Protein AF-T1GPV0-F1 (afdb_monomer_lite)

Foldseek 3Di:
DDPPDDDPVVVVVVVVVVVVVVVVVVVVVVVVVVVVPDDPVVVVVCVVPVVVVVVVVVVVVVVVVVVVVVVVVVVVVVVVLLVQLVCCCVVVVHLVSSVCSCPVPVCVPVVPDLVSLVSNVVSLVVVLVVLVVVCVVVVPDPVVNCVVLVVSLVVNLVCLVVRPPLDPVSLLVLLVVLVVVLDLSSLQVNLSSLVSCCVVPVLDLVNLLSQLVCLQVQVHNVCSVPDDSVCCVVPNDPRDDNVRSLVRSVVSLVVSCVRPVDLVSLVSVLVCVVSNPPDPPPPDDDVCCVVVCVPSVVVSLVSLVVCVVVVSDDLVSLLVNLVSVCVVPLPDPVSVVSLVVSCVVCLVDPSSLVVQLVSCVVVVNPVSNVVSVVSSLVSVLVVLVVLLQDADPVSVVSLQVNLVSCCVPPNLVSSLVSLVVSCPHPPHDLVNLVSNLVSLVPDPPRDPVVNVVSLVSCCVNPLQPDLVSLLVVLLVLLVDDDPVSVVVNVVSLVVSCVRYDDVSNVVNVVRVVVSVVVNVVVVD

Radius of gyration: 35.79 Å; chains: 1; bounding box: 85×57×92 Å

Organism: Megaselia scalaris (NCBI:txid36166)

InterPro domains:
  IPR003107 HAT (Half-A-TPR) repeat [SM00386] (330-362)
  IPR003107 HAT (Half-A-TPR) repeat [SM00386] (410-442)
  IPR003107 HAT (Half-A-TPR) repeat [SM00386] (446-479)
  IPR011990 Tetratricopeptide-like helical domain superfamily [G3DSA:1.25.40.10] (305-400)
  IPR011990 Tetratricopeptide-like helical domain superfamily [G3DSA:1.25.40.10] (401-521)
  IPR011990 Tetratricopeptide-like helical domain superfamily [SSF48452] (110-502)
  IPR013949 U3 small nucleolar RNA-associated protein 6 [PTHR23271] (411-501)
  IPR056907 U3 small nucleolar RNA-associated protein 6 homolog, C-terminal [PF24892] (253-499)

Structure (mmCIF, N/CA/C/O backbone):
data_AF-T1GPV0-F1
#
_entry.id   AF-T1GPV0-F1
#
loop_
_atom_site.group_PDB
_atom_site.id
_atom_site.type_symbol
_atom_site.label_atom_id
_atom_site.label_alt_id
_atom_site.label_comp_id
_atom_site.label_asym_id
_atom_site.label_entity_id
_atom_site.label_seq_id
_atom_site.pdbx_PDB_ins_code
_atom_site.Cartn_x
_atom_site.Cartn_y
_atom_site.Cartn_z
_atom_site.occupancy
_atom_site.B_iso_or_equiv
_atom_site.auth_seq_id
_atom_site.auth_comp_id
_atom_site.auth_asym_id
_atom_site.auth_atom_id
_atom_site.pdbx_PDB_model_num
ATOM 1 N N . MET A 1 1 ? -19.827 -13.813 -30.521 1.00 34.31 1 MET A N 1
ATOM 2 C CA . MET A 1 1 ? -20.279 -13.585 -31.909 1.00 34.31 1 MET A CA 1
ATOM 3 C C . MET A 1 1 ? -19.101 -13.866 -32.812 1.00 34.31 1 MET A C 1
ATOM 5 O O . MET A 1 1 ? -18.065 -13.238 -32.633 1.00 34.31 1 MET A O 1
ATOM 9 N N . ASP A 1 2 ? -19.232 -14.857 -33.685 1.00 28.44 2 ASP A N 1
ATOM 10 C CA . ASP A 1 2 ? -18.162 -15.286 -34.578 1.00 28.44 2 ASP A CA 1
ATOM 11 C C . ASP A 1 2 ? -18.068 -14.322 -35.773 1.00 28.44 2 ASP A C 1
ATOM 13 O O . ASP A 1 2 ? -18.949 -14.281 -36.631 1.00 28.44 2 ASP A O 1
ATOM 17 N N . LEU A 1 3 ? -17.029 -13.482 -35.787 1.00 34.88 3 LEU A N 1
ATOM 18 C CA . LEU A 1 3 ? -16.762 -12.510 -36.858 1.00 34.88 3 LEU A CA 1
ATOM 19 C C . LEU A 1 3 ? -16.180 -13.175 -38.123 1.00 34.88 3 LEU A C 1
ATOM 21 O O . LEU A 1 3 ? -15.906 -12.485 -39.104 1.00 34.88 3 LEU A O 1
ATOM 25 N N . SER A 1 4 ? -16.008 -14.502 -38.120 1.00 35.66 4 SER A N 1
ATOM 26 C CA . SER A 1 4 ? -15.388 -15.301 -39.186 1.00 35.66 4 SER A CA 1
ATOM 27 C C . SER A 1 4 ? -16.135 -15.314 -40.529 1.00 35.66 4 SER A C 1
ATOM 29 O O . SER A 1 4 ? -15.562 -15.746 -41.528 1.00 35.66 4 SER A O 1
ATOM 31 N N . SER A 1 5 ? -17.384 -14.835 -40.591 1.00 37.47 5 SER A N 1
ATOM 32 C CA . SER A 1 5 ? -18.249 -14.960 -41.778 1.00 37.47 5 SER A CA 1
ATOM 33 C C . SER A 1 5 ? -18.658 -13.640 -42.444 1.00 37.47 5 SER A C 1
ATOM 35 O O . SER A 1 5 ? -19.352 -13.671 -43.459 1.00 37.47 5 SER A O 1
ATOM 37 N N . ALA A 1 6 ? -18.230 -12.478 -41.937 1.00 36.50 6 ALA A N 1
ATOM 38 C CA . ALA A 1 6 ? -18.676 -11.196 -42.485 1.00 36.50 6 ALA A CA 1
ATOM 39 C C . ALA A 1 6 ? -17.997 -10.882 -43.843 1.00 36.50 6 ALA A C 1
ATOM 41 O O . ALA A 1 6 ? -16.772 -10.730 -43.901 1.00 36.50 6 ALA A O 1
ATOM 42 N N . PRO A 1 7 ? -18.751 -10.733 -44.952 1.00 43.47 7 PRO A N 1
ATOM 43 C CA . PRO A 1 7 ? -18.192 -10.378 -46.254 1.00 43.47 7 PRO A CA 1
ATOM 44 C C . PRO A 1 7 ? -17.469 -9.026 -46.205 1.00 43.47 7 PRO A C 1
ATOM 46 O O . PRO A 1 7 ? -17.939 -8.086 -45.569 1.00 43.47 7 PRO A O 1
ATOM 49 N N . LYS A 1 8 ? -16.380 -8.869 -46.970 1.00 38.78 8 LYS A N 1
ATOM 50 C CA . LYS A 1 8 ? -15.618 -7.609 -47.154 1.00 38.78 8 LYS A CA 1
ATOM 51 C C . LYS A 1 8 ? -16.506 -6.361 -47.347 1.00 38.78 8 LYS A C 1
ATOM 53 O O . LYS A 1 8 ? -16.144 -5.270 -46.912 1.00 38.78 8 LYS A O 1
ATOM 58 N N . ASN A 1 9 ? -17.680 -6.524 -47.960 1.00 38.00 9 ASN A N 1
ATOM 59 C CA . ASN A 1 9 ? -18.665 -5.463 -48.182 1.00 38.00 9 ASN A CA 1
ATOM 60 C C . ASN A 1 9 ? -19.368 -4.986 -46.897 1.00 38.00 9 ASN A C 1
ATOM 62 O O . ASN A 1 9 ? -19.692 -3.804 -46.798 1.00 38.00 9 ASN A O 1
ATOM 66 N N . GLU A 1 10 ? -19.560 -5.851 -45.901 1.00 40.09 10 GLU A N 1
ATOM 67 C CA . GLU A 1 10 ? -20.125 -5.473 -44.599 1.00 40.09 10 GLU A CA 1
ATOM 68 C C . GLU A 1 10 ? -19.123 -4.701 -43.742 1.00 40.09 10 GLU A C 1
ATOM 70 O O . GLU A 1 10 ? -19.488 -3.708 -43.114 1.00 40.09 10 GLU A O 1
ATOM 75 N N . LEU A 1 11 ? -17.840 -5.063 -43.816 1.00 38.12 11 LEU A N 1
ATOM 76 C CA . LEU A 1 11 ? -16.757 -4.317 -43.172 1.00 38.12 11 LEU A CA 1
ATOM 77 C C . LEU A 1 11 ? -16.623 -2.904 -43.767 1.00 38.12 11 LEU A C 1
ATOM 79 O O . LEU A 1 11 ? -16.552 -1.920 -43.035 1.00 38.12 11 LEU A O 1
ATOM 83 N N . ILE A 1 12 ? -16.700 -2.773 -45.096 1.00 40.19 12 ILE A N 1
ATOM 84 C CA . ILE A 1 12 ? -16.703 -1.469 -45.786 1.00 40.19 12 ILE A CA 1
ATOM 85 C C . ILE A 1 12 ? -17.956 -0.646 -45.432 1.00 40.19 12 ILE A C 1
ATOM 87 O O . ILE A 1 12 ? -17.867 0.574 -45.260 1.00 40.19 12 ILE A O 1
ATOM 91 N N . LYS A 1 13 ? -19.122 -1.290 -45.287 1.00 41.09 13 LYS A N 1
ATOM 92 C CA . LYS A 1 13 ? -20.373 -0.637 -44.866 1.00 41.09 13 LYS A CA 1
ATOM 93 C C . LYS A 1 13 ? -20.271 -0.121 -43.427 1.00 41.09 13 LYS A C 1
ATOM 95 O O . LYS A 1 13 ? -20.611 1.034 -43.183 1.00 41.09 13 LYS A O 1
ATOM 100 N N . ALA A 1 14 ? -19.709 -0.912 -42.512 1.00 40.31 14 ALA A N 1
ATOM 101 C CA . ALA A 1 14 ? -19.429 -0.496 -41.138 1.00 40.31 14 ALA A CA 1
ATOM 102 C C . ALA A 1 14 ? -18.444 0.688 -41.079 1.00 40.31 14 ALA A C 1
ATOM 104 O O . ALA A 1 14 ? -18.671 1.644 -40.336 1.00 40.31 14 ALA A O 1
ATOM 105 N N . MET A 1 15 ? -17.406 0.691 -41.924 1.00 38.28 15 MET A N 1
ATOM 106 C CA . MET A 1 15 ? -16.431 1.788 -42.013 1.00 38.28 15 MET A CA 1
ATOM 107 C C . MET A 1 15 ? -17.038 3.094 -42.560 1.00 38.28 15 MET A C 1
ATOM 109 O O . MET A 1 15 ? -16.719 4.172 -42.056 1.00 38.28 15 MET A O 1
ATOM 113 N N . LYS A 1 16 ? -17.952 3.033 -43.542 1.00 42.00 16 LYS A N 1
ATOM 114 C CA . LYS A 1 16 ? -18.700 4.217 -44.017 1.00 42.00 16 LYS A CA 1
ATOM 115 C C . LYS A 1 16 ? -19.638 4.776 -42.944 1.00 42.00 16 LYS A C 1
ATOM 117 O O . LYS A 1 16 ? -19.686 5.990 -42.752 1.00 42.00 16 LYS A O 1
ATOM 122 N N . THR A 1 17 ? -20.331 3.906 -42.210 1.00 42.59 17 THR A N 1
ATOM 123 C CA . THR A 1 17 ? -21.171 4.312 -41.073 1.00 42.59 17 THR A CA 1
ATOM 124 C C . THR A 1 17 ? -20.336 4.982 -39.975 1.00 42.59 17 THR A C 1
ATOM 126 O O . THR A 1 17 ? -20.749 6.004 -39.432 1.00 42.59 17 THR A O 1
ATOM 129 N N . TYR A 1 18 ? -19.125 4.482 -39.714 1.00 42.38 18 TYR A N 1
ATOM 130 C CA . TYR A 1 18 ? -18.181 5.074 -38.763 1.00 42.38 18 TYR A CA 1
ATOM 131 C C . TYR A 1 18 ? -17.653 6.457 -39.195 1.00 42.38 18 TYR A C 1
ATOM 133 O O . TYR A 1 18 ? -17.574 7.370 -38.375 1.00 42.38 18 TYR A O 1
ATOM 141 N N . SER A 1 19 ? -17.359 6.660 -40.485 1.00 41.03 19 SER A N 1
ATOM 142 C CA . SER A 1 19 ? -16.944 7.971 -41.015 1.00 41.03 19 SER A CA 1
ATOM 143 C C . SER A 1 19 ? -18.032 9.038 -40.840 1.00 41.03 19 SER A C 1
ATOM 145 O O . SER A 1 19 ? -17.744 10.144 -40.390 1.00 41.03 19 SER A O 1
ATOM 147 N N . ASN A 1 20 ? -19.291 8.703 -41.143 1.00 42.81 20 ASN A N 1
ATOM 148 C CA . ASN A 1 20 ? -20.426 9.615 -40.949 1.00 42.81 20 ASN A CA 1
ATOM 149 C C . ASN A 1 20 ? -20.650 9.941 -39.461 1.00 42.81 20 ASN A C 1
ATOM 151 O O . ASN A 1 20 ? -21.089 11.034 -39.103 1.00 42.81 20 ASN A O 1
ATOM 155 N N . TYR A 1 21 ? -20.303 8.998 -38.589 1.00 47.44 21 TYR A N 1
ATOM 156 C CA . TYR A 1 21 ? -20.420 9.118 -37.145 1.00 47.44 21 TYR A CA 1
ATOM 157 C C . TYR A 1 21 ? -19.340 10.021 -36.511 1.00 47.44 21 TYR A C 1
ATOM 159 O O . TYR A 1 21 ? -19.658 10.818 -35.629 1.00 47.44 21 TYR A O 1
ATOM 167 N N . ILE A 1 22 ? -18.092 9.995 -36.997 1.00 43.19 22 ILE A N 1
ATOM 168 C CA . ILE A 1 22 ? -17.041 10.948 -36.575 1.00 43.19 22 ILE A CA 1
ATOM 169 C C . ILE A 1 22 ? -17.452 12.395 -36.897 1.00 43.19 22 ILE A C 1
ATOM 171 O O . ILE A 1 22 ? -17.289 13.290 -36.065 1.00 43.19 22 ILE A O 1
ATOM 175 N N . SER A 1 23 ? -18.052 12.627 -38.068 1.00 46.81 23 SER A N 1
ATOM 176 C CA . SER A 1 23 ? -18.594 13.942 -38.435 1.00 46.81 23 SER A CA 1
ATOM 177 C C . SER A 1 23 ? -19.721 14.395 -37.498 1.00 46.81 23 SER A C 1
ATOM 179 O O . SER A 1 23 ? -19.776 15.568 -37.129 1.00 46.81 23 SER A O 1
ATOM 181 N N . PHE A 1 24 ? -20.574 13.470 -37.046 1.00 42.44 24 PHE A N 1
ATOM 182 C CA . PHE A 1 24 ? -21.625 13.740 -36.060 1.00 42.44 24 PHE A CA 1
ATOM 183 C C . PHE A 1 24 ? -21.065 14.065 -34.662 1.00 42.44 24 PHE A C 1
ATOM 185 O O . PHE A 1 24 ? -21.506 15.025 -34.030 1.00 42.44 24 PHE A O 1
ATOM 192 N N . LEU A 1 25 ? -20.046 13.338 -34.193 1.00 40.56 25 LEU A N 1
ATOM 193 C CA . LEU A 1 25 ? -19.391 13.617 -32.909 1.00 40.56 25 LEU A CA 1
ATOM 194 C C . LEU A 1 25 ? -18.678 14.973 -32.882 1.00 40.56 25 LEU A C 1
ATOM 196 O O . LEU A 1 25 ? -18.752 15.686 -31.881 1.00 40.56 25 LEU A O 1
ATOM 200 N N . ASN A 1 26 ? -18.029 15.364 -33.980 1.00 46.03 26 ASN A N 1
ATOM 201 C CA . ASN A 1 26 ? -17.415 16.687 -34.094 1.00 46.03 26 ASN A CA 1
ATOM 202 C C . ASN A 1 26 ? -18.470 17.806 -34.088 1.00 46.03 26 ASN A C 1
ATOM 204 O O . ASN A 1 26 ? -18.254 18.851 -33.474 1.00 46.03 26 ASN A O 1
ATOM 208 N N . ALA A 1 27 ? -19.641 17.575 -34.691 1.00 45.59 27 ALA A N 1
ATOM 209 C CA . ALA A 1 27 ? -20.769 18.503 -34.609 1.00 45.59 27 ALA A CA 1
ATOM 210 C C . ALA A 1 27 ? -21.315 18.630 -33.173 1.00 45.59 27 ALA A C 1
ATOM 212 O O . ALA A 1 27 ? -21.575 19.743 -32.715 1.00 45.59 27 ALA A O 1
ATOM 213 N N . LEU A 1 28 ? -21.415 17.519 -32.431 1.00 40.28 28 LEU A N 1
ATOM 214 C CA . LEU A 1 28 ? -21.825 17.518 -31.022 1.00 40.28 28 LEU A CA 1
ATOM 215 C C . LEU A 1 28 ? -20.812 18.212 -30.107 1.00 40.28 28 LEU A C 1
ATOM 217 O O . LEU A 1 28 ? -21.214 19.003 -29.257 1.00 40.28 28 LEU A O 1
ATOM 221 N N . LYS A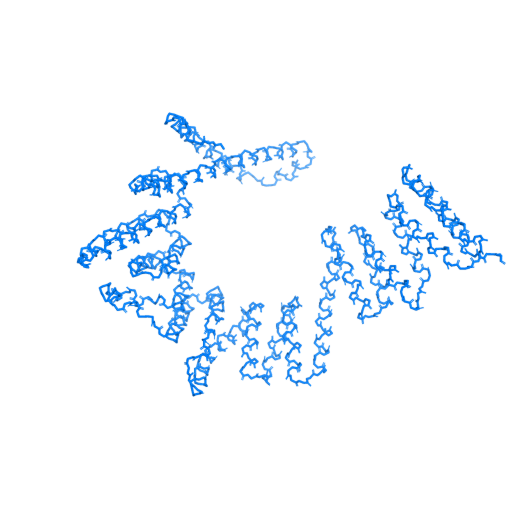 1 29 ? -19.509 17.971 -30.295 1.00 42.88 29 LYS A N 1
ATOM 222 C CA . LYS A 1 29 ? -18.442 18.650 -29.544 1.00 42.88 29 LYS A CA 1
ATOM 223 C C . LYS A 1 29 ? -18.501 20.167 -29.751 1.00 42.88 29 LYS A C 1
ATOM 225 O O . LYS A 1 29 ? -18.490 20.917 -28.779 1.00 42.88 29 LYS A O 1
ATOM 230 N N . ASN A 1 30 ? -18.671 20.610 -30.997 1.00 50.22 30 ASN A N 1
ATOM 231 C CA . ASN A 1 30 ? -18.848 22.027 -31.325 1.00 50.22 30 ASN A CA 1
ATOM 232 C C . ASN A 1 30 ? -20.147 22.610 -30.733 1.00 50.22 30 ASN A C 1
ATOM 234 O O . ASN A 1 30 ? -20.186 23.783 -30.360 1.00 50.22 30 ASN A O 1
ATOM 238 N N . GLY A 1 31 ? -21.208 21.802 -30.620 1.00 44.91 31 GLY A N 1
ATOM 239 C CA . GLY A 1 31 ? -22.450 22.167 -29.933 1.00 44.91 31 GLY A CA 1
ATOM 240 C C . GLY A 1 31 ? -22.272 22.339 -28.421 1.00 44.91 31 GLY A C 1
ATOM 241 O O . GLY A 1 31 ? -22.735 23.331 -27.859 1.00 44.91 31 GLY A O 1
ATOM 242 N N . PHE A 1 32 ? -21.544 21.426 -27.774 1.00 42.31 32 PHE A N 1
ATOM 243 C CA . PHE A 1 32 ? -21.231 21.479 -26.343 1.00 42.31 32 PHE A CA 1
ATOM 244 C C . PHE A 1 32 ? -20.282 22.626 -25.980 1.00 42.31 32 PHE A C 1
ATOM 246 O O . PHE A 1 32 ? -20.471 23.283 -24.961 1.00 42.31 32 PHE A O 1
ATOM 253 N N . GLU A 1 33 ? -19.280 22.927 -26.807 1.00 46.44 33 GLU A N 1
ATOM 254 C CA . GLU A 1 33 ? -18.405 24.084 -26.574 1.00 46.44 33 GLU A CA 1
ATOM 255 C C . GLU A 1 33 ? -19.152 25.418 -26.746 1.00 46.44 33 GLU A C 1
ATOM 257 O O . GLU A 1 33 ? -18.887 26.375 -26.015 1.00 46.44 33 GLU A O 1
ATOM 262 N N . LYS A 1 34 ? -20.156 25.471 -27.636 1.00 49.19 34 LYS A N 1
ATOM 263 C CA . LYS A 1 34 ? -21.090 26.605 -27.726 1.00 49.19 34 LYS A CA 1
ATOM 264 C C . LYS A 1 34 ? -22.019 26.705 -26.512 1.00 49.19 34 LYS A C 1
ATOM 266 O O . LYS A 1 34 ? -22.279 27.821 -26.069 1.00 49.19 34 LYS A O 1
ATOM 271 N N . SER A 1 35 ? -22.497 25.587 -25.957 1.00 44.78 35 SER A N 1
ATOM 272 C CA . SER A 1 35 ? -23.391 25.598 -24.787 1.00 44.78 35 SER A CA 1
ATOM 273 C C . SER A 1 35 ? -22.659 25.918 -23.481 1.00 44.78 35 SER A C 1
ATOM 275 O O . SER A 1 35 ? -23.203 26.631 -22.645 1.00 44.78 35 SER A O 1
ATOM 277 N N . LYS A 1 36 ? -21.397 25.489 -23.334 1.00 43.94 36 LYS A N 1
ATOM 278 C CA . LYS A 1 36 ? -20.528 25.807 -22.184 1.00 43.94 36 LYS A CA 1
ATOM 279 C C . LYS A 1 36 ? -20.214 27.308 -22.069 1.00 43.94 36 LYS A C 1
ATOM 281 O O . LYS A 1 36 ? -19.839 27.776 -21.001 1.00 43.94 36 LYS A O 1
ATOM 286 N N . LYS A 1 37 ? -20.396 28.066 -23.159 1.00 48.84 37 LYS A N 1
ATOM 287 C CA . LYS A 1 37 ? -20.306 29.535 -23.206 1.00 48.84 37 LYS A CA 1
ATOM 288 C C . LYS A 1 37 ? -21.574 30.254 -22.711 1.00 48.84 37 LYS A C 1
ATOM 290 O O . LYS A 1 37 ? -21.580 31.480 -22.669 1.00 48.84 37 LYS A O 1
ATOM 295 N N . CYS A 1 38 ? -22.636 29.529 -22.352 1.00 43.47 38 CYS A N 1
ATOM 296 C CA . CYS A 1 38 ? -23.864 30.091 -21.789 1.00 43.47 38 CYS A CA 1
ATOM 297 C C . CYS A 1 38 ? -23.875 29.899 -20.258 1.00 43.47 38 CYS A C 1
ATOM 299 O O . CYS A 1 38 ? -23.730 28.779 -19.776 1.00 43.47 38 CYS A O 1
ATOM 301 N N . ASN A 1 39 ? -24.002 31.006 -19.516 1.00 45.00 39 ASN A N 1
ATOM 302 C CA . ASN A 1 39 ? -23.823 31.130 -18.060 1.00 45.00 39 ASN A CA 1
ATOM 303 C C . ASN A 1 39 ? -24.464 30.016 -17.206 1.00 45.00 39 ASN A C 1
ATOM 305 O O . ASN A 1 39 ? -25.671 29.782 -17.275 1.00 45.00 39 ASN A O 1
ATOM 309 N N . MET A 1 40 ? -23.662 29.450 -16.291 1.00 44.66 40 MET A N 1
ATOM 310 C CA . MET A 1 40 ? -24.075 28.528 -15.215 1.00 44.66 40 MET A CA 1
ATOM 311 C C . MET A 1 40 ? -25.076 29.144 -14.216 1.00 44.66 40 MET A C 1
ATOM 313 O O . MET A 1 40 ? -25.743 28.404 -13.502 1.00 44.66 40 MET A O 1
ATOM 317 N N . GLU A 1 41 ? -25.250 30.470 -14.201 1.00 46.78 41 GLU A N 1
ATOM 318 C CA . GLU A 1 41 ? -26.234 31.163 -13.349 1.00 46.78 41 GLU A CA 1
ATOM 319 C C . GLU A 1 41 ? -27.694 30.874 -13.736 1.00 46.78 41 GLU A C 1
ATOM 321 O O . GLU A 1 41 ? -28.564 30.880 -12.876 1.00 46.78 41 GLU A O 1
ATOM 326 N N . LYS A 1 42 ? -27.994 30.527 -14.998 1.00 53.72 42 LYS A N 1
ATOM 327 C CA . LYS A 1 42 ? -29.371 30.161 -15.395 1.00 53.72 42 LYS A CA 1
ATOM 328 C C . LYS A 1 42 ? -29.791 28.755 -14.951 1.00 53.72 42 LYS A C 1
ATOM 330 O O . LYS A 1 42 ? -30.977 28.438 -14.965 1.00 53.72 42 LYS A O 1
ATOM 335 N N . ILE A 1 43 ? -28.840 27.899 -14.570 1.00 51.97 43 ILE A N 1
ATOM 336 C CA . ILE A 1 43 ? -29.113 26.496 -14.223 1.00 51.97 43 ILE A CA 1
ATOM 337 C C . ILE A 1 43 ? -29.646 26.371 -12.783 1.00 51.97 43 ILE A C 1
ATOM 339 O O . ILE A 1 43 ? -30.440 25.468 -12.518 1.00 51.97 43 ILE A O 1
ATOM 343 N N . SER A 1 44 ? -29.308 27.297 -11.871 1.00 50.59 44 SER A N 1
ATOM 344 C CA . SER A 1 44 ? -29.867 27.303 -10.507 1.00 50.59 44 SER A CA 1
ATOM 345 C C . SER A 1 44 ? -31.336 27.728 -10.463 1.00 50.59 44 SER A C 1
ATOM 347 O O . SER A 1 44 ? -32.091 27.204 -9.647 1.00 50.59 44 SER A O 1
ATOM 349 N N . ASP A 1 45 ? -31.766 28.614 -11.365 1.00 52.12 45 ASP A N 1
ATOM 350 C CA . ASP A 1 45 ? -33.162 29.070 -11.429 1.00 52.12 45 ASP A CA 1
ATOM 351 C C . ASP A 1 45 ? -34.084 28.020 -12.074 1.00 52.12 45 ASP A C 1
ATOM 353 O O . ASP A 1 45 ? -35.239 27.868 -11.672 1.00 52.12 45 ASP A O 1
ATOM 357 N N . LEU A 1 46 ? -33.556 27.209 -12.999 1.00 49.38 46 LEU A N 1
ATOM 358 C CA . LEU A 1 46 ? -34.265 26.076 -13.611 1.00 49.38 46 LEU A CA 1
ATOM 359 C C . LEU A 1 46 ? -34.442 24.877 -12.666 1.00 49.38 46 LEU A C 1
ATOM 361 O O . LEU A 1 46 ? -35.359 24.078 -12.853 1.00 49.38 46 LEU A O 1
ATOM 365 N N . ALA A 1 47 ? -33.630 24.761 -11.610 1.00 48.44 47 ALA A N 1
ATOM 366 C CA . ALA A 1 47 ? -33.767 23.695 -10.615 1.00 48.44 47 ALA A CA 1
ATOM 367 C C . ALA A 1 47 ? -35.044 23.819 -9.752 1.00 48.44 47 ALA A C 1
ATOM 369 O O . ALA A 1 47 ? -35.422 22.859 -9.082 1.00 48.44 47 ALA A O 1
ATOM 370 N N . ARG A 1 48 ? -35.752 24.963 -9.797 1.00 51.81 48 ARG A N 1
ATOM 371 C CA . ARG A 1 48 ? -37.072 25.146 -9.159 1.00 51.81 48 ARG A CA 1
ATOM 372 C C . ARG A 1 48 ? -38.260 24.692 -10.025 1.00 51.81 48 ARG A C 1
ATOM 374 O O . ARG A 1 48 ? -39.376 24.640 -9.515 1.00 51.81 48 ARG A O 1
ATOM 381 N N . GLY A 1 49 ? -38.041 24.304 -11.286 1.00 53.84 49 GLY A N 1
ATOM 382 C CA . GLY A 1 49 ? -39.043 23.675 -12.156 1.00 53.84 49 GLY A CA 1
ATOM 383 C C . GLY A 1 49 ? -38.785 22.173 -12.301 1.00 53.84 49 GLY A C 1
ATOM 384 O O . GLY A 1 49 ? -37.950 21.754 -13.102 1.00 53.84 49 GLY A O 1
ATOM 385 N N . SER A 1 50 ? -39.489 21.344 -11.525 1.00 60.97 50 SER A N 1
ATOM 386 C CA . SER A 1 50 ? -39.189 19.909 -11.359 1.00 60.97 50 SER A CA 1
ATOM 387 C C . SER A 1 50 ? -39.278 19.058 -12.639 1.00 60.97 50 SER A C 1
ATOM 389 O O . SER A 1 50 ? -38.685 17.980 -12.692 1.00 60.97 50 SER A O 1
ATOM 391 N N . GLU A 1 51 ? -39.955 19.524 -13.692 1.00 62.53 51 GLU A N 1
ATOM 392 C CA . GLU A 1 51 ? -40.080 18.796 -14.963 1.00 62.53 51 GLU A CA 1
ATOM 393 C C . GLU A 1 51 ? -38.916 19.027 -15.934 1.00 62.53 51 GLU A C 1
ATOM 395 O O . GLU A 1 51 ? -38.455 18.079 -16.576 1.00 62.53 51 GLU A O 1
ATOM 400 N N . GLU A 1 52 ? -38.392 20.250 -16.036 1.00 59.62 52 GLU A N 1
ATOM 401 C CA . GLU A 1 52 ? -37.343 20.563 -17.014 1.00 59.62 52 GLU A CA 1
ATOM 402 C C . GLU A 1 52 ? -35.991 19.978 -16.588 1.00 59.62 52 GLU A C 1
ATOM 404 O O . GLU A 1 52 ? -35.282 19.382 -17.404 1.00 59.62 52 GLU A O 1
ATOM 409 N N . PHE A 1 53 ? -35.691 20.007 -15.285 1.00 59.47 53 PHE A N 1
ATOM 410 C CA . PHE A 1 53 ? -34.527 19.321 -14.723 1.00 59.47 53 PHE A CA 1
ATOM 411 C C . PHE A 1 53 ? -34.610 17.799 -14.915 1.00 59.47 53 PHE A C 1
ATOM 413 O O . PHE A 1 53 ? -33.629 17.163 -15.305 1.00 59.47 53 PHE A O 1
ATOM 420 N N . LYS A 1 54 ? -35.796 17.206 -14.721 1.00 63.88 54 LYS A N 1
ATOM 421 C CA . LYS A 1 54 ? -36.027 15.770 -14.944 1.00 63.88 54 LYS A CA 1
ATOM 422 C C . LYS A 1 54 ? -35.852 15.398 -16.419 1.00 63.88 54 LYS A C 1
ATOM 424 O O . LYS A 1 54 ? -35.239 14.376 -16.721 1.00 63.88 54 LYS A O 1
ATOM 429 N N . ARG A 1 55 ? -36.290 16.259 -17.346 1.00 70.94 55 ARG A N 1
ATOM 430 C CA . ARG A 1 55 ? -36.066 16.085 -18.792 1.00 70.94 55 ARG A CA 1
ATOM 431 C C . ARG A 1 55 ? -34.583 16.155 -19.159 1.00 70.94 55 ARG A C 1
ATOM 433 O O . ARG A 1 55 ? -34.105 15.311 -19.914 1.00 70.94 55 ARG A O 1
ATOM 440 N N . ILE A 1 56 ? -33.847 17.128 -18.620 1.00 63.41 56 ILE A N 1
ATOM 441 C CA . ILE A 1 56 ? -32.400 17.264 -18.849 1.00 63.41 56 ILE A CA 1
ATOM 442 C C . ILE A 1 56 ? -31.650 16.054 -18.275 1.00 63.41 56 ILE A C 1
ATOM 444 O O . ILE A 1 56 ? -30.802 15.489 -18.962 1.00 63.41 56 ILE A O 1
ATOM 448 N N . SER A 1 57 ? -32.004 15.606 -17.068 1.00 62.16 57 SER A N 1
ATOM 449 C CA . SER A 1 57 ? -31.416 14.420 -16.435 1.00 62.16 57 SER A CA 1
ATOM 450 C C . SER A 1 57 ? -31.634 13.151 -17.269 1.00 62.16 57 SER A C 1
ATOM 452 O O . SER A 1 57 ? -30.674 12.436 -17.560 1.00 62.16 57 SER A O 1
ATOM 454 N N . ASN A 1 58 ? -32.856 12.921 -17.764 1.00 72.25 58 ASN A N 1
ATOM 455 C CA . ASN A 1 58 ? -33.159 11.788 -18.645 1.00 72.25 58 ASN A CA 1
ATOM 456 C C . ASN A 1 58 ? -32.360 11.848 -19.959 1.00 72.25 58 ASN A C 1
ATOM 458 O O . ASN A 1 58 ? -31.775 10.848 -20.371 1.00 72.25 58 ASN A O 1
ATOM 462 N N . ASN A 1 59 ? -32.243 13.030 -20.576 1.00 73.75 59 ASN A N 1
ATOM 463 C CA . ASN A 1 59 ? -31.440 13.209 -21.789 1.00 73.75 59 ASN A CA 1
ATOM 464 C C . ASN A 1 59 ? -29.945 12.934 -21.547 1.00 73.75 59 ASN A C 1
ATOM 466 O O . ASN A 1 59 ? -29.283 12.339 -22.397 1.00 73.75 59 ASN A O 1
ATOM 470 N N . ILE A 1 60 ? -29.405 13.337 -20.391 1.00 69.19 60 ILE A N 1
ATOM 471 C CA . ILE A 1 60 ? -28.020 13.032 -19.999 1.00 69.19 60 ILE A CA 1
ATOM 472 C C . ILE A 1 60 ? -27.839 11.521 -19.806 1.00 69.19 60 ILE A C 1
ATOM 474 O O . ILE A 1 60 ? -26.848 10.964 -20.279 1.00 69.19 60 ILE A O 1
ATOM 478 N N . GLN A 1 61 ? -28.794 10.841 -19.165 1.00 67.81 61 GLN A N 1
ATOM 479 C CA . GLN A 1 61 ? -28.750 9.387 -18.987 1.00 67.81 61 GLN A CA 1
ATOM 480 C C . GLN A 1 61 ? -28.803 8.636 -20.323 1.00 67.81 61 GLN A C 1
ATOM 482 O O . GLN A 1 61 ? -28.054 7.677 -20.517 1.00 67.81 61 GLN A O 1
ATOM 487 N N . ASP A 1 62 ? -29.634 9.071 -21.268 1.00 78.06 62 ASP A N 1
ATOM 488 C CA . ASP A 1 62 ? -29.725 8.435 -22.584 1.00 78.06 62 ASP A CA 1
ATOM 489 C C . ASP A 1 62 ? -28.484 8.703 -23.444 1.00 78.06 62 ASP A C 1
ATOM 491 O O . ASP A 1 62 ? -27.971 7.783 -24.089 1.00 78.06 62 ASP A O 1
ATOM 495 N N . LEU A 1 63 ? -27.910 9.909 -23.373 1.00 66.19 63 LEU A N 1
ATOM 496 C CA . LEU A 1 63 ? -26.603 10.199 -23.969 1.00 66.19 63 LEU A CA 1
ATOM 497 C C . LEU A 1 63 ? -25.500 9.327 -23.361 1.00 66.19 63 LEU A C 1
ATOM 499 O O . LEU A 1 63 ? -24.683 8.781 -24.103 1.00 66.19 63 LEU A O 1
ATOM 503 N N . ALA A 1 64 ? -25.494 9.130 -22.041 1.00 65.44 64 ALA A N 1
ATOM 504 C CA . ALA A 1 64 ? -24.534 8.254 -21.376 1.00 65.44 64 ALA A CA 1
ATOM 505 C C . ALA A 1 64 ? -24.674 6.791 -21.834 1.00 65.44 64 ALA A C 1
ATOM 507 O O . ALA A 1 64 ? -23.663 6.138 -22.099 1.00 65.44 64 ALA A O 1
ATOM 508 N N . LYS A 1 65 ? -25.903 6.279 -22.011 1.00 72.56 65 LYS A N 1
ATOM 509 C CA . LYS A 1 65 ? -26.152 4.934 -22.572 1.00 72.56 65 LYS A CA 1
ATOM 510 C C . LYS A 1 65 ? -25.641 4.807 -24.008 1.00 72.56 65 LYS A C 1
ATOM 512 O O . LYS A 1 65 ? -25.032 3.795 -24.353 1.00 72.56 65 LYS A O 1
ATOM 517 N N . ILE A 1 66 ? -25.869 5.826 -24.839 1.00 75.50 66 ILE A N 1
ATOM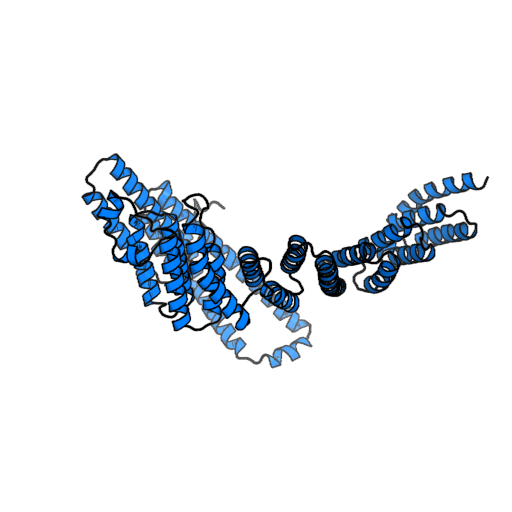 518 C CA . ILE A 1 66 ? -25.392 5.866 -26.227 1.00 75.50 66 ILE A CA 1
ATOM 519 C C . ILE A 1 66 ? -23.858 5.863 -26.246 1.00 75.50 66 ILE A C 1
ATOM 521 O O . ILE A 1 66 ? -23.264 4.992 -26.882 1.00 75.50 66 ILE A O 1
ATOM 525 N N . ILE A 1 67 ? -23.218 6.755 -25.482 1.00 64.56 67 ILE A N 1
ATOM 526 C CA . ILE A 1 67 ? -21.756 6.826 -25.341 1.00 64.56 67 ILE A CA 1
ATOM 527 C C . ILE A 1 67 ? -21.190 5.485 -24.872 1.00 64.56 67 ILE A C 1
ATOM 529 O O . ILE A 1 67 ? -20.239 4.995 -25.476 1.00 64.56 67 ILE A O 1
ATOM 533 N N . LYS A 1 68 ? -21.796 4.853 -23.861 1.00 69.06 68 LYS A N 1
ATOM 534 C CA . LYS A 1 68 ? -21.383 3.528 -23.383 1.00 69.06 68 LYS A CA 1
ATOM 535 C C . LYS A 1 68 ? -21.433 2.487 -24.504 1.00 69.06 68 LYS A C 1
ATOM 537 O O . LYS A 1 68 ? -20.421 1.859 -24.783 1.00 69.06 68 LYS A O 1
ATOM 542 N N . LYS A 1 69 ? -22.550 2.390 -25.236 1.00 75.25 69 LYS A N 1
ATOM 543 C CA . LYS A 1 69 ? -22.697 1.463 -26.374 1.00 75.25 69 LYS A CA 1
ATOM 544 C C . LYS A 1 69 ? -21.658 1.707 -27.478 1.00 75.25 69 LYS A C 1
ATOM 546 O O . LYS A 1 69 ? -21.190 0.767 -28.115 1.00 75.25 69 LYS A O 1
ATOM 551 N N . ILE A 1 70 ? -21.290 2.963 -27.719 1.00 69.25 70 ILE A N 1
ATOM 552 C CA . ILE A 1 70 ? -20.233 3.326 -28.671 1.00 69.25 70 ILE A CA 1
ATOM 553 C C . ILE A 1 70 ? -18.859 2.892 -28.164 1.00 69.25 70 ILE A C 1
ATOM 555 O O . ILE A 1 70 ? -18.085 2.336 -28.940 1.00 69.25 70 ILE A O 1
ATOM 559 N N . VAL A 1 71 ? -18.549 3.148 -26.891 1.00 70.00 71 VAL A N 1
ATOM 560 C CA . VAL A 1 71 ? -17.286 2.730 -26.269 1.00 70.00 71 VAL A CA 1
ATOM 561 C C . VAL A 1 71 ? -17.158 1.210 -26.310 1.00 70.00 71 VAL A C 1
ATOM 563 O O . VAL A 1 71 ? -16.108 0.713 -26.710 1.00 70.00 71 VAL A O 1
ATOM 566 N N . ASP A 1 72 ? -18.236 0.487 -26.013 1.00 73.25 72 ASP A N 1
ATOM 567 C CA . ASP A 1 72 ? -18.282 -0.974 -26.083 1.00 73.25 72 ASP A CA 1
ATOM 568 C C . ASP A 1 72 ? -18.016 -1.467 -27.517 1.00 73.25 72 ASP A C 1
ATOM 570 O O . ASP A 1 72 ? -17.172 -2.336 -27.735 1.00 73.25 72 ASP A O 1
ATOM 574 N N . ASN A 1 73 ? -18.643 -0.857 -28.530 1.00 78.06 73 ASN A N 1
ATOM 575 C CA . ASN A 1 73 ? -18.403 -1.207 -29.936 1.00 78.06 73 ASN A CA 1
ATOM 576 C C . ASN A 1 73 ? -16.969 -0.888 -30.398 1.00 78.06 73 ASN A C 1
ATOM 578 O O . ASN A 1 73 ? -16.371 -1.661 -31.148 1.00 78.06 73 ASN A O 1
ATOM 582 N N . LEU A 1 74 ? -16.403 0.238 -29.955 1.00 75.31 74 LEU A N 1
ATOM 583 C CA . LEU A 1 74 ? -15.010 0.602 -30.227 1.00 75.31 74 LEU A CA 1
ATOM 584 C C . LEU A 1 74 ? -14.036 -0.367 -29.560 1.00 75.31 74 LEU A C 1
ATOM 586 O O . LEU A 1 74 ? -13.020 -0.713 -30.159 1.00 75.31 74 LEU A O 1
ATOM 590 N N . TYR A 1 75 ? -14.352 -0.818 -28.347 1.00 78.19 75 TYR A N 1
ATOM 591 C CA . TYR A 1 75 ? -13.569 -1.816 -27.634 1.00 78.19 75 TYR A CA 1
ATOM 592 C C . TYR A 1 75 ? -13.612 -3.172 -28.347 1.00 78.19 75 TYR A C 1
ATOM 594 O O . TYR A 1 75 ? -12.567 -3.779 -28.560 1.00 78.19 75 TYR A O 1
ATOM 602 N N . VAL A 1 76 ? -14.782 -3.615 -28.816 1.00 82.56 76 VAL A N 1
ATOM 603 C CA . VAL A 1 76 ? -14.908 -4.850 -29.610 1.00 82.56 76 VAL A CA 1
ATOM 604 C C . VAL A 1 76 ? -14.107 -4.760 -30.911 1.00 82.56 76 VAL A C 1
ATOM 606 O O . VAL A 1 76 ? -13.390 -5.701 -31.248 1.00 82.56 76 VAL A O 1
ATOM 609 N N . LEU A 1 77 ? -14.170 -3.629 -31.622 1.00 80.88 77 LEU A N 1
ATOM 610 C CA . LEU A 1 77 ? -13.383 -3.422 -32.842 1.00 80.88 77 LEU A CA 1
ATOM 611 C C . LEU A 1 77 ? -11.874 -3.428 -32.551 1.00 80.88 77 LEU A C 1
ATOM 613 O O . LEU A 1 77 ? -11.102 -4.026 -33.297 1.00 80.88 77 LEU A O 1
ATOM 617 N N . TYR A 1 78 ? -11.468 -2.801 -31.447 1.00 82.31 78 TYR A N 1
ATOM 618 C CA . TYR A 1 78 ? -10.092 -2.792 -30.963 1.00 82.31 78 TYR A CA 1
ATOM 619 C C . TYR A 1 78 ? -9.580 -4.210 -30.662 1.00 82.31 78 TYR A C 1
ATOM 621 O O . TYR A 1 78 ? -8.521 -4.598 -31.154 1.00 82.31 78 TYR A O 1
ATOM 629 N N . ILE A 1 79 ? -10.348 -5.009 -29.913 1.00 83.56 79 ILE A N 1
ATOM 630 C CA . ILE A 1 79 ? -9.992 -6.399 -29.597 1.00 83.56 79 ILE A CA 1
ATOM 631 C C . ILE A 1 79 ? -9.950 -7.250 -30.867 1.00 83.56 79 ILE A C 1
ATOM 633 O O . ILE A 1 79 ? -8.967 -7.947 -31.098 1.00 83.56 79 ILE A O 1
ATOM 637 N N . GLY A 1 80 ? -10.965 -7.150 -31.731 1.00 84.69 80 GLY A N 1
ATOM 638 C CA . GLY A 1 80 ? -11.005 -7.892 -32.992 1.00 84.69 80 GLY A CA 1
ATOM 639 C C . GLY A 1 80 ? -9.809 -7.587 -33.894 1.00 84.69 80 GLY A C 1
ATOM 640 O O . GLY A 1 80 ? -9.288 -8.478 -34.559 1.00 84.69 80 GLY A O 1
ATOM 641 N N . MET A 1 81 ? -9.318 -6.348 -33.872 1.00 86.62 81 MET A N 1
ATOM 642 C CA . MET A 1 81 ? -8.122 -5.963 -34.609 1.00 86.62 81 MET A CA 1
ATOM 643 C C . MET A 1 81 ? -6.839 -6.546 -34.000 1.00 86.62 81 MET A C 1
ATOM 645 O O . MET A 1 81 ? -6.006 -7.057 -34.748 1.00 86.62 81 MET A O 1
ATOM 649 N N . LEU A 1 82 ? -6.678 -6.511 -32.671 1.00 84.31 82 LEU A N 1
ATOM 650 C CA . LEU A 1 82 ? -5.543 -7.164 -32.007 1.00 84.31 82 LEU A CA 1
ATOM 651 C C . LEU A 1 82 ? -5.509 -8.663 -32.322 1.00 84.31 82 LEU A C 1
ATOM 653 O O . LEU A 1 82 ? -4.452 -9.195 -32.649 1.00 84.31 82 LEU A O 1
ATOM 657 N N . GLU A 1 83 ? -6.664 -9.327 -32.289 1.00 86.56 83 GLU A N 1
ATOM 658 C CA . GLU A 1 83 ? -6.776 -10.744 -32.634 1.00 86.56 83 GLU A CA 1
ATOM 659 C C . GLU A 1 83 ? -6.504 -11.004 -34.122 1.00 86.56 83 GLU A C 1
ATOM 661 O O . GLU A 1 83 ? -5.811 -11.962 -34.457 1.00 86.56 83 GLU A O 1
ATOM 666 N N . ALA A 1 84 ? -6.941 -10.124 -35.030 1.00 85.75 84 ALA A N 1
ATOM 667 C CA . ALA A 1 84 ? -6.607 -10.230 -36.452 1.00 85.75 84 ALA A CA 1
ATOM 668 C C . ALA A 1 84 ? -5.096 -10.081 -36.709 1.00 85.75 84 ALA A C 1
ATOM 670 O O . ALA A 1 84 ? -4.531 -10.826 -37.514 1.00 85.75 84 ALA A O 1
ATOM 671 N N . MET A 1 85 ? -4.429 -9.159 -36.004 1.00 89.00 85 MET A N 1
ATOM 672 C CA . MET A 1 85 ? -2.974 -8.999 -36.070 1.00 89.00 85 MET A CA 1
ATOM 673 C C . MET A 1 85 ? -2.252 -10.233 -35.516 1.00 89.00 85 MET A C 1
ATOM 675 O O . MET A 1 85 ? -1.388 -10.783 -36.201 1.00 89.00 85 MET A O 1
ATOM 679 N N . LYS A 1 86 ? -2.643 -10.710 -34.324 1.00 86.31 86 LYS A N 1
ATOM 680 C CA . LYS A 1 86 ? -2.110 -11.944 -33.720 1.00 86.31 86 LYS A CA 1
ATOM 681 C C . LYS A 1 86 ? -2.285 -13.135 -34.641 1.00 86.31 86 LYS A C 1
ATOM 683 O O . LYS A 1 86 ? -1.364 -13.927 -34.798 1.00 86.31 86 LYS A O 1
ATOM 688 N N . TRP A 1 87 ? -3.454 -13.283 -35.250 1.00 90.81 87 TRP A N 1
ATOM 689 C CA . TRP A 1 87 ? -3.740 -14.376 -36.167 1.00 90.81 87 TRP A CA 1
ATOM 690 C C . TRP A 1 87 ? -2.874 -14.300 -37.429 1.00 90.81 87 TRP A C 1
ATOM 692 O O . TRP A 1 87 ? -2.288 -15.308 -37.826 1.00 90.81 87 TRP A O 1
ATOM 702 N N . ALA A 1 88 ? -2.739 -13.115 -38.034 1.00 89.00 88 ALA A N 1
ATOM 703 C CA . ALA A 1 88 ? -1.882 -12.921 -39.203 1.00 89.00 88 ALA A CA 1
ATOM 704 C C . ALA A 1 88 ? -0.423 -13.289 -38.894 1.00 89.00 88 ALA A C 1
ATOM 706 O O . ALA A 1 88 ? 0.230 -13.962 -39.693 1.00 89.00 88 ALA A O 1
ATOM 707 N N . PHE A 1 89 ? 0.051 -12.916 -37.705 1.00 89.12 89 PHE A N 1
ATOM 708 C CA . PHE A 1 89 ? 1.388 -13.247 -37.238 1.00 89.12 89 PHE A CA 1
ATOM 709 C C . PHE A 1 89 ? 1.537 -14.738 -36.895 1.00 89.12 89 PHE A C 1
ATOM 711 O O . PHE A 1 89 ? 2.256 -15.464 -37.569 1.00 89.12 89 PHE A O 1
ATOM 718 N N . THR A 1 90 ? 0.809 -15.233 -35.897 1.00 86.25 90 THR A N 1
ATOM 719 C CA . THR A 1 90 ? 1.020 -16.572 -35.320 1.00 86.25 90 THR A CA 1
ATOM 720 C C . THR A 1 90 ? 0.498 -17.718 -36.186 1.00 86.25 90 THR A C 1
ATOM 722 O O . THR A 1 90 ? 1.088 -18.795 -36.196 1.00 86.25 90 THR A O 1
ATOM 725 N N . LYS A 1 91 ? -0.626 -17.536 -36.896 1.00 87.81 91 LYS A N 1
ATOM 726 C CA . LYS A 1 91 ? -1.274 -18.619 -37.660 1.00 87.81 91 LYS A CA 1
ATOM 727 C C . LYS A 1 91 ? -0.896 -18.620 -39.130 1.00 87.81 91 LYS A C 1
ATOM 729 O O . LYS A 1 91 ? -0.889 -19.684 -39.742 1.00 87.81 91 LYS A O 1
ATOM 734 N N . ARG A 1 92 ? -0.608 -17.450 -39.704 1.00 86.12 92 ARG A N 1
ATOM 735 C CA . ARG A 1 92 ? -0.208 -17.330 -41.114 1.00 86.12 92 ARG A CA 1
ATOM 736 C C . ARG A 1 92 ? 1.277 -17.069 -41.323 1.00 86.12 92 ARG A C 1
ATOM 738 O O . ARG A 1 92 ? 1.724 -17.214 -42.455 1.00 86.12 92 ARG A O 1
ATOM 745 N N . ASN A 1 93 ? 2.020 -16.706 -40.274 1.00 86.06 93 ASN A N 1
ATOM 746 C CA . ASN A 1 93 ? 3.414 -16.272 -40.378 1.00 86.06 93 ASN A CA 1
ATOM 747 C C . ASN A 1 93 ? 3.599 -15.140 -41.414 1.00 86.06 93 ASN A C 1
ATOM 749 O O . ASN A 1 93 ? 4.613 -15.065 -42.107 1.00 86.06 93 ASN A O 1
ATOM 753 N N . ASP A 1 94 ? 2.590 -14.269 -41.558 1.00 87.06 94 ASP A N 1
ATOM 754 C CA . ASP A 1 94 ? 2.564 -13.190 -42.547 1.00 87.06 94 ASP A CA 1
ATOM 755 C C . ASP A 1 94 ? 2.693 -11.833 -41.851 1.00 87.06 94 ASP A C 1
ATOM 757 O O . ASP A 1 94 ? 1.716 -11.173 -41.478 1.00 87.06 94 ASP A O 1
ATOM 761 N N . MET A 1 95 ? 3.942 -11.405 -41.681 1.00 84.75 95 MET A N 1
ATOM 762 C CA . MET A 1 95 ? 4.240 -10.137 -41.027 1.00 84.75 95 MET A CA 1
ATOM 763 C C . MET A 1 95 ? 3.810 -8.924 -41.855 1.00 84.75 95 MET A C 1
ATOM 765 O O . MET A 1 95 ? 3.490 -7.885 -41.287 1.00 84.75 95 MET A O 1
ATOM 769 N N . ASN A 1 96 ? 3.768 -9.033 -43.185 1.00 87.38 96 ASN A N 1
ATOM 770 C CA . ASN A 1 96 ? 3.309 -7.929 -44.026 1.00 87.38 96 ASN A CA 1
ATOM 771 C C . ASN A 1 96 ? 1.812 -7.701 -43.826 1.00 87.38 96 ASN A C 1
ATOM 773 O O . ASN A 1 96 ? 1.368 -6.557 -43.754 1.00 87.38 96 ASN A O 1
ATOM 777 N N . LEU A 1 97 ? 1.039 -8.778 -43.674 1.00 87.56 97 LEU A N 1
ATOM 778 C CA . LEU A 1 97 ? -0.377 -8.697 -43.341 1.00 87.56 97 LEU A CA 1
ATOM 779 C C . LEU A 1 97 ? -0.603 -8.171 -41.917 1.00 87.56 97 LEU A C 1
ATOM 781 O O . LEU A 1 97 ? -1.458 -7.306 -41.728 1.00 87.56 97 LEU A O 1
ATOM 785 N N . ALA A 1 98 ? 0.182 -8.621 -40.933 1.00 87.00 98 ALA A N 1
ATOM 786 C CA . ALA A 1 98 ? 0.129 -8.078 -39.573 1.00 87.00 98 ALA A CA 1
ATOM 787 C C . ALA A 1 98 ? 0.477 -6.576 -39.545 1.00 87.00 98 ALA A C 1
ATOM 789 O O . ALA A 1 98 ? -0.257 -5.783 -38.953 1.00 87.00 98 ALA A O 1
ATOM 790 N N . LYS A 1 99 ? 1.533 -6.167 -40.265 1.00 84.19 99 LYS A N 1
ATOM 791 C CA . LYS A 1 99 ? 1.921 -4.764 -40.473 1.00 84.19 99 LYS A CA 1
ATOM 792 C C . LYS A 1 99 ? 0.818 -3.974 -41.165 1.00 84.19 99 LYS A C 1
ATOM 794 O O . LYS A 1 99 ? 0.533 -2.851 -40.770 1.00 84.19 99 LYS A O 1
ATOM 799 N N . LYS A 1 100 ? 0.160 -4.558 -42.164 1.00 86.25 100 LYS A N 1
ATOM 800 C CA . LYS A 1 100 ? -0.963 -3.927 -42.856 1.00 86.25 100 LYS A CA 1
ATOM 801 C C . LYS A 1 100 ? -2.139 -3.687 -41.913 1.00 86.25 100 LYS A C 1
ATOM 803 O O . LYS A 1 100 ? -2.673 -2.587 -41.894 1.00 86.25 100 LYS A O 1
ATOM 808 N N . PHE A 1 101 ? -2.514 -4.670 -41.093 1.00 85.19 101 PHE A N 1
ATOM 809 C CA . PHE A 1 101 ? -3.541 -4.474 -40.066 1.00 85.19 101 PHE A CA 1
ATOM 810 C C . PHE A 1 101 ? -3.138 -3.398 -39.055 1.00 85.19 101 PHE A C 1
ATOM 812 O O . PHE A 1 101 ? -3.953 -2.545 -38.707 1.00 85.19 101 PHE A O 1
ATOM 819 N N . PHE A 1 102 ? -1.873 -3.387 -38.643 1.00 82.69 102 PHE A N 1
ATOM 820 C CA . PHE A 1 102 ? -1.346 -2.362 -37.757 1.00 82.69 102 PHE A CA 1
ATOM 821 C C . PHE A 1 102 ? -1.410 -0.958 -38.379 1.00 82.69 102 PHE A C 1
ATOM 823 O O . PHE A 1 102 ? -1.991 -0.067 -37.774 1.00 82.69 102 PHE A O 1
ATOM 830 N N . ILE A 1 103 ? -0.872 -0.744 -39.581 1.00 78.50 103 ILE A N 1
ATOM 831 C CA . ILE A 1 103 ? -0.793 0.582 -40.215 1.00 78.50 103 ILE A CA 1
ATOM 832 C C . ILE A 1 103 ? -2.163 1.040 -40.723 1.00 78.50 103 ILE A C 1
ATOM 834 O O . ILE A 1 103 ? -2.634 2.119 -40.356 1.00 78.50 103 ILE A O 1
ATOM 838 N N . ASP A 1 104 ? -2.821 0.225 -41.551 1.00 79.62 104 ASP A N 1
ATOM 839 C CA . ASP A 1 104 ? -4.027 0.639 -42.276 1.00 79.62 104 ASP A CA 1
ATOM 840 C C . ASP A 1 104 ? -5.241 0.761 -41.350 1.00 79.62 104 ASP A C 1
ATOM 842 O O . ASP A 1 104 ? -6.174 1.516 -41.651 1.00 79.62 104 ASP A O 1
ATOM 846 N N . ILE A 1 105 ? -5.243 0.008 -40.242 1.00 78.31 105 ILE A N 1
ATOM 847 C CA . ILE A 1 105 ? -6.367 -0.052 -39.306 1.00 78.31 105 ILE A CA 1
ATOM 848 C C . ILE A 1 105 ? -5.965 0.464 -37.920 1.00 78.31 105 ILE A C 1
ATOM 850 O O . ILE A 1 105 ? -6.584 1.402 -37.419 1.00 78.31 105 ILE A O 1
ATOM 854 N N . GLY A 1 106 ? -4.916 -0.093 -37.315 1.00 78.00 106 GLY A N 1
ATOM 855 C CA . GLY A 1 106 ? -4.487 0.251 -35.955 1.00 78.00 106 GLY A CA 1
ATOM 856 C C . GLY A 1 106 ? -4.086 1.710 -35.792 1.00 78.00 106 GLY A C 1
ATOM 857 O O . GLY A 1 106 ? -4.729 2.453 -35.054 1.00 78.00 106 GLY A O 1
ATOM 858 N N . VAL A 1 107 ? -3.061 2.145 -36.518 1.00 71.81 107 VAL A N 1
ATOM 859 C CA . VAL A 1 107 ? -2.546 3.517 -36.462 1.00 71.81 107 VAL A CA 1
ATOM 860 C C . VAL A 1 107 ? -3.600 4.505 -36.954 1.00 71.81 107 VAL A C 1
ATOM 862 O O . VAL A 1 107 ? -3.788 5.558 -36.348 1.00 71.81 107 VAL A O 1
ATOM 865 N N . LYS A 1 108 ? -4.331 4.158 -38.020 1.00 74.12 108 LYS A N 1
ATOM 866 C CA . LYS A 1 108 ? -5.318 5.051 -38.635 1.00 74.12 108 LYS A CA 1
ATOM 867 C C . LYS A 1 108 ? -6.544 5.324 -37.755 1.00 74.12 108 LYS A C 1
ATOM 869 O O . LYS A 1 108 ? -7.012 6.460 -37.733 1.00 74.12 108 LYS A O 1
ATOM 874 N N . TYR A 1 109 ? -7.080 4.316 -37.062 1.00 74.19 109 TYR A N 1
ATOM 875 C CA . TYR A 1 109 ? -8.348 4.444 -36.321 1.00 74.19 109 TYR A CA 1
ATOM 876 C C . TYR A 1 109 ? -8.190 4.426 -34.799 1.00 74.19 109 TYR A C 1
ATOM 878 O O . TYR A 1 109 ? -9.050 4.946 -34.091 1.00 74.19 109 TYR A O 1
ATOM 886 N N . PHE A 1 110 ? -7.090 3.882 -34.279 1.00 73.69 110 PHE A N 1
ATOM 887 C CA . PHE A 1 110 ? -6.827 3.759 -32.843 1.00 73.69 110 PHE A CA 1
ATOM 888 C C . PHE A 1 110 ? -5.523 4.447 -32.436 1.00 73.69 110 PHE A C 1
ATOM 890 O O . PHE A 1 110 ? -4.865 4.043 -31.481 1.00 73.69 110 PHE A O 1
ATOM 897 N N . PHE A 1 111 ? -5.192 5.520 -33.152 1.00 58.00 111 PHE A N 1
ATOM 898 C CA . PHE A 1 111 ? -3.988 6.342 -33.049 1.00 58.00 111 PHE A CA 1
ATOM 899 C C . PHE A 1 111 ? -3.493 6.627 -31.621 1.00 58.00 111 PHE A C 1
ATOM 901 O O . PHE A 1 111 ? -2.295 6.718 -31.395 1.00 58.00 111 PHE A O 1
ATOM 908 N N . THR A 1 112 ? -4.391 6.747 -30.640 1.00 61.44 112 THR A N 1
ATOM 909 C CA . THR A 1 112 ? -4.063 7.073 -29.241 1.00 61.44 112 THR A CA 1
ATOM 910 C C . THR A 1 112 ? -3.839 5.856 -28.339 1.00 61.44 112 THR A C 1
ATOM 912 O O . THR A 1 112 ? -3.624 6.010 -27.138 1.00 61.44 112 THR A O 1
ATOM 915 N N . LYS A 1 113 ? -3.926 4.630 -28.864 1.00 67.44 113 LYS A N 1
ATOM 916 C CA . LYS A 1 113 ? -3.885 3.410 -28.054 1.00 67.44 113 LYS A CA 1
ATOM 917 C C . LYS A 1 113 ? -2.499 2.769 -28.105 1.00 67.44 113 LYS A C 1
ATOM 919 O O . LYS A 1 113 ? -2.237 1.876 -28.909 1.00 67.44 113 LYS A O 1
ATOM 924 N N . THR A 1 114 ? -1.662 3.164 -27.142 1.00 71.00 114 THR A N 1
ATOM 925 C CA . THR A 1 114 ? -0.382 2.533 -26.765 1.00 71.00 114 THR A CA 1
ATOM 926 C C . THR A 1 114 ? -0.352 1.004 -26.936 1.00 71.00 114 THR A C 1
ATOM 928 O O . THR A 1 114 ? 0.621 0.511 -27.505 1.00 71.00 114 THR A O 1
ATOM 931 N N . PRO A 1 115 ? -1.370 0.214 -26.524 1.00 79.00 115 PRO A N 1
ATOM 932 C CA . PRO A 1 115 ? -1.213 -1.236 -26.535 1.00 79.00 115 PRO A CA 1
ATOM 933 C C . PRO A 1 115 ? -1.239 -1.875 -27.933 1.00 79.00 115 PRO A C 1
ATOM 935 O O . PRO A 1 115 ? -0.667 -2.948 -28.096 1.00 79.00 115 PRO A O 1
ATOM 938 N N . ILE A 1 116 ? -1.818 -1.233 -28.959 1.00 78.62 116 ILE A N 1
ATOM 939 C CA . ILE A 1 116 ? -1.743 -1.743 -30.345 1.00 78.62 116 ILE A CA 1
ATOM 940 C C . ILE A 1 116 ? -0.308 -1.693 -30.848 1.00 78.62 116 ILE A C 1
ATOM 942 O O . ILE A 1 116 ? 0.178 -2.653 -31.441 1.00 78.62 116 ILE A O 1
ATOM 946 N N . PHE A 1 117 ? 0.376 -0.582 -30.579 1.00 73.44 117 PHE A N 1
ATOM 947 C CA . PHE A 1 117 ? 1.774 -0.432 -30.948 1.00 73.44 117 PHE A CA 1
ATOM 948 C C . PHE A 1 117 ? 2.650 -1.413 -30.167 1.00 73.44 117 PHE A C 1
ATOM 950 O O . PHE A 1 117 ? 3.472 -2.092 -30.771 1.00 73.44 117 PHE A O 1
ATOM 957 N N . LEU A 1 118 ? 2.438 -1.546 -28.852 1.00 77.94 118 LEU A N 1
ATOM 958 C CA . LEU A 1 118 ? 3.173 -2.522 -28.035 1.00 77.94 118 LEU A CA 1
ATOM 959 C C . LEU A 1 118 ? 2.969 -3.959 -28.541 1.00 77.94 118 LEU A C 1
ATOM 961 O O . LEU A 1 118 ? 3.925 -4.720 -28.603 1.00 77.94 118 LEU A O 1
ATOM 965 N N . THR A 1 119 ? 1.753 -4.307 -28.972 1.00 83.19 119 THR A N 1
ATOM 966 C CA . THR A 1 119 ? 1.455 -5.628 -29.553 1.00 83.19 119 THR A CA 1
ATOM 967 C C . THR A 1 119 ? 2.135 -5.824 -30.912 1.00 83.19 119 THR A C 1
ATOM 969 O O . THR A 1 119 ? 2.631 -6.899 -31.225 1.00 83.19 119 THR A O 1
ATOM 972 N N . TYR A 1 120 ? 2.190 -4.787 -31.750 1.00 81.62 120 TYR A N 1
ATOM 973 C CA . TYR A 1 120 ? 2.915 -4.872 -33.018 1.00 81.62 120 TYR A CA 1
ATOM 974 C C . TYR A 1 120 ? 4.427 -5.031 -32.805 1.00 81.62 120 TYR A C 1
ATOM 976 O O . TYR A 1 120 ? 5.066 -5.844 -33.472 1.00 81.62 120 TYR A O 1
ATOM 984 N N . LEU A 1 121 ? 4.991 -4.297 -31.843 1.00 76.12 121 LEU A N 1
ATOM 985 C CA . LEU A 1 121 ? 6.388 -4.446 -31.453 1.00 76.12 121 LEU A CA 1
ATOM 986 C C . LEU A 1 121 ? 6.684 -5.833 -30.894 1.00 76.12 121 LEU A C 1
ATOM 988 O O . LEU A 1 121 ? 7.692 -6.409 -31.285 1.00 76.12 121 LEU A O 1
ATOM 992 N N . SER A 1 122 ? 5.813 -6.404 -30.053 1.00 83.06 122 SER A N 1
ATOM 993 C CA . SER A 1 122 ? 6.010 -7.772 -29.557 1.00 83.06 122 SER A CA 1
ATOM 994 C C . SER A 1 122 ? 6.097 -8.785 -30.700 1.00 83.06 122 SER A C 1
ATOM 996 O O . SER A 1 122 ? 6.958 -9.654 -30.657 1.00 83.06 122 SER A O 1
ATOM 998 N N . PHE A 1 123 ? 5.322 -8.626 -31.781 1.00 83.81 123 PHE A N 1
ATOM 999 C CA . PHE A 1 123 ? 5.466 -9.481 -32.972 1.00 83.81 123 PHE A CA 1
ATOM 1000 C C . PHE A 1 123 ? 6.772 -9.254 -33.729 1.00 83.81 123 PHE A C 1
ATOM 1002 O O . PHE A 1 123 ? 7.382 -10.206 -34.211 1.00 83.81 123 PHE A O 1
ATOM 1009 N N . LEU A 1 124 ? 7.225 -8.002 -33.845 1.00 78.81 124 LEU A N 1
ATOM 1010 C CA . LEU A 1 124 ? 8.540 -7.707 -34.418 1.00 78.81 124 LEU A CA 1
ATOM 1011 C C . LEU A 1 124 ? 9.649 -8.374 -33.593 1.00 78.81 124 LEU A C 1
ATOM 1013 O O . LEU A 1 124 ? 10.561 -8.961 -34.172 1.00 78.81 124 LEU A O 1
ATOM 1017 N N . TYR A 1 125 ? 9.540 -8.339 -32.262 1.00 80.75 125 TYR A N 1
ATOM 1018 C CA . TYR A 1 125 ? 10.461 -9.010 -31.347 1.00 80.75 125 TYR A CA 1
ATOM 1019 C C . TYR A 1 125 ? 10.436 -10.529 -31.501 1.00 80.75 125 TYR A C 1
ATOM 1021 O O . TYR A 1 125 ? 11.486 -11.120 -31.738 1.00 80.75 125 TYR A O 1
ATOM 1029 N N . GLU A 1 126 ? 9.260 -11.156 -31.446 1.00 84.56 126 GLU A N 1
ATOM 1030 C CA . GLU A 1 126 ? 9.101 -12.604 -31.640 1.00 84.56 126 GLU A CA 1
ATOM 1031 C C . GLU A 1 126 ? 9.658 -13.051 -32.995 1.00 84.56 126 GLU A C 1
ATOM 1033 O O . GLU A 1 126 ? 10.360 -14.057 -33.090 1.00 84.56 126 GLU A O 1
ATOM 1038 N N . ARG A 1 127 ? 9.435 -12.261 -34.051 1.00 84.12 127 ARG A N 1
ATOM 1039 C CA . ARG A 1 127 ? 10.025 -12.527 -35.363 1.00 84.12 127 ARG A CA 1
ATOM 1040 C C . ARG A 1 127 ? 11.549 -12.462 -35.335 1.00 84.12 127 ARG A C 1
ATOM 1042 O O . ARG A 1 127 ? 12.190 -13.303 -35.958 1.00 84.12 127 ARG A O 1
ATOM 1049 N N . MET A 1 128 ? 12.129 -11.461 -34.675 1.00 81.31 128 MET A N 1
ATOM 1050 C CA . MET A 1 128 ? 13.586 -11.347 -34.558 1.00 81.31 128 MET A CA 1
ATOM 1051 C C . MET A 1 128 ? 14.171 -12.536 -33.792 1.00 81.31 128 MET A C 1
ATOM 1053 O O . MET A 1 128 ? 15.163 -13.094 -34.250 1.00 81.31 128 MET A O 1
ATOM 1057 N N . LEU A 1 129 ? 13.524 -12.975 -32.709 1.00 83.00 129 LEU A N 1
ATOM 1058 C CA . LEU A 1 129 ? 13.923 -14.172 -31.963 1.00 83.00 129 LEU A CA 1
ATOM 1059 C C . LEU A 1 129 ? 13.867 -15.431 -32.838 1.00 83.00 129 LEU A C 1
ATOM 1061 O O . LEU A 1 129 ? 14.849 -16.158 -32.912 1.00 83.00 129 LEU A O 1
ATOM 1065 N N . HIS A 1 130 ? 12.789 -15.634 -33.601 1.00 84.19 130 HIS A N 1
ATOM 1066 C CA . HIS A 1 130 ? 12.707 -16.751 -34.548 1.00 84.19 130 HIS A CA 1
ATOM 1067 C C . HIS A 1 130 ? 13.795 -16.710 -35.626 1.00 84.19 130 HIS A C 1
ATOM 1069 O O . HIS A 1 130 ? 14.345 -17.747 -35.989 1.00 84.19 130 HIS A O 1
ATOM 1075 N N . ILE A 1 131 ? 14.118 -15.519 -36.141 1.00 81.31 131 ILE A N 1
ATOM 1076 C CA . ILE A 1 131 ? 15.211 -15.347 -37.104 1.00 81.31 131 ILE A CA 1
ATOM 1077 C C . ILE A 1 131 ? 16.545 -15.745 -36.465 1.00 81.31 131 ILE A C 1
ATOM 1079 O O . ILE A 1 131 ? 17.334 -16.425 -37.114 1.00 81.31 131 ILE A O 1
ATOM 1083 N N . ILE A 1 132 ? 16.791 -15.347 -35.216 1.00 79.94 132 ILE A N 1
ATOM 1084 C CA . ILE A 1 132 ? 18.008 -15.698 -34.476 1.00 79.94 132 ILE A CA 1
ATOM 1085 C C . ILE A 1 132 ? 18.089 -17.212 -34.275 1.00 79.94 132 ILE A C 1
ATOM 1087 O O . ILE A 1 132 ? 19.071 -17.810 -34.709 1.00 79.94 132 ILE A O 1
ATOM 1091 N N . ASP A 1 133 ? 17.037 -17.841 -33.750 1.00 83.94 133 ASP A N 1
ATOM 1092 C CA . ASP A 1 133 ? 16.978 -19.291 -33.523 1.00 83.94 133 ASP A CA 1
ATOM 1093 C C . ASP A 1 133 ? 17.236 -20.095 -34.808 1.00 83.94 133 ASP A C 1
ATOM 1095 O O . ASP A 1 133 ? 17.968 -21.089 -34.814 1.00 83.94 133 ASP A O 1
ATOM 1099 N N . ASP A 1 134 ? 16.628 -19.681 -35.923 1.00 82.50 134 ASP A N 1
ATOM 1100 C CA . ASP A 1 134 ? 16.803 -20.336 -37.220 1.00 82.50 134 ASP A CA 1
ATOM 1101 C C . ASP A 1 134 ? 18.229 -20.189 -37.761 1.00 82.50 134 ASP A C 1
ATOM 1103 O O . ASP A 1 134 ? 18.722 -21.080 -38.461 1.00 82.50 134 ASP A O 1
ATOM 1107 N N . LEU A 1 135 ? 18.881 -19.060 -37.482 1.00 76.62 135 LEU A N 1
ATOM 1108 C CA . LEU A 1 135 ? 20.239 -18.772 -37.936 1.00 76.62 135 LEU A CA 1
ATOM 1109 C C . LEU A 1 135 ? 21.286 -19.478 -37.072 1.00 76.62 135 LEU A C 1
ATOM 1111 O O . LEU A 1 135 ? 22.238 -20.033 -37.625 1.00 76.62 135 LEU A O 1
ATOM 1115 N N . GLU A 1 136 ? 21.078 -19.547 -35.756 1.00 79.62 136 GLU A N 1
ATOM 1116 C CA . GLU A 1 136 ? 21.910 -20.329 -34.837 1.00 79.62 136 GLU A CA 1
ATOM 1117 C C . GLU A 1 136 ? 21.901 -21.816 -35.212 1.00 79.62 136 GLU A C 1
ATOM 1119 O O . GLU A 1 136 ? 22.958 -22.436 -35.325 1.00 79.62 136 GLU A O 1
ATOM 1124 N N . LYS A 1 137 ? 20.727 -22.378 -35.538 1.00 84.25 137 LYS A N 1
ATOM 1125 C CA . LYS A 1 137 ? 20.599 -23.777 -35.996 1.00 84.25 137 LYS A CA 1
ATOM 1126 C C . LYS A 1 137 ? 21.335 -24.068 -37.301 1.00 84.25 137 LYS A C 1
ATOM 1128 O O . LYS A 1 137 ? 21.746 -25.202 -37.535 1.00 84.25 137 LYS A O 1
ATOM 1133 N N . LYS A 1 138 ? 21.469 -23.074 -38.180 1.00 81.12 138 LYS A N 1
ATOM 1134 C CA . LYS A 1 138 ? 22.071 -23.252 -39.509 1.00 81.12 138 LYS A CA 1
ATOM 1135 C C . LYS A 1 138 ? 23.591 -23.113 -39.511 1.00 81.12 138 LYS A C 1
ATOM 1137 O O . LYS A 1 138 ? 24.183 -23.313 -40.569 1.00 81.12 138 LYS A O 1
ATOM 1142 N N . ASN A 1 139 ? 24.224 -22.763 -38.381 1.00 71.19 139 ASN A N 1
ATOM 1143 C CA . ASN A 1 139 ? 25.657 -22.432 -38.301 1.00 71.19 139 ASN A CA 1
ATOM 1144 C C . ASN A 1 139 ? 26.105 -21.424 -39.385 1.00 71.19 139 ASN A C 1
ATOM 1146 O O . ASN A 1 139 ? 27.280 -21.343 -39.747 1.00 71.19 139 ASN A O 1
ATOM 1150 N N . SER A 1 140 ? 25.157 -20.665 -39.945 1.00 60.56 140 SER A N 1
ATOM 1151 C CA . SER A 1 140 ? 25.411 -19.746 -41.043 1.00 60.56 140 SER A CA 1
ATOM 1152 C C . SER A 1 140 ? 26.042 -18.474 -40.493 1.00 60.56 140 SER A C 1
ATOM 1154 O O . SER A 1 140 ? 25.564 -17.928 -39.502 1.00 60.56 140 SER A O 1
ATOM 1156 N N . PHE A 1 141 ? 27.114 -18.040 -41.154 1.00 58.66 141 PHE A N 1
ATOM 1157 C CA . PHE A 1 141 ? 27.998 -16.924 -40.812 1.00 58.66 141 PHE A CA 1
ATOM 1158 C C . PHE A 1 141 ? 27.312 -15.764 -40.063 1.00 58.66 141 PHE A C 1
ATOM 1160 O O . PHE A 1 141 ? 26.344 -15.179 -40.551 1.00 58.66 141 PHE A O 1
ATOM 1167 N N . ARG A 1 142 ? 27.875 -15.391 -38.904 1.00 65.81 142 ARG A N 1
ATOM 1168 C CA . ARG A 1 142 ? 27.398 -14.310 -38.015 1.00 65.81 142 ARG A CA 1
ATOM 1169 C C . ARG A 1 142 ? 27.187 -12.965 -38.727 1.00 65.81 142 ARG A C 1
ATOM 1171 O O . ARG A 1 142 ? 26.318 -12.200 -38.330 1.00 65.81 142 ARG A O 1
ATOM 1178 N N . GLU A 1 143 ? 27.925 -12.693 -39.800 1.00 67.81 143 GLU A N 1
ATOM 1179 C CA . GLU A 1 143 ? 27.807 -11.449 -40.576 1.00 67.81 143 GLU A CA 1
ATOM 1180 C C . GLU A 1 143 ? 26.464 -11.333 -41.319 1.00 67.81 143 GLU A C 1
ATOM 1182 O O . GLU A 1 143 ? 25.846 -10.271 -41.315 1.00 67.81 143 GLU A O 1
ATOM 1187 N N . PHE A 1 144 ? 25.943 -12.435 -41.872 1.00 68.12 144 PHE A N 1
ATOM 1188 C CA . PHE A 1 144 ? 24.644 -12.440 -42.562 1.00 68.12 144 PHE A CA 1
ATOM 1189 C C . PHE A 1 144 ? 23.466 -12.266 -41.589 1.00 68.12 144 PHE A C 1
ATOM 1191 O O . PHE A 1 144 ? 22.429 -11.693 -41.932 1.00 68.12 144 PHE A O 1
ATOM 1198 N N . VAL A 1 145 ? 23.634 -12.748 -40.353 1.00 69.69 145 VAL A N 1
ATOM 1199 C CA . VAL A 1 145 ? 22.677 -12.542 -39.256 1.00 69.69 145 VAL A CA 1
ATOM 1200 C C . VAL A 1 145 ? 22.555 -11.054 -38.936 1.00 69.69 145 VAL A C 1
ATOM 1202 O O . VAL A 1 145 ? 21.444 -10.541 -38.797 1.00 69.69 145 VAL A O 1
ATOM 1205 N N . MET A 1 146 ? 23.687 -10.351 -38.902 1.00 70.88 146 MET A N 1
ATOM 1206 C CA . MET A 1 146 ? 23.731 -8.931 -38.573 1.00 70.88 146 MET A CA 1
ATOM 1207 C C . MET A 1 146 ? 23.071 -8.055 -39.619 1.00 70.88 146 MET A C 1
ATOM 1209 O O . MET A 1 146 ? 22.294 -7.185 -39.246 1.00 70.88 146 MET A O 1
ATOM 1213 N N . GLU A 1 147 ? 23.279 -8.319 -40.906 1.00 79.56 147 GLU A N 1
ATOM 1214 C CA . GLU A 1 147 ? 22.647 -7.527 -41.966 1.00 79.56 147 GLU A CA 1
ATOM 1215 C C . GLU A 1 147 ? 21.108 -7.610 -41.903 1.00 79.56 147 GLU A C 1
ATOM 1217 O O . GLU A 1 147 ? 20.403 -6.598 -41.979 1.00 79.56 147 GLU A O 1
ATOM 1222 N N . LYS A 1 148 ? 20.561 -8.817 -41.690 1.00 75.38 148 LYS A N 1
ATOM 1223 C CA . LYS A 1 148 ? 19.107 -9.016 -41.567 1.00 75.38 148 LYS A CA 1
ATOM 1224 C C . LYS A 1 148 ? 18.533 -8.426 -40.282 1.00 75.38 148 LYS A C 1
ATOM 1226 O O . LYS A 1 148 ? 17.457 -7.823 -40.329 1.00 75.38 148 LYS A O 1
ATOM 1231 N N . LEU A 1 149 ? 19.224 -8.592 -39.153 1.00 76.50 149 LEU A N 1
ATOM 1232 C CA . LEU A 1 149 ? 18.816 -7.986 -37.885 1.00 76.50 149 LEU A CA 1
ATOM 1233 C C . LEU A 1 149 ? 18.882 -6.462 -37.957 1.00 76.50 149 LEU A C 1
ATOM 1235 O O . LEU A 1 149 ? 17.950 -5.798 -37.520 1.00 76.50 149 LEU A O 1
ATOM 1239 N N . GLU A 1 150 ? 19.924 -5.901 -38.565 1.00 82.38 150 GLU A N 1
ATOM 1240 C CA . GLU A 1 150 ? 20.087 -4.461 -38.732 1.00 82.38 150 GLU A CA 1
ATOM 1241 C C . GLU A 1 150 ? 18.942 -3.861 -39.559 1.00 82.38 150 GLU A C 1
ATOM 1243 O O . GLU A 1 150 ? 18.404 -2.815 -39.193 1.00 82.38 150 GLU A O 1
ATOM 1248 N N . GLY A 1 151 ? 18.508 -4.544 -40.624 1.00 82.12 151 GLY A N 1
ATOM 1249 C CA . GLY A 1 151 ? 17.320 -4.160 -41.390 1.00 82.12 151 GLY A CA 1
ATOM 1250 C C . GLY A 1 151 ? 16.052 -4.106 -40.530 1.00 82.12 151 GLY A C 1
ATOM 1251 O O . GLY A 1 151 ? 15.341 -3.098 -40.546 1.00 82.12 151 GLY A O 1
ATOM 1252 N N . GLY A 1 152 ? 15.807 -5.149 -39.728 1.00 78.31 152 GLY A N 1
ATOM 1253 C CA . GLY A 1 152 ? 14.673 -5.205 -38.799 1.00 78.31 152 GLY A CA 1
ATOM 1254 C C . GLY A 1 152 ? 14.734 -4.119 -37.722 1.00 78.31 152 GLY A C 1
ATOM 1255 O O . GLY A 1 152 ? 13.766 -3.389 -37.525 1.00 78.31 152 GLY A O 1
ATOM 1256 N N . ILE A 1 153 ? 15.891 -3.938 -37.082 1.00 81.31 153 ILE A N 1
ATOM 1257 C CA . ILE A 1 153 ? 16.135 -2.905 -36.064 1.00 81.31 153 ILE A CA 1
ATOM 1258 C C . ILE A 1 153 ? 15.890 -1.505 -36.643 1.00 81.31 153 ILE A C 1
ATOM 1260 O O . ILE A 1 153 ? 15.191 -0.699 -36.028 1.00 81.31 153 ILE A O 1
ATOM 1264 N N . LYS A 1 154 ? 16.422 -1.206 -37.837 1.00 86.56 154 LYS A N 1
ATOM 1265 C CA . LYS A 1 154 ? 16.206 0.081 -38.520 1.00 86.56 154 LYS A CA 1
ATOM 1266 C C . LYS A 1 154 ? 14.733 0.319 -38.822 1.00 86.56 154 LYS A C 1
ATOM 1268 O O . LYS A 1 154 ? 14.268 1.447 -38.670 1.00 86.56 154 LYS A O 1
ATOM 1273 N N . GLU A 1 155 ? 14.003 -0.717 -39.231 1.00 81.88 155 GLU A N 1
ATOM 1274 C CA . GLU A 1 155 ? 12.560 -0.634 -39.445 1.00 81.88 155 GLU A CA 1
ATOM 1275 C C . GLU A 1 155 ? 11.829 -0.313 -38.137 1.00 81.88 155 GLU A C 1
ATOM 1277 O O . GLU A 1 155 ? 11.077 0.658 -38.100 1.00 81.88 155 GLU A O 1
ATOM 1282 N N . VAL A 1 156 ? 12.115 -1.030 -37.044 1.00 79.12 156 VAL A N 1
ATOM 1283 C CA . VAL A 1 156 ? 11.523 -0.750 -35.724 1.00 79.12 156 VAL A CA 1
ATOM 1284 C C . VAL A 1 156 ? 11.808 0.686 -35.280 1.00 79.12 156 VAL A C 1
ATOM 1286 O O . VAL A 1 156 ? 10.888 1.419 -34.921 1.00 79.12 156 VAL A O 1
ATOM 1289 N N . ILE A 1 157 ? 13.064 1.128 -35.362 1.00 84.38 157 ILE A N 1
ATOM 1290 C CA . ILE A 1 157 ? 13.463 2.493 -34.993 1.00 84.38 157 ILE A CA 1
ATOM 1291 C C . ILE A 1 157 ? 12.750 3.529 -35.869 1.00 84.38 157 ILE A C 1
ATOM 1293 O O . ILE A 1 157 ? 12.315 4.566 -35.367 1.00 84.38 157 ILE A O 1
ATOM 1297 N N . LYS A 1 158 ? 12.617 3.270 -37.174 1.00 87.00 158 LYS A N 1
ATOM 1298 C CA . LYS A 1 158 ? 11.895 4.150 -38.098 1.00 87.00 158 LYS A CA 1
ATOM 1299 C C . LYS A 1 158 ? 10.424 4.266 -37.709 1.00 87.00 158 LYS A C 1
ATOM 1301 O O . LYS A 1 158 ? 9.919 5.383 -37.676 1.00 87.00 158 LYS A O 1
ATOM 1306 N N . GLU A 1 159 ? 9.763 3.156 -37.391 1.00 79.31 159 GLU A N 1
ATOM 1307 C CA . GLU A 1 159 ? 8.358 3.151 -36.964 1.00 79.31 159 GLU A CA 1
ATOM 1308 C C . GLU A 1 159 ? 8.177 3.840 -35.600 1.00 79.31 159 GLU A C 1
ATOM 1310 O O . GLU A 1 159 ? 7.208 4.568 -35.424 1.00 79.31 159 GLU A O 1
ATOM 1315 N N . ILE A 1 160 ? 9.118 3.704 -34.656 1.00 81.12 160 ILE A N 1
ATOM 1316 C CA . ILE A 1 160 ? 9.084 4.446 -33.378 1.00 81.12 160 ILE A CA 1
ATOM 1317 C C . ILE A 1 160 ? 9.243 5.957 -33.623 1.00 81.12 160 ILE A C 1
ATOM 1319 O O . ILE A 1 160 ? 8.505 6.754 -33.049 1.00 81.12 160 ILE A O 1
ATOM 1323 N N . LYS A 1 161 ? 10.169 6.368 -34.503 1.00 84.19 161 LYS A N 1
ATOM 1324 C CA . LYS A 1 161 ? 10.408 7.786 -34.844 1.00 84.19 161 LYS A CA 1
ATOM 1325 C C . LYS A 1 161 ? 9.255 8.422 -35.623 1.00 84.19 161 LYS A C 1
ATOM 1327 O O . LYS A 1 161 ? 8.944 9.590 -35.399 1.00 84.19 161 LYS A O 1
ATOM 1332 N N . ALA A 1 162 ? 8.669 7.675 -36.559 1.00 80.81 162 ALA A N 1
ATOM 1333 C CA . ALA A 1 162 ? 7.500 8.084 -37.339 1.00 80.81 162 ALA A CA 1
ATOM 1334 C C . ALA A 1 162 ? 6.190 7.924 -36.551 1.00 80.81 162 ALA A C 1
ATOM 1336 O O . ALA A 1 162 ? 5.159 8.470 -36.948 1.00 80.81 162 ALA A O 1
ATOM 1337 N N . GLY A 1 163 ? 6.250 7.174 -35.447 1.00 69.38 163 GLY A N 1
ATOM 1338 C CA . GLY A 1 163 ? 5.169 6.909 -34.523 1.00 69.38 163 GLY A CA 1
ATOM 1339 C C . GLY A 1 163 ? 4.507 8.218 -34.122 1.00 69.38 163 GLY A C 1
ATOM 1340 O O . GLY A 1 163 ? 5.169 9.134 -33.631 1.00 69.38 163 GLY A O 1
ATOM 1341 N N . PRO A 1 164 ? 3.197 8.351 -34.335 1.00 57.81 164 PRO A N 1
ATOM 1342 C CA . PRO A 1 164 ? 2.584 9.664 -34.308 1.00 57.81 164 PRO A CA 1
ATOM 1343 C C . PRO A 1 164 ? 2.183 10.090 -32.883 1.00 57.81 164 PRO A C 1
ATOM 1345 O O . PRO A 1 164 ? 1.645 11.172 -32.660 1.00 57.81 164 PRO A O 1
ATOM 1348 N N . VAL A 1 165 ? 2.505 9.237 -31.908 1.00 62.66 165 VAL A N 1
ATOM 1349 C CA . VAL A 1 165 ? 2.364 9.459 -30.479 1.00 62.66 165 VAL A CA 1
ATOM 1350 C C . VAL A 1 165 ? 3.743 9.291 -29.850 1.00 62.66 165 VAL A C 1
ATOM 1352 O O . VAL A 1 165 ? 4.082 8.236 -29.323 1.00 62.66 165 VAL A O 1
ATOM 1355 N N . LYS A 1 166 ? 4.540 10.361 -29.859 1.00 72.00 166 LYS A N 1
ATOM 1356 C CA . LYS A 1 166 ? 5.760 10.459 -29.045 1.00 72.00 166 LYS A CA 1
ATOM 1357 C C . LYS A 1 166 ? 5.420 10.659 -27.563 1.00 72.00 166 LYS A C 1
ATOM 1359 O O . LYS A 1 166 ? 6.103 11.403 -26.887 1.00 72.00 166 LYS A O 1
ATOM 1364 N N . GLN A 1 167 ? 4.328 10.086 -27.053 1.00 84.69 167 GLN A N 1
ATOM 1365 C CA . GLN A 1 167 ? 3.977 10.242 -25.642 1.00 84.69 167 GLN A CA 1
ATOM 1366 C C . GLN A 1 167 ? 5.022 9.544 -24.785 1.00 84.69 167 GLN A C 1
ATOM 1368 O O . GLN A 1 167 ? 5.412 8.408 -25.059 1.00 84.69 167 GLN A O 1
ATOM 1373 N N . PHE A 1 168 ? 5.420 10.230 -23.724 1.00 87.31 168 PHE A N 1
ATOM 1374 C CA . PHE A 1 168 ? 6.405 9.758 -22.772 1.00 87.31 168 PHE A CA 1
ATOM 1375 C C . PHE A 1 168 ? 6.078 8.349 -22.245 1.00 87.31 168 PHE A C 1
ATOM 1377 O O . PHE A 1 168 ? 6.878 7.434 -22.415 1.00 87.31 168 PHE A O 1
ATOM 1384 N N . ASP A 1 169 ? 4.855 8.131 -21.747 1.00 87.94 169 ASP A N 1
ATOM 1385 C CA . ASP A 1 169 ? 4.388 6.834 -21.221 1.00 87.94 169 ASP A CA 1
ATOM 1386 C C . ASP A 1 169 ? 4.522 5.677 -22.211 1.00 87.94 169 ASP A C 1
ATOM 1388 O O . ASP A 1 169 ? 4.741 4.526 -21.829 1.00 87.94 169 ASP A O 1
ATOM 1392 N N . TYR A 1 170 ? 4.344 5.968 -23.497 1.00 84.69 170 TYR A N 1
ATOM 1393 C CA . TYR A 1 170 ? 4.472 4.972 -24.543 1.00 84.69 170 TYR A CA 1
ATOM 1394 C C . TYR A 1 170 ? 5.943 4.596 -24.753 1.00 84.69 170 TYR A C 1
ATOM 1396 O O . TYR A 1 170 ? 6.261 3.408 -24.712 1.00 84.69 170 TYR A O 1
ATOM 1404 N N . LEU A 1 171 ? 6.835 5.583 -24.892 1.00 89.88 171 LEU A N 1
ATOM 1405 C CA . LEU A 1 171 ? 8.275 5.343 -25.036 1.00 89.88 171 LEU A CA 1
ATOM 1406 C C . LEU A 1 171 ? 8.829 4.574 -23.830 1.00 89.88 171 LEU A C 1
ATOM 1408 O O . LEU A 1 171 ? 9.555 3.603 -24.015 1.00 89.88 171 LEU A O 1
ATOM 1412 N N . THR A 1 172 ? 8.395 4.925 -22.619 1.00 92.44 172 THR A N 1
ATOM 1413 C CA . THR A 1 172 ? 8.728 4.221 -21.373 1.00 92.44 172 THR A CA 1
ATOM 1414 C C . THR A 1 172 ? 8.329 2.749 -21.401 1.00 92.44 172 THR A C 1
ATOM 1416 O O . THR A 1 172 ? 9.125 1.883 -21.050 1.00 92.44 172 THR A O 1
ATOM 1419 N N . LYS A 1 173 ? 7.106 2.432 -21.845 1.00 89.50 173 LYS A N 1
ATOM 1420 C CA . LYS A 1 173 ? 6.637 1.038 -21.920 1.00 89.50 173 LYS A CA 1
ATOM 1421 C C . LYS A 1 173 ? 7.431 0.222 -22.931 1.00 89.50 173 LYS A C 1
ATOM 1423 O O . LYS A 1 173 ? 7.786 -0.913 -22.631 1.00 89.50 173 LYS A O 1
ATOM 1428 N N . VAL A 1 174 ? 7.726 0.794 -24.099 1.00 86.38 174 VAL A N 1
ATOM 1429 C CA . VAL A 1 174 ? 8.562 0.124 -25.107 1.00 86.38 174 VAL A CA 1
ATOM 1430 C C . VAL A 1 174 ? 9.975 -0.099 -24.572 1.00 86.38 174 VAL A C 1
ATOM 1432 O O . VAL A 1 174 ? 10.543 -1.174 -24.752 1.00 86.38 174 VAL A O 1
ATOM 1435 N N . LEU A 1 175 ? 10.534 0.906 -23.899 1.00 92.50 175 LEU A N 1
ATOM 1436 C CA . LEU A 1 175 ? 11.867 0.839 -23.318 1.00 92.50 175 LEU A CA 1
ATOM 1437 C C . LEU A 1 175 ? 11.963 -0.267 -22.260 1.00 92.50 175 LEU A C 1
ATOM 1439 O O . LEU A 1 175 ? 12.856 -1.104 -22.355 1.00 92.50 175 LEU A O 1
ATOM 1443 N N . ASN A 1 176 ? 11.001 -0.332 -21.335 1.00 92.12 176 ASN A N 1
ATOM 1444 C CA . ASN A 1 176 ? 10.928 -1.387 -20.320 1.00 92.12 176 ASN A CA 1
ATOM 1445 C C . ASN A 1 176 ? 10.791 -2.781 -20.953 1.00 92.12 176 ASN A C 1
ATOM 1447 O O . ASN A 1 176 ? 11.496 -3.696 -20.559 1.00 92.12 176 ASN A O 1
ATOM 1451 N N . GLN A 1 177 ? 9.971 -2.946 -21.998 1.00 88.06 177 GLN A N 1
ATOM 1452 C CA . GLN A 1 177 ? 9.882 -4.228 -22.711 1.00 88.06 177 GLN A CA 1
ATOM 1453 C C . GLN A 1 177 ? 11.218 -4.640 -23.350 1.00 88.06 177 GLN A C 1
ATOM 1455 O O . GLN A 1 177 ? 11.571 -5.817 -23.339 1.00 88.06 177 GLN A O 1
ATOM 1460 N N . CYS A 1 178 ? 11.979 -3.685 -23.895 1.00 89.19 178 CYS A N 1
ATOM 1461 C CA . CYS A 1 178 ? 13.322 -3.962 -24.411 1.00 89.19 178 CYS A CA 1
ATOM 1462 C C . CYS A 1 178 ? 14.289 -4.392 -23.299 1.00 89.19 178 CYS A C 1
ATOM 1464 O O . CYS A 1 178 ? 15.111 -5.280 -23.522 1.00 89.19 178 CYS A O 1
ATOM 1466 N N . GLU A 1 179 ? 14.213 -3.744 -22.134 1.00 91.12 179 GLU A N 1
ATOM 1467 C CA . GLU A 1 179 ? 14.998 -4.092 -20.944 1.00 91.12 179 GLU A CA 1
ATOM 1468 C C . GLU A 1 179 ? 14.670 -5.505 -20.451 1.00 91.12 179 GLU A C 1
ATOM 1470 O O . GLU A 1 179 ? 15.586 -6.295 -20.233 1.00 91.12 179 GLU A O 1
ATOM 1475 N N . ASP A 1 180 ? 13.382 -5.836 -20.336 1.00 89.00 180 ASP A N 1
ATOM 1476 C CA . ASP A 1 180 ? 12.897 -7.121 -19.821 1.00 89.00 180 ASP A CA 1
ATOM 1477 C C . ASP A 1 180 ? 13.312 -8.293 -20.721 1.00 89.00 180 ASP A C 1
ATOM 1479 O O . ASP A 1 180 ? 13.670 -9.364 -20.232 1.00 89.00 180 ASP A O 1
ATOM 1483 N N . LEU A 1 181 ? 13.327 -8.083 -22.044 1.00 85.25 181 LEU A N 1
ATOM 1484 C CA . LEU A 1 181 ? 13.841 -9.068 -23.001 1.00 85.25 181 LEU A CA 1
ATOM 1485 C C . LEU A 1 181 ? 15.349 -9.313 -22.839 1.00 85.25 181 LEU A C 1
ATOM 1487 O O . LEU A 1 181 ? 15.828 -10.387 -23.198 1.00 85.25 181 LEU A O 1
ATOM 1491 N N . ASN A 1 182 ? 16.096 -8.321 -22.338 1.00 85.44 182 ASN A N 1
ATOM 1492 C CA . ASN A 1 182 ? 17.529 -8.388 -22.039 1.00 85.44 182 ASN A CA 1
ATOM 1493 C C . ASN A 1 182 ? 18.378 -9.058 -23.145 1.00 85.44 182 ASN A C 1
ATOM 1495 O O . ASN A 1 182 ? 19.256 -9.879 -22.876 1.00 85.44 182 ASN A O 1
ATOM 1499 N N . HIS A 1 183 ? 18.110 -8.716 -24.408 1.00 85.62 183 HIS A N 1
ATOM 1500 C CA . HIS A 1 183 ? 18.763 -9.325 -25.568 1.00 85.62 183 HIS A CA 1
ATOM 1501 C C . HIS A 1 183 ? 19.584 -8.297 -26.365 1.00 85.62 183 HIS A C 1
ATOM 1503 O O . HIS A 1 183 ? 19.163 -7.148 -26.516 1.00 85.62 183 HIS A O 1
ATOM 1509 N N . TYR A 1 184 ? 20.735 -8.694 -26.927 1.00 84.25 184 TYR A N 1
ATOM 1510 C CA . TYR A 1 184 ? 21.701 -7.776 -27.560 1.00 84.25 184 TYR A CA 1
ATOM 1511 C C . TYR A 1 184 ? 21.104 -6.926 -28.695 1.00 84.25 184 TYR A C 1
ATOM 1513 O O . TYR A 1 184 ? 21.396 -5.737 -28.790 1.00 84.25 184 TYR A O 1
ATOM 1521 N N . PHE A 1 185 ? 20.214 -7.489 -29.524 1.00 84.75 185 PHE A N 1
ATOM 1522 C CA . PHE A 1 185 ? 19.578 -6.742 -30.620 1.00 84.75 185 PHE A CA 1
ATOM 1523 C C . PHE A 1 185 ? 18.672 -5.601 -30.119 1.00 84.75 185 PHE A C 1
ATOM 1525 O O . PHE A 1 185 ? 18.329 -4.713 -30.895 1.00 84.75 185 PHE A O 1
ATOM 1532 N N . THR A 1 186 ? 18.251 -5.613 -28.846 1.00 89.00 186 THR A N 1
ATOM 1533 C CA . THR A 1 186 ? 17.405 -4.548 -28.287 1.00 89.00 186 THR A CA 1
ATOM 1534 C C . THR A 1 186 ? 18.207 -3.291 -27.960 1.00 89.00 186 THR A C 1
ATOM 1536 O O . THR A 1 186 ? 17.631 -2.208 -27.935 1.00 89.00 186 THR A O 1
ATOM 1539 N N . ILE A 1 187 ? 19.527 -3.395 -27.773 1.00 89.94 187 ILE A N 1
ATOM 1540 C CA . ILE A 1 187 ? 20.412 -2.287 -27.379 1.00 89.94 187 ILE A CA 1
ATOM 1541 C C . ILE A 1 187 ? 20.268 -1.067 -28.309 1.00 89.94 187 ILE A C 1
ATOM 1543 O O . ILE A 1 187 ? 20.022 0.030 -27.801 1.00 89.94 187 ILE A O 1
ATOM 1547 N N . PRO A 1 188 ? 20.323 -1.201 -29.652 1.00 89.19 188 PRO A N 1
ATOM 1548 C CA . PRO A 1 188 ? 20.181 -0.050 -30.543 1.00 89.19 188 PRO A CA 1
ATOM 1549 C C . PRO A 1 188 ? 18.771 0.552 -30.508 1.00 89.19 188 PRO A C 1
ATOM 1551 O O . PRO A 1 188 ? 18.607 1.755 -30.703 1.00 89.19 188 PRO A O 1
ATOM 1554 N N . ILE A 1 189 ? 17.748 -0.268 -30.236 1.00 89.75 189 ILE A N 1
ATOM 1555 C CA . ILE A 1 189 ? 16.362 0.193 -30.084 1.00 89.75 189 ILE A CA 1
ATOM 1556 C C . ILE A 1 189 ? 16.237 1.018 -28.797 1.00 89.75 189 ILE A C 1
ATOM 1558 O O . ILE A 1 189 ? 15.703 2.124 -28.837 1.00 89.75 189 ILE A O 1
ATOM 1562 N N . GLN A 1 190 ? 16.794 0.532 -27.683 1.00 93.25 190 GLN A N 1
ATOM 1563 C CA . GLN A 1 190 ? 16.842 1.261 -26.413 1.00 93.25 190 GLN A CA 1
ATOM 1564 C C . GLN A 1 190 ? 17.571 2.603 -26.566 1.00 93.25 190 GLN A C 1
ATOM 1566 O O . GLN A 1 190 ? 17.042 3.637 -26.162 1.00 93.25 190 GLN A O 1
ATOM 1571 N N . ALA A 1 191 ? 18.745 2.606 -27.208 1.00 93.56 191 ALA A N 1
ATOM 1572 C CA . ALA A 1 191 ? 19.514 3.821 -27.477 1.00 93.56 191 ALA A CA 1
ATOM 1573 C C . ALA A 1 191 ? 18.715 4.831 -28.316 1.00 93.56 191 ALA A C 1
ATOM 1575 O O . ALA A 1 191 ? 18.680 6.022 -28.002 1.00 93.56 191 ALA A O 1
ATOM 1576 N N . ALA A 1 192 ? 18.017 4.358 -29.355 1.00 92.00 192 ALA A N 1
ATOM 1577 C CA . ALA A 1 192 ? 17.166 5.206 -30.178 1.00 92.00 192 ALA A CA 1
ATOM 1578 C C . ALA A 1 192 ? 15.987 5.793 -29.389 1.00 92.00 192 ALA A C 1
ATOM 1580 O O . ALA A 1 192 ? 15.702 6.980 -29.538 1.00 92.00 192 ALA A O 1
ATOM 1581 N N . ILE A 1 193 ? 15.324 4.999 -28.542 1.00 92.12 193 ILE A N 1
ATOM 1582 C CA . ILE A 1 193 ? 14.221 5.468 -27.692 1.00 92.12 193 ILE A CA 1
ATOM 1583 C C . ILE A 1 193 ? 14.716 6.528 -26.710 1.00 92.12 193 ILE A C 1
ATOM 1585 O O . ILE A 1 193 ? 14.112 7.593 -26.632 1.00 92.12 193 ILE A O 1
ATOM 1589 N N . ILE A 1 194 ? 15.838 6.291 -26.024 1.00 95.19 194 ILE A N 1
ATOM 1590 C CA . ILE A 1 194 ? 16.434 7.271 -25.104 1.00 95.19 194 ILE A CA 1
ATOM 1591 C C . ILE A 1 194 ? 16.809 8.554 -25.848 1.00 95.19 194 ILE A C 1
ATOM 1593 O O . ILE A 1 194 ? 16.542 9.642 -25.345 1.00 95.19 194 ILE A O 1
ATOM 1597 N N . GLY A 1 195 ? 17.366 8.449 -27.057 1.00 94.69 195 GLY A N 1
ATOM 1598 C CA . GLY A 1 195 ? 17.668 9.610 -27.895 1.00 94.69 195 GLY A CA 1
ATOM 1599 C C . GLY A 1 195 ? 16.419 10.417 -28.264 1.00 94.69 195 GLY A C 1
ATOM 1600 O O . GLY A 1 195 ? 16.445 11.645 -28.207 1.00 94.69 195 GLY A O 1
ATOM 1601 N N . ILE A 1 196 ? 15.307 9.744 -28.585 1.00 92.50 196 ILE A N 1
ATOM 1602 C CA . ILE A 1 196 ? 14.012 10.402 -28.828 1.00 92.50 196 ILE A CA 1
ATOM 1603 C C . ILE A 1 196 ? 13.508 11.059 -27.542 1.00 92.50 196 ILE A C 1
ATOM 1605 O O . ILE A 1 196 ? 13.144 12.230 -27.566 1.00 92.50 196 ILE A O 1
ATOM 1609 N N . MET A 1 197 ? 13.521 10.346 -26.414 1.00 94.50 197 MET A N 1
ATOM 1610 C CA . MET A 1 197 ? 13.062 10.888 -25.134 1.00 94.50 197 MET A CA 1
ATOM 1611 C C . MET A 1 197 ? 13.887 12.104 -24.711 1.00 94.50 197 MET A C 1
ATOM 1613 O O . MET A 1 197 ? 13.321 13.099 -24.282 1.00 94.50 197 MET A O 1
ATOM 1617 N N . GLN A 1 198 ? 15.205 12.077 -24.907 1.00 94.50 198 GLN A N 1
ATOM 1618 C CA . GLN A 1 198 ? 16.071 13.212 -24.611 1.00 94.50 198 GLN A CA 1
ATOM 1619 C C . GLN A 1 198 ? 15.802 14.414 -25.524 1.00 94.50 198 GLN A C 1
ATOM 1621 O O . GLN A 1 198 ? 15.883 15.549 -25.064 1.00 94.50 198 GLN A O 1
ATOM 1626 N N . GLY A 1 199 ? 15.516 14.182 -26.808 1.00 94.38 199 GLY A N 1
ATOM 1627 C CA . GLY A 1 199 ? 15.224 15.254 -27.761 1.00 94.38 199 GLY A CA 1
ATOM 1628 C C . GLY A 1 199 ? 13.862 15.910 -27.529 1.00 94.38 199 GLY A C 1
ATOM 1629 O O . GLY A 1 199 ? 13.742 17.127 -27.625 1.00 94.38 199 GLY A O 1
ATOM 1630 N N . GLU A 1 200 ? 12.845 15.114 -27.202 1.00 92.81 200 GLU A N 1
ATOM 1631 C CA . GLU A 1 200 ? 11.459 15.581 -27.065 1.00 92.81 200 GLU A CA 1
ATOM 1632 C C . GLU A 1 200 ? 11.104 15.983 -25.624 1.00 92.81 200 GLU A C 1
ATOM 1634 O O . GLU A 1 200 ? 10.254 16.847 -25.418 1.00 92.81 200 GLU A O 1
ATOM 1639 N N . PHE A 1 201 ? 11.768 15.391 -24.624 1.00 93.88 201 PHE A N 1
ATOM 1640 C CA . PHE A 1 201 ? 11.518 15.599 -23.193 1.00 93.88 201 PHE A CA 1
ATOM 1641 C C . PHE A 1 201 ? 12.780 15.976 -22.386 1.00 93.88 201 PHE A C 1
ATOM 1643 O O . PHE A 1 201 ? 12.979 15.455 -21.286 1.00 93.88 201 PHE A O 1
ATOM 1650 N N . PRO A 1 202 ? 13.635 16.910 -22.856 1.00 93.75 202 PRO A N 1
ATOM 1651 C CA . PRO A 1 202 ? 14.892 17.247 -22.175 1.00 93.75 202 PRO A CA 1
ATOM 1652 C C . PRO A 1 202 ? 14.700 17.858 -20.779 1.00 93.75 202 PRO A C 1
ATOM 1654 O O . PRO A 1 202 ? 15.631 17.858 -19.979 1.00 93.75 202 PRO A O 1
ATOM 1657 N N . GLN A 1 203 ? 13.513 18.399 -20.495 1.00 92.62 203 GLN A N 1
ATOM 1658 C CA . GLN A 1 203 ? 13.150 19.043 -19.229 1.00 92.62 203 GLN A CA 1
ATOM 1659 C C . GLN A 1 203 ? 12.079 18.258 -18.451 1.00 92.62 203 GLN A C 1
ATOM 1661 O O . GLN A 1 203 ? 11.414 18.814 -17.585 1.00 92.62 203 GLN A O 1
ATOM 1666 N N . SER A 1 204 ? 11.863 16.982 -18.773 1.00 94.81 204 SER A N 1
ATOM 1667 C CA . SER A 1 204 ? 10.930 16.137 -18.020 1.00 94.81 204 SER A CA 1
ATOM 1668 C C . SER A 1 204 ? 11.643 15.495 -16.838 1.00 94.81 204 SER A C 1
ATOM 1670 O O . SER A 1 204 ? 12.620 14.773 -17.013 1.00 94.81 204 SER A O 1
ATOM 1672 N N . GLU A 1 205 ? 11.128 15.706 -15.633 1.00 95.94 205 GLU A N 1
ATOM 1673 C CA . GLU A 1 205 ? 11.597 15.017 -14.425 1.00 95.94 205 GLU A CA 1
ATOM 1674 C C . GLU A 1 205 ? 11.400 13.502 -14.534 1.00 95.94 205 GLU A C 1
ATOM 1676 O O . GLU A 1 205 ? 12.247 12.717 -14.111 1.00 95.94 205 GLU A O 1
ATOM 1681 N N . GLU A 1 206 ? 10.302 13.078 -15.163 1.00 95.31 206 GLU A N 1
ATOM 1682 C CA . GLU A 1 206 ? 10.002 11.672 -15.406 1.00 95.31 206 GLU A CA 1
ATOM 1683 C C . GLU A 1 206 ? 11.075 11.013 -16.273 1.00 95.31 206 GLU A C 1
ATOM 1685 O O . GLU A 1 206 ? 11.461 9.874 -16.012 1.00 95.31 206 GLU A O 1
ATOM 1690 N N . PHE A 1 207 ? 11.591 11.725 -17.282 1.00 95.81 207 PHE A N 1
ATOM 1691 C CA . PHE A 1 207 ? 12.684 11.228 -18.118 1.00 95.81 207 PHE A CA 1
ATOM 1692 C C . PHE A 1 207 ? 13.929 10.921 -17.285 1.00 95.81 207 PHE A C 1
ATOM 1694 O O . PHE A 1 207 ? 14.504 9.839 -17.409 1.00 95.81 207 PHE A O 1
ATOM 1701 N N . PHE A 1 208 ? 14.321 11.842 -16.405 1.00 96.19 208 PHE A N 1
ATOM 1702 C CA . PHE A 1 208 ? 15.482 11.648 -15.540 1.00 96.19 208 PHE A CA 1
ATOM 1703 C C . PHE A 1 208 ? 15.267 10.545 -14.508 1.00 96.19 208 PHE A C 1
ATOM 1705 O O . PHE A 1 208 ? 16.196 9.777 -14.261 1.00 96.19 208 PHE A O 1
ATOM 1712 N N . ASN A 1 209 ? 14.053 10.408 -13.968 1.00 96.06 209 ASN A N 1
ATOM 1713 C CA . ASN A 1 209 ? 13.711 9.281 -13.105 1.00 96.06 209 ASN A CA 1
ATOM 1714 C C . ASN A 1 209 ? 13.899 7.941 -13.838 1.00 96.06 209 ASN A C 1
ATOM 1716 O O . ASN A 1 209 ? 14.570 7.047 -13.331 1.00 96.06 209 ASN A O 1
ATOM 1720 N N . ILE A 1 210 ? 13.402 7.815 -15.074 1.00 95.56 210 ILE A N 1
ATOM 1721 C CA . ILE A 1 210 ? 13.598 6.600 -15.882 1.00 95.56 210 ILE A CA 1
ATOM 1722 C C . ILE A 1 210 ? 15.075 6.326 -16.132 1.00 95.56 210 ILE A C 1
ATOM 1724 O O . ILE A 1 210 ? 15.500 5.179 -16.012 1.00 95.56 210 ILE A O 1
ATOM 1728 N N . LEU A 1 211 ? 15.860 7.351 -16.472 1.00 95.56 211 LEU A N 1
ATOM 1729 C CA . LEU A 1 211 ? 17.297 7.175 -16.662 1.00 95.56 211 LEU A CA 1
ATOM 1730 C C . LEU A 1 211 ? 17.946 6.647 -15.384 1.00 95.56 211 LEU A C 1
ATOM 1732 O O . LEU A 1 211 ? 18.646 5.644 -15.437 1.00 95.56 211 LEU A O 1
ATOM 1736 N N . ALA A 1 212 ? 17.664 7.259 -14.236 1.00 94.19 212 ALA A N 1
ATOM 1737 C CA . ALA A 1 212 ? 18.253 6.843 -12.973 1.00 94.19 212 ALA A CA 1
ATOM 1738 C C . ALA A 1 212 ? 17.839 5.413 -12.576 1.00 94.19 212 ALA A C 1
ATOM 1740 O O . ALA A 1 212 ? 18.695 4.608 -12.210 1.00 94.19 212 ALA A O 1
ATOM 1741 N N . LEU A 1 213 ? 16.559 5.053 -12.720 1.00 93.81 213 LEU A N 1
ATOM 1742 C CA . LEU A 1 213 ? 16.076 3.688 -12.474 1.00 93.81 213 LEU A CA 1
ATOM 1743 C C . LEU A 1 213 ? 16.703 2.669 -13.436 1.00 93.81 213 LEU A C 1
ATOM 1745 O O . LEU A 1 213 ? 16.995 1.540 -13.042 1.00 93.81 213 LEU A O 1
ATOM 1749 N N . ARG A 1 214 ? 16.963 3.055 -14.688 1.00 93.75 214 ARG A N 1
ATOM 1750 C CA . ARG A 1 214 ? 17.686 2.215 -15.649 1.00 93.75 214 ARG A CA 1
ATOM 1751 C C . ARG A 1 214 ? 19.140 1.996 -15.262 1.00 93.75 214 ARG A C 1
ATOM 1753 O O . ARG A 1 214 ? 19.612 0.863 -15.357 1.00 93.75 214 ARG A O 1
ATOM 1760 N N . GLU A 1 215 ? 19.830 3.041 -14.805 1.00 93.56 215 GLU A N 1
ATOM 1761 C CA . GLU A 1 215 ? 21.184 2.909 -14.260 1.00 93.56 215 GLU A CA 1
ATOM 1762 C C . GLU A 1 215 ? 21.184 1.909 -13.088 1.00 93.56 215 GLU A C 1
ATOM 1764 O O . GLU A 1 215 ? 22.031 1.022 -13.064 1.00 93.56 215 GLU A O 1
ATOM 1769 N N . LEU A 1 216 ? 20.186 1.945 -12.187 1.00 90.38 216 LEU A N 1
ATOM 1770 C CA . LEU A 1 216 ? 20.059 0.972 -11.083 1.00 90.38 216 LEU A CA 1
ATOM 1771 C C . LEU A 1 216 ? 19.910 -0.473 -11.556 1.00 90.38 216 LEU A C 1
ATOM 1773 O O . LEU A 1 216 ? 20.576 -1.364 -11.027 1.00 90.38 216 LEU A O 1
ATOM 1777 N N . LYS A 1 217 ? 19.083 -0.703 -12.577 1.00 90.81 217 LYS A N 1
ATOM 1778 C CA . LYS A 1 217 ? 18.900 -2.028 -13.186 1.00 90.81 217 LYS A CA 1
ATOM 1779 C C . LYS A 1 217 ? 20.134 -2.515 -13.967 1.00 90.81 217 LYS A C 1
ATOM 1781 O O . LYS A 1 217 ? 20.182 -3.673 -14.377 1.00 90.81 217 LYS A O 1
ATOM 1786 N N . GLY A 1 218 ? 21.132 -1.654 -14.181 1.00 90.69 218 GLY A N 1
ATOM 1787 C CA . GLY A 1 218 ? 22.349 -1.955 -14.937 1.00 90.69 218 GLY A CA 1
ATOM 1788 C C . GLY A 1 218 ? 22.235 -1.741 -16.448 1.00 90.69 218 GLY A C 1
ATOM 1789 O O . GLY A 1 218 ? 23.114 -2.181 -17.193 1.00 90.69 218 GLY A O 1
ATOM 1790 N N . PHE A 1 219 ? 21.196 -1.041 -16.908 1.00 91.25 219 PHE A N 1
ATOM 1791 C CA . PHE A 1 219 ? 21.007 -0.658 -18.309 1.00 91.25 219 PHE A CA 1
ATOM 1792 C C . PHE A 1 219 ? 21.614 0.721 -18.598 1.00 91.25 219 PHE A C 1
ATOM 1794 O O . PHE A 1 219 ? 20.922 1.639 -19.056 1.00 91.25 219 PHE A O 1
ATOM 1801 N N . ASN A 1 220 ? 22.908 0.858 -18.293 1.00 88.81 220 ASN A N 1
ATOM 1802 C CA . ASN A 1 220 ? 23.595 2.147 -18.263 1.00 88.81 220 ASN A CA 1
ATOM 1803 C C . ASN A 1 220 ? 23.639 2.813 -19.639 1.00 88.81 220 ASN A C 1
ATOM 1805 O O . ASN A 1 220 ? 23.964 2.191 -20.654 1.00 88.81 220 ASN A O 1
ATOM 1809 N N . ARG A 1 221 ? 23.407 4.123 -19.666 1.00 86.19 221 ARG A N 1
ATOM 1810 C CA . ARG A 1 221 ? 23.389 4.905 -20.903 1.00 86.19 221 ARG A CA 1
ATOM 1811 C C . ARG A 1 221 ? 24.735 4.899 -21.634 1.00 86.19 221 ARG A C 1
ATOM 1813 O O . ARG A 1 221 ? 24.765 4.753 -22.852 1.00 86.19 221 ARG A O 1
ATOM 1820 N N . CYS A 1 222 ? 25.845 5.028 -20.907 1.00 83.94 222 CYS A N 1
ATOM 1821 C CA . CYS A 1 222 ? 27.180 5.027 -21.515 1.00 83.94 222 CYS A CA 1
ATOM 1822 C C . CYS A 1 222 ? 27.515 3.695 -22.199 1.00 83.94 222 CYS A C 1
ATOM 1824 O O . CYS A 1 222 ? 28.278 3.686 -23.164 1.00 83.94 222 CYS A O 1
ATOM 1826 N N . ASP A 1 223 ? 26.954 2.588 -21.701 1.00 85.81 223 ASP A N 1
ATOM 1827 C CA . ASP A 1 223 ? 27.146 1.268 -22.302 1.00 85.81 223 ASP A CA 1
ATOM 1828 C C . ASP A 1 223 ? 26.363 1.163 -23.616 1.00 85.81 223 ASP A C 1
ATOM 1830 O O . ASP A 1 223 ? 26.866 0.583 -24.569 1.00 85.81 223 ASP A O 1
ATOM 1834 N N . LEU A 1 224 ? 25.180 1.787 -23.705 1.00 86.19 224 LEU A N 1
ATOM 1835 C CA . LEU A 1 224 ? 24.398 1.850 -24.945 1.00 86.19 224 LEU A CA 1
ATOM 1836 C C . LEU A 1 224 ? 25.083 2.680 -26.037 1.00 86.19 224 LEU A C 1
ATOM 1838 O O . LEU A 1 224 ? 25.076 2.282 -27.198 1.00 86.19 224 LEU A O 1
ATOM 1842 N N . GLU A 1 225 ? 25.649 3.837 -25.680 1.00 83.69 225 GLU A N 1
ATOM 1843 C CA . GLU A 1 225 ? 26.263 4.766 -26.643 1.00 83.69 225 GLU A CA 1
ATOM 1844 C C . GLU A 1 225 ? 27.559 4.213 -27.256 1.00 83.69 225 GLU A C 1
ATOM 1846 O O . GLU A 1 225 ? 27.874 4.527 -28.401 1.00 83.69 225 GLU A O 1
ATOM 1851 N N . ASN A 1 226 ? 28.281 3.362 -26.520 1.00 83.56 226 ASN A N 1
ATOM 1852 C CA . ASN A 1 226 ? 29.564 2.788 -26.943 1.00 83.56 226 ASN A CA 1
ATOM 1853 C C . ASN A 1 226 ? 29.480 1.286 -27.258 1.00 83.56 226 ASN A C 1
ATOM 1855 O O . ASN A 1 226 ? 30.506 0.610 -27.321 1.00 83.56 226 ASN A O 1
ATOM 1859 N N . CYS A 1 227 ? 28.273 0.738 -27.411 1.00 81.62 227 CYS A N 1
ATOM 1860 C CA . CYS A 1 227 ? 28.097 -0.693 -27.615 1.00 81.62 227 CYS A CA 1
ATOM 1861 C C . CYS A 1 227 ? 28.548 -1.124 -29.020 1.00 81.62 227 CYS A C 1
ATOM 1863 O O . CYS A 1 227 ? 27.897 -0.791 -30.012 1.00 81.62 227 CYS A O 1
ATOM 1865 N N . ASP A 1 228 ? 29.599 -1.945 -29.103 1.00 84.75 228 ASP A N 1
ATOM 1866 C CA . ASP A 1 228 ? 29.841 -2.778 -30.283 1.00 84.75 228 ASP A CA 1
ATOM 1867 C C . ASP A 1 228 ? 28.969 -4.041 -30.199 1.00 84.75 228 ASP A C 1
ATOM 1869 O O . ASP A 1 228 ? 29.219 -4.951 -29.401 1.00 84.75 228 ASP A O 1
ATOM 1873 N N . LEU A 1 229 ? 27.941 -4.115 -31.050 1.00 80.31 229 LEU A N 1
ATOM 1874 C CA . LEU A 1 229 ? 27.050 -5.276 -31.146 1.00 80.31 229 LEU A CA 1
ATOM 1875 C C . LEU A 1 229 ? 27.823 -6.580 -31.394 1.00 80.31 229 LEU A C 1
ATOM 1877 O O . LEU A 1 229 ? 27.439 -7.627 -30.871 1.00 80.31 229 LEU A O 1
ATOM 1881 N N . ASN A 1 230 ? 28.927 -6.526 -32.148 1.00 80.25 230 ASN A N 1
ATOM 1882 C CA . ASN A 1 230 ? 29.752 -7.701 -32.417 1.00 80.25 230 ASN A CA 1
ATOM 1883 C C . ASN A 1 230 ? 30.501 -8.176 -31.172 1.00 80.25 230 ASN A C 1
ATOM 1885 O O . ASN A 1 230 ? 30.776 -9.369 -31.031 1.00 80.25 230 ASN A O 1
ATOM 1889 N N . GLU A 1 231 ? 30.865 -7.266 -30.272 1.00 84.00 231 GLU A N 1
ATOM 1890 C CA . GLU A 1 231 ? 31.476 -7.612 -28.993 1.00 84.00 231 GLU A CA 1
ATOM 1891 C C . GLU A 1 231 ? 30.440 -8.198 -28.030 1.00 84.00 231 GLU A C 1
ATOM 1893 O O . GLU A 1 231 ? 30.674 -9.268 -27.469 1.00 84.00 231 GLU A O 1
ATOM 1898 N N . VAL A 1 232 ? 29.266 -7.571 -27.905 1.00 83.69 232 VAL A N 1
ATOM 1899 C CA . VAL A 1 232 ? 28.200 -8.044 -27.004 1.00 83.69 232 VAL A CA 1
ATOM 1900 C C . VAL A 1 232 ? 27.672 -9.418 -27.408 1.00 83.69 232 VAL A C 1
ATOM 1902 O O . VAL A 1 232 ? 27.415 -10.246 -26.541 1.00 83.69 232 VAL A O 1
ATOM 1905 N N . MET A 1 233 ? 27.557 -9.717 -28.702 1.00 76.12 233 MET A N 1
ATOM 1906 C CA . MET A 1 233 ? 27.206 -11.074 -29.142 1.00 76.12 233 MET A CA 1
ATOM 1907 C C . MET A 1 233 ? 28.293 -12.104 -28.821 1.00 76.12 233 MET A C 1
ATOM 1909 O O . MET A 1 233 ? 27.980 -13.259 -28.547 1.00 76.12 233 MET A O 1
ATOM 1913 N N . ARG A 1 234 ? 29.576 -11.717 -28.890 1.00 80.44 234 ARG A N 1
ATOM 1914 C CA . ARG A 1 234 ? 30.700 -12.632 -28.633 1.00 80.44 234 ARG A CA 1
ATOM 1915 C C . ARG A 1 234 ? 30.877 -12.924 -27.150 1.00 80.44 234 ARG A C 1
ATOM 1917 O O . ARG A 1 234 ? 31.115 -14.071 -26.789 1.00 80.44 234 ARG A O 1
ATOM 1924 N N . ASN A 1 235 ? 30.769 -11.891 -26.324 1.00 81.62 235 ASN A N 1
ATOM 1925 C CA . ASN A 1 235 ? 31.171 -11.931 -24.919 1.00 81.62 235 ASN A CA 1
ATOM 1926 C C . ASN A 1 235 ? 29.982 -11.826 -23.954 1.00 81.62 235 ASN A C 1
ATOM 1928 O O . ASN A 1 235 ? 30.168 -11.868 -22.739 1.00 81.62 235 ASN A O 1
ATOM 1932 N N . GLY A 1 236 ? 28.766 -11.681 -24.483 1.00 79.75 236 GLY A N 1
ATOM 1933 C CA . GLY A 1 236 ? 27.596 -11.308 -23.705 1.00 79.75 236 GLY A CA 1
ATOM 1934 C C . GLY A 1 236 ? 27.628 -9.836 -23.291 1.00 79.75 236 GLY A C 1
ATOM 1935 O O . GLY A 1 236 ? 28.633 -9.130 -23.408 1.00 79.75 236 GLY A O 1
ATOM 1936 N N . TYR A 1 237 ? 26.499 -9.356 -22.776 1.00 80.12 237 TYR A N 1
ATOM 1937 C CA . TYR A 1 237 ? 26.439 -8.027 -22.184 1.00 80.12 237 TYR A CA 1
ATOM 1938 C C . TYR A 1 237 ? 27.136 -8.053 -20.821 1.00 80.12 237 TYR A C 1
ATOM 1940 O O . TYR A 1 237 ? 26.652 -8.680 -19.873 1.00 80.12 237 TYR A O 1
ATOM 1948 N N . LYS A 1 238 ? 28.288 -7.381 -20.712 1.00 80.94 238 LYS A N 1
ATOM 1949 C CA . LYS A 1 238 ? 29.025 -7.287 -19.451 1.00 80.94 238 LYS A CA 1
ATOM 1950 C C . LYS A 1 238 ? 28.264 -6.381 -18.488 1.00 80.94 238 LYS A C 1
ATOM 1952 O O . LYS A 1 238 ? 28.406 -5.161 -18.521 1.00 80.94 238 LYS A O 1
ATOM 1957 N N . LYS A 1 239 ? 27.464 -6.986 -17.609 1.00 83.56 239 LYS A N 1
ATOM 1958 C CA . LYS A 1 239 ? 26.782 -6.253 -16.540 1.00 83.56 239 LYS A CA 1
ATOM 1959 C C . LYS A 1 239 ? 27.816 -5.540 -15.672 1.00 83.56 239 LYS A C 1
ATOM 1961 O O . LYS A 1 239 ? 28.801 -6.138 -15.230 1.00 83.56 239 LYS A O 1
ATOM 1966 N N . ARG A 1 240 ? 27.601 -4.245 -15.440 1.00 85.75 240 ARG A N 1
ATOM 1967 C CA . ARG A 1 240 ? 28.411 -3.484 -14.488 1.00 85.75 240 ARG A CA 1
ATOM 1968 C C . ARG A 1 240 ? 28.172 -4.002 -13.075 1.00 85.75 240 ARG A C 1
ATOM 1970 O O . ARG A 1 240 ? 27.137 -4.592 -12.776 1.00 85.75 240 ARG A O 1
ATOM 1977 N N . SER A 1 241 ? 29.136 -3.746 -12.194 1.00 86.75 241 SER A N 1
ATOM 1978 C CA . SER A 1 241 ? 28.941 -4.035 -10.775 1.00 86.75 241 SER A CA 1
ATOM 1979 C C . SER A 1 241 ? 27.745 -3.240 -10.240 1.00 86.75 241 SER A C 1
ATOM 1981 O O . SER A 1 241 ? 27.581 -2.068 -10.589 1.00 86.75 241 SER A O 1
ATOM 1983 N N . LYS A 1 242 ? 26.961 -3.843 -9.341 1.00 83.56 242 LYS A N 1
ATOM 1984 C CA . LYS A 1 242 ? 25.823 -3.197 -8.661 1.00 83.56 242 LYS A CA 1
ATOM 1985 C C . LYS A 1 242 ? 26.210 -1.851 -8.036 1.00 83.56 242 LYS A C 1
ATOM 1987 O O . LYS A 1 242 ? 25.479 -0.872 -8.133 1.00 83.56 242 LYS A O 1
ATOM 1992 N N . ARG A 1 243 ? 27.434 -1.754 -7.506 1.00 80.12 243 ARG A N 1
ATOM 1993 C CA . ARG A 1 243 ? 28.025 -0.503 -7.005 1.00 80.12 243 ARG A CA 1
ATOM 1994 C C . ARG A 1 243 ? 28.101 0.590 -8.073 1.00 80.12 243 ARG A C 1
ATOM 1996 O O . ARG A 1 243 ? 27.821 1.753 -7.794 1.00 80.12 243 ARG A O 1
ATOM 2003 N N . THR A 1 244 ? 28.563 0.249 -9.271 1.00 85.31 244 THR A N 1
ATOM 2004 C CA . THR A 1 244 ? 28.672 1.210 -10.373 1.00 85.31 244 THR A CA 1
ATOM 2005 C C . THR A 1 244 ? 27.286 1.687 -10.797 1.00 85.31 244 THR A C 1
ATOM 2007 O O . THR A 1 244 ? 27.102 2.893 -10.918 1.00 85.31 244 THR A O 1
ATOM 2010 N N . CYS A 1 245 ? 26.323 0.769 -10.918 1.00 88.00 245 CYS A N 1
ATOM 2011 C CA . CYS A 1 245 ? 24.917 1.060 -11.212 1.00 88.00 245 CYS A CA 1
ATOM 2012 C C . CYS A 1 245 ? 24.319 2.063 -10.207 1.00 88.00 245 CYS A C 1
ATOM 2014 O O . CYS A 1 245 ? 23.803 3.110 -10.591 1.00 88.00 245 CYS A O 1
ATOM 2016 N N . ILE A 1 246 ? 24.500 1.807 -8.904 1.00 84.31 246 ILE A N 1
ATOM 2017 C CA . ILE A 1 246 ? 24.051 2.695 -7.819 1.00 84.31 246 ILE A CA 1
ATOM 2018 C C . ILE A 1 246 ? 24.665 4.095 -7.930 1.00 84.31 246 ILE A C 1
ATOM 2020 O O . ILE A 1 246 ? 23.961 5.096 -7.802 1.00 84.31 246 ILE A O 1
ATOM 2024 N N . ASN A 1 247 ? 25.976 4.191 -8.171 1.00 84.62 247 ASN A N 1
ATOM 2025 C CA . ASN A 1 247 ? 26.636 5.492 -8.286 1.00 84.62 247 ASN A CA 1
ATOM 2026 C C . ASN A 1 247 ? 26.141 6.284 -9.501 1.00 84.62 247 ASN A C 1
ATOM 2028 O O . ASN A 1 247 ? 25.963 7.494 -9.394 1.00 84.62 247 ASN A O 1
ATOM 2032 N N . LEU A 1 248 ? 25.921 5.623 -10.640 1.00 89.06 248 LEU A N 1
ATOM 2033 C CA . LEU A 1 248 ? 25.421 6.273 -11.853 1.00 89.06 248 LEU A CA 1
ATOM 2034 C C . LEU A 1 248 ? 23.980 6.760 -11.681 1.00 89.06 248 LEU A C 1
ATOM 2036 O O . LEU A 1 248 ? 23.668 7.890 -12.059 1.00 89.06 248 LEU A O 1
ATOM 2040 N N . ALA A 1 249 ? 23.131 5.966 -11.030 1.00 90.50 249 ALA A N 1
ATOM 2041 C CA . ALA A 1 249 ? 21.780 6.381 -10.681 1.00 90.50 249 ALA A CA 1
ATOM 2042 C C . ALA A 1 249 ? 21.775 7.587 -9.736 1.00 90.50 249 ALA A C 1
ATOM 2044 O O . ALA A 1 249 ? 21.096 8.572 -10.013 1.00 90.50 249 ALA A O 1
ATOM 2045 N N . TYR A 1 250 ? 22.587 7.556 -8.669 1.00 87.44 250 TYR A N 1
ATOM 2046 C CA . TYR A 1 250 ? 22.734 8.684 -7.744 1.00 87.44 250 TYR A CA 1
ATOM 2047 C C . TYR A 1 250 ? 23.176 9.955 -8.479 1.00 87.44 250 TYR A C 1
ATOM 2049 O O . TYR A 1 250 ? 22.570 11.002 -8.293 1.00 87.44 250 TYR A O 1
ATOM 2057 N N . LEU A 1 251 ? 24.199 9.870 -9.339 1.00 88.88 251 LEU A N 1
ATOM 2058 C CA . LEU A 1 251 ? 24.674 11.020 -10.119 1.00 88.88 251 LEU A CA 1
ATOM 2059 C C . LEU A 1 251 ? 23.597 11.547 -11.075 1.00 88.88 251 LEU A C 1
ATOM 2061 O O . LEU A 1 251 ? 23.507 12.752 -11.304 1.00 88.88 251 LEU A O 1
ATOM 2065 N N . THR A 1 252 ? 22.769 10.656 -11.624 1.00 92.19 252 THR A N 1
ATOM 2066 C CA . THR A 1 252 ? 21.638 11.036 -12.478 1.00 92.19 252 THR A CA 1
ATOM 2067 C C . THR A 1 252 ? 20.574 11.782 -11.673 1.00 92.19 252 THR A C 1
ATOM 2069 O O . THR A 1 252 ? 20.141 12.852 -12.104 1.00 92.19 252 THR A O 1
ATOM 2072 N N . PHE A 1 253 ? 20.214 11.281 -10.486 1.00 90.25 253 PHE A N 1
ATOM 2073 C CA . PHE A 1 253 ? 19.296 11.958 -9.568 1.00 90.25 253 PHE A CA 1
ATOM 2074 C C . PHE A 1 253 ? 19.845 13.311 -9.099 1.00 90.25 253 PHE A C 1
ATOM 2076 O O . PHE A 1 253 ? 19.145 14.314 -9.206 1.00 90.25 253 PHE A O 1
ATOM 2083 N N . GLU A 1 254 ? 21.105 13.377 -8.671 1.00 86.62 254 GLU A N 1
ATOM 2084 C CA . GLU A 1 254 ? 21.774 14.608 -8.230 1.00 86.62 254 GLU A CA 1
ATOM 2085 C C . GLU A 1 254 ? 21.761 15.675 -9.333 1.00 86.62 254 GLU A C 1
ATOM 2087 O O . GLU A 1 254 ? 21.240 16.772 -9.130 1.00 86.62 254 GLU A O 1
ATOM 2092 N N . LYS A 1 255 ? 22.201 15.317 -10.546 1.00 91.00 255 LYS A N 1
ATOM 2093 C CA . LYS A 1 255 ? 22.172 16.211 -11.711 1.00 91.00 255 LYS A CA 1
ATOM 2094 C C . LYS A 1 255 ? 20.757 16.676 -12.058 1.00 91.00 255 LYS A C 1
ATOM 2096 O O . LYS A 1 255 ? 20.554 17.835 -12.414 1.00 91.00 255 LYS A O 1
ATOM 2101 N N . SER A 1 256 ? 19.773 15.779 -11.995 1.00 92.38 256 SER A N 1
ATOM 2102 C CA . SER A 1 256 ? 18.380 16.138 -12.273 1.00 92.38 256 SER A CA 1
ATOM 2103 C C . SER A 1 256 ? 17.806 17.074 -11.207 1.00 92.38 256 SER A C 1
ATOM 2105 O O . SER A 1 256 ? 17.111 18.032 -11.537 1.00 92.38 256 SER A O 1
ATOM 2107 N N . TYR A 1 257 ? 18.158 16.877 -9.935 1.00 86.44 257 TYR A N 1
ATOM 2108 C CA . TYR A 1 257 ? 17.729 17.757 -8.859 1.00 86.44 257 TYR A CA 1
ATOM 2109 C C . TYR A 1 257 ? 18.352 19.149 -8.982 1.00 86.44 257 TYR A C 1
ATOM 2111 O O . TYR A 1 257 ? 17.652 20.142 -8.804 1.00 86.44 257 TYR A O 1
ATOM 2119 N N . GLU A 1 258 ? 19.632 19.248 -9.347 1.00 88.75 258 GLU A N 1
ATOM 2120 C CA . GLU A 1 258 ? 20.275 20.538 -9.628 1.00 88.75 258 GLU A CA 1
ATOM 2121 C C . GLU A 1 258 ? 19.573 21.306 -10.756 1.00 88.75 258 GLU A C 1
ATOM 2123 O O . GLU A 1 258 ? 19.468 22.536 -10.688 1.00 88.75 258 GLU A O 1
ATOM 2128 N N . LEU A 1 259 ? 19.067 20.581 -11.761 1.00 91.56 259 LEU A N 1
ATOM 2129 C CA . LEU A 1 259 ? 18.364 21.141 -12.911 1.00 91.56 259 LEU A CA 1
ATOM 2130 C C . LEU A 1 259 ? 16.946 21.625 -12.567 1.00 91.56 259 LEU A C 1
ATOM 2132 O O . LEU A 1 259 ? 16.583 22.736 -12.947 1.00 91.56 259 LEU A O 1
ATOM 2136 N N . PHE A 1 260 ? 16.148 20.810 -11.869 1.00 91.31 260 PHE A N 1
ATOM 2137 C CA . PHE A 1 260 ? 14.721 21.092 -11.643 1.00 91.31 260 PHE A CA 1
ATOM 2138 C C . PHE A 1 260 ? 14.420 21.734 -10.290 1.00 91.31 260 PHE A C 1
ATOM 2140 O O . PHE A 1 260 ? 13.509 22.553 -10.190 1.00 91.31 260 PHE A O 1
ATOM 2147 N N . LYS A 1 261 ? 15.165 21.356 -9.243 1.00 88.38 261 LYS A N 1
ATOM 2148 C CA . LYS A 1 261 ? 14.958 21.777 -7.845 1.00 88.38 261 LYS A CA 1
ATOM 2149 C C . LYS A 1 261 ? 13.509 21.632 -7.362 1.00 88.38 261 LYS A C 1
ATOM 2151 O O . LYS A 1 261 ? 13.058 22.402 -6.516 1.00 88.38 261 LYS A O 1
ATOM 2156 N N . SER A 1 262 ? 12.774 20.664 -7.902 1.00 89.44 262 SER A N 1
ATOM 2157 C CA . SER A 1 262 ? 11.360 20.457 -7.609 1.00 89.44 262 SER A CA 1
ATOM 2158 C C . SER A 1 262 ? 11.145 19.383 -6.547 1.00 89.44 262 SER A C 1
ATOM 2160 O O . SER A 1 262 ? 11.976 18.492 -6.344 1.00 89.44 262 SER A O 1
ATOM 2162 N N . ASN A 1 263 ? 9.979 19.438 -5.899 1.00 86.69 263 ASN A N 1
ATOM 2163 C CA . ASN A 1 263 ? 9.577 18.424 -4.926 1.00 86.69 263 ASN A CA 1
ATOM 2164 C C . ASN A 1 263 ? 9.376 17.060 -5.577 1.00 86.69 263 ASN A C 1
ATOM 2166 O O . ASN A 1 263 ? 9.723 16.040 -5.000 1.00 86.69 263 ASN A O 1
ATOM 2170 N N . ARG A 1 264 ? 8.870 17.045 -6.806 1.00 91.00 264 ARG A N 1
ATOM 2171 C CA . ARG A 1 264 ? 8.547 15.816 -7.518 1.00 91.00 264 ARG A CA 1
ATOM 2172 C C . ARG A 1 264 ? 9.792 15.046 -7.965 1.00 91.00 264 ARG A C 1
ATOM 2174 O O . ARG A 1 264 ? 9.832 13.831 -7.797 1.00 91.00 264 ARG A O 1
ATOM 2181 N N . MET A 1 265 ? 10.840 15.725 -8.438 1.00 90.88 265 MET A N 1
ATOM 2182 C CA . MET A 1 265 ? 12.122 15.064 -8.725 1.00 90.88 265 MET A CA 1
ATOM 2183 C C . MET A 1 265 ? 12.754 14.482 -7.455 1.00 90.88 265 MET A C 1
ATOM 2185 O O . MET A 1 265 ? 13.373 13.420 -7.482 1.00 90.88 265 MET A O 1
ATOM 2189 N N . TRP A 1 266 ? 12.574 15.176 -6.331 1.00 85.81 266 TRP A N 1
ATOM 2190 C CA . TRP A 1 266 ? 13.026 14.704 -5.032 1.00 85.81 266 TRP A CA 1
ATOM 2191 C C . TRP A 1 266 ? 12.246 13.470 -4.568 1.00 85.81 266 TRP A C 1
ATOM 2193 O O . TRP A 1 266 ? 12.861 12.495 -4.155 1.00 85.81 266 TRP A O 1
ATOM 2203 N N . GLU A 1 267 ? 10.920 13.455 -4.725 1.00 86.50 267 GLU A N 1
ATOM 2204 C CA . GLU A 1 267 ? 10.091 12.272 -4.461 1.00 86.50 267 GLU A CA 1
ATOM 2205 C C . GLU A 1 267 ? 10.554 11.058 -5.267 1.00 86.50 267 GLU A C 1
ATOM 2207 O O . GLU A 1 267 ? 10.745 9.997 -4.686 1.00 86.50 267 GLU A O 1
ATOM 2212 N N . TYR A 1 268 ? 10.834 11.218 -6.565 1.00 90.81 268 TYR A N 1
ATOM 2213 C CA . TYR A 1 268 ? 11.379 10.127 -7.378 1.00 90.81 268 TYR A CA 1
ATOM 2214 C C . TYR A 1 268 ? 12.708 9.595 -6.855 1.00 90.81 268 TYR A C 1
ATOM 2216 O O . TYR A 1 268 ? 12.953 8.389 -6.893 1.00 90.81 268 TYR A O 1
ATOM 2224 N N . PHE A 1 269 ? 13.570 10.486 -6.368 1.00 90.06 269 PHE A N 1
ATOM 2225 C CA . PHE A 1 269 ? 14.824 10.063 -5.773 1.00 90.06 269 PHE A CA 1
ATOM 2226 C C . PHE A 1 269 ? 14.574 9.248 -4.497 1.00 90.06 269 PHE A C 1
ATOM 2228 O O . PHE A 1 269 ? 15.152 8.172 -4.352 1.00 90.06 269 PHE A O 1
ATOM 2235 N N . LEU A 1 270 ? 13.674 9.708 -3.623 1.00 84.31 270 LEU A N 1
ATOM 2236 C CA . LEU A 1 270 ? 13.305 9.013 -2.387 1.00 84.31 270 LEU A CA 1
ATOM 2237 C C . LEU A 1 270 ? 12.650 7.651 -2.643 1.00 84.31 270 LEU A C 1
ATOM 2239 O O . LEU A 1 270 ? 13.051 6.671 -2.018 1.00 84.31 270 LEU A O 1
ATOM 2243 N N . ASP A 1 271 ? 11.735 7.563 -3.609 1.00 88.56 271 ASP A N 1
ATOM 2244 C CA . ASP A 1 271 ? 11.084 6.312 -4.023 1.00 88.56 271 ASP A CA 1
ATOM 2245 C C . ASP A 1 271 ? 12.105 5.278 -4.541 1.00 88.56 271 ASP A C 1
ATOM 2247 O O . ASP A 1 271 ? 11.908 4.066 -4.423 1.00 88.56 271 ASP A O 1
ATOM 2251 N N . ALA A 1 272 ? 13.221 5.740 -5.115 1.00 87.75 272 ALA A N 1
ATOM 2252 C CA . ALA A 1 272 ? 14.281 4.877 -5.623 1.00 87.75 272 ALA A CA 1
ATOM 2253 C C . ALA A 1 272 ? 15.286 4.430 -4.545 1.00 87.75 272 ALA A C 1
ATOM 2255 O O . ALA A 1 272 ? 15.972 3.426 -4.755 1.00 87.75 272 ALA A O 1
ATOM 2256 N N . LEU A 1 273 ? 15.387 5.128 -3.405 1.00 80.56 273 LEU A N 1
ATOM 2257 C CA . LEU A 1 273 ? 16.376 4.832 -2.358 1.00 80.56 273 LEU A CA 1
ATOM 2258 C C . LEU A 1 273 ? 16.288 3.399 -1.795 1.00 80.56 273 LEU A C 1
ATOM 2260 O O . LEU A 1 273 ? 17.352 2.799 -1.635 1.00 80.56 273 LEU A O 1
ATOM 2264 N N . PRO A 1 274 ? 15.104 2.802 -1.544 1.00 80.12 274 PRO A N 1
ATOM 2265 C CA . PRO A 1 274 ? 15.014 1.413 -1.086 1.00 80.12 274 PRO A CA 1
ATOM 2266 C C . PRO A 1 274 ? 15.607 0.413 -2.089 1.00 80.12 274 PRO A C 1
ATOM 2268 O O . PRO A 1 274 ? 16.348 -0.488 -1.723 1.00 80.12 274 PRO A O 1
ATOM 2271 N N . ASN A 1 275 ? 15.408 0.619 -3.393 1.00 77.31 275 ASN A N 1
ATOM 2272 C CA . ASN A 1 275 ? 15.990 -0.262 -4.418 1.00 77.31 275 ASN A CA 1
ATOM 2273 C C . ASN A 1 275 ? 17.524 -0.139 -4.511 1.00 77.31 275 ASN A C 1
ATOM 2275 O O . ASN A 1 275 ? 18.198 -0.980 -5.104 1.00 77.31 275 ASN A O 1
ATOM 2279 N N . ILE A 1 276 ? 18.096 0.920 -3.933 1.00 70.00 276 ILE A N 1
ATOM 2280 C CA . ILE A 1 276 ? 19.542 1.118 -3.819 1.00 70.00 276 ILE A CA 1
ATOM 2281 C C . ILE A 1 276 ? 20.117 0.310 -2.639 1.00 70.00 276 ILE A C 1
ATOM 2283 O O . ILE A 1 276 ? 21.340 0.144 -2.575 1.00 70.00 276 ILE A O 1
ATOM 2287 N N . THR A 1 277 ? 19.292 -0.167 -1.694 1.00 60.28 277 THR A N 1
ATOM 2288 C CA . THR A 1 277 ? 19.737 -0.764 -0.420 1.00 60.28 277 THR A CA 1
ATOM 2289 C C . THR A 1 277 ? 19.847 -2.285 -0.425 1.00 60.28 277 THR A C 1
ATOM 2291 O O . THR A 1 277 ? 20.716 -2.797 0.276 1.00 60.28 277 THR A O 1
ATOM 2294 N N . GLU A 1 278 ? 19.073 -3.000 -1.242 1.00 60.25 278 GLU A N 1
ATOM 2295 C CA . GLU A 1 278 ? 19.173 -4.458 -1.365 1.00 60.25 278 GLU A CA 1
ATOM 2296 C C . GLU A 1 278 ? 20.485 -4.840 -2.059 1.00 60.25 278 GLU A C 1
ATOM 2298 O O . GLU A 1 278 ? 20.508 -5.007 -3.269 1.00 60.25 278 GLU A O 1
ATOM 2303 N N . VAL A 1 279 ? 21.616 -4.945 -1.360 1.00 56.41 279 VAL A N 1
ATOM 2304 C CA . VAL A 1 279 ? 22.834 -5.581 -1.892 1.00 56.41 279 VAL A CA 1
ATOM 2305 C C . VAL A 1 279 ? 22.879 -7.001 -1.347 1.00 56.41 279 VAL A C 1
ATOM 2307 O O . VAL A 1 279 ? 22.838 -7.189 -0.136 1.00 56.41 279 VAL A O 1
ATOM 2310 N N . ASP A 1 280 ? 22.941 -7.990 -2.242 1.00 55.47 280 ASP A N 1
ATOM 2311 C CA . ASP A 1 280 ? 22.942 -9.406 -1.882 1.00 55.47 280 ASP A CA 1
ATOM 2312 C C . ASP A 1 280 ? 24.078 -9.706 -0.899 1.00 55.47 280 ASP A C 1
ATOM 2314 O O . ASP A 1 280 ? 25.257 -9.494 -1.190 1.00 55.47 280 ASP A O 1
ATOM 2318 N N . SER A 1 281 ? 23.708 -10.213 0.276 1.00 55.34 281 SER A N 1
ATOM 2319 C CA . SER A 1 281 ? 24.577 -10.456 1.434 1.00 55.34 281 SER A CA 1
ATOM 2320 C C . SER A 1 281 ? 25.675 -11.506 1.212 1.00 55.34 281 SER A C 1
ATOM 2322 O O . SER A 1 281 ? 26.456 -11.767 2.125 1.00 55.34 281 SER A O 1
ATOM 2324 N N . ASN A 1 282 ? 25.744 -12.121 0.027 1.00 57.81 282 ASN A N 1
ATOM 2325 C CA . ASN A 1 282 ? 26.546 -13.317 -0.228 1.00 57.81 282 ASN A CA 1
ATOM 2326 C C . ASN A 1 282 ? 27.892 -13.076 -0.953 1.00 57.81 282 ASN A C 1
ATOM 2328 O O . ASN A 1 282 ? 28.702 -13.998 -0.981 1.00 57.81 282 ASN A O 1
ATOM 2332 N N . ASP A 1 283 ? 28.202 -11.871 -1.460 1.00 51.12 283 ASP A N 1
ATOM 2333 C CA . ASP A 1 283 ? 29.422 -11.607 -2.265 1.00 51.12 283 ASP A CA 1
ATOM 2334 C C . ASP A 1 283 ? 30.508 -10.734 -1.565 1.00 51.12 283 ASP A C 1
ATOM 2336 O O . ASP A 1 283 ? 30.908 -9.671 -2.045 1.00 51.12 283 ASP A O 1
ATOM 2340 N N . GLN A 1 284 ? 31.084 -11.276 -0.478 1.00 52.69 284 GLN A N 1
ATOM 2341 C CA . GLN A 1 284 ? 32.366 -10.913 0.186 1.00 52.69 284 GLN A CA 1
ATOM 2342 C C . GLN A 1 284 ? 32.465 -9.660 1.119 1.00 52.69 284 GLN A C 1
ATOM 2344 O O . GLN A 1 284 ? 31.476 -8.990 1.393 1.00 52.69 284 GLN A O 1
ATOM 2349 N N . PRO A 1 285 ? 33.659 -9.372 1.713 1.00 52.12 285 PRO A N 1
ATOM 2350 C CA . PRO A 1 285 ? 34.062 -9.727 3.071 1.00 52.12 285 PRO A CA 1
ATOM 2351 C C . PRO A 1 285 ? 34.082 -8.502 4.009 1.00 52.12 285 PRO A C 1
ATOM 2353 O O . PRO A 1 285 ? 34.064 -7.350 3.586 1.00 52.12 285 PRO A O 1
ATOM 2356 N N . ILE A 1 286 ? 34.185 -8.777 5.306 1.00 51.44 286 ILE A N 1
ATOM 2357 C CA . ILE A 1 286 ? 33.948 -7.920 6.486 1.00 51.44 286 ILE A CA 1
ATOM 2358 C C . ILE A 1 286 ? 34.553 -6.489 6.464 1.00 51.44 286 ILE A C 1
ATOM 2360 O O . ILE A 1 286 ? 34.026 -5.615 7.138 1.00 51.44 286 ILE A O 1
ATOM 2364 N N . ILE A 1 287 ? 35.574 -6.187 5.653 1.00 42.84 287 ILE A N 1
ATOM 2365 C CA . ILE A 1 287 ? 36.155 -4.827 5.520 1.00 42.84 287 ILE A CA 1
ATOM 2366 C C . ILE A 1 287 ? 35.370 -3.950 4.517 1.00 42.84 287 ILE A C 1
ATOM 2368 O O . ILE A 1 287 ? 35.381 -2.720 4.584 1.00 42.84 287 ILE A O 1
ATOM 2372 N N . TRP A 1 288 ? 34.653 -4.573 3.580 1.00 42.44 288 TRP A N 1
ATOM 2373 C CA . TRP A 1 288 ? 33.869 -3.885 2.554 1.00 42.44 288 TRP A CA 1
ATOM 2374 C C . TRP A 1 288 ? 32.499 -3.436 3.057 1.00 42.44 288 TRP A C 1
ATOM 2376 O O . TRP A 1 288 ? 32.022 -2.380 2.645 1.00 42.44 288 TRP A O 1
ATOM 2386 N N . LYS A 1 289 ? 31.927 -4.187 4.005 1.00 52.91 289 LYS A N 1
ATOM 2387 C CA . LYS A 1 289 ? 30.665 -3.871 4.677 1.00 52.91 289 LYS A CA 1
ATOM 2388 C C . LYS A 1 289 ? 30.756 -2.505 5.370 1.00 52.91 289 LYS A C 1
ATOM 2390 O O . LYS A 1 289 ? 30.046 -1.581 4.996 1.00 52.91 289 LYS A O 1
ATOM 2395 N N . THR A 1 290 ? 31.798 -2.294 6.174 1.00 49.47 290 THR A N 1
ATOM 2396 C CA . THR A 1 290 ? 32.014 -1.044 6.921 1.00 49.47 290 THR A CA 1
ATOM 2397 C C . THR A 1 290 ? 32.285 0.172 6.025 1.00 49.47 290 THR A C 1
ATOM 2399 O O . THR A 1 290 ? 31.831 1.271 6.321 1.00 49.47 290 THR A O 1
ATOM 2402 N N . PHE A 1 291 ? 33.004 0.015 4.906 1.00 39.94 291 PHE A N 1
ATOM 2403 C CA . PHE A 1 291 ? 33.387 1.155 4.054 1.00 39.94 291 PHE A CA 1
ATOM 2404 C C . PHE A 1 291 ? 32.326 1.512 2.994 1.00 39.94 291 PHE A C 1
ATOM 2406 O O . PHE A 1 291 ? 32.191 2.680 2.608 1.00 39.94 291 PHE A O 1
ATOM 2413 N N . GLN A 1 292 ? 31.570 0.522 2.498 1.00 50.69 292 GLN A N 1
ATOM 2414 C CA . GLN A 1 292 ? 30.467 0.744 1.557 1.00 50.69 292 GLN A CA 1
ATOM 2415 C C . GLN A 1 292 ? 29.190 1.198 2.245 1.00 50.69 292 GLN A C 1
ATOM 2417 O O . GLN A 1 292 ? 28.544 2.107 1.714 1.00 50.69 292 GLN A O 1
ATOM 2422 N N . GLU A 1 293 ? 28.878 0.634 3.418 1.00 52.41 293 GLU A N 1
ATOM 2423 C CA . GLU A 1 293 ? 27.838 1.167 4.290 1.00 52.41 293 GLU A CA 1
ATOM 2424 C C . GLU A 1 293 ? 28.185 2.618 4.580 1.00 52.41 293 GLU A C 1
ATOM 2426 O O . GLU A 1 293 ? 27.436 3.466 4.147 1.00 52.41 293 GLU A O 1
ATOM 2431 N N . PHE A 1 294 ? 29.374 2.962 5.079 1.00 47.28 294 PHE A N 1
ATOM 2432 C CA . PHE A 1 294 ? 29.676 4.347 5.465 1.00 47.28 294 PHE A CA 1
ATOM 2433 C C . PHE A 1 294 ? 29.530 5.407 4.352 1.00 47.28 294 PHE A C 1
ATOM 2435 O O . PHE A 1 294 ? 28.976 6.477 4.588 1.00 47.28 294 PHE A O 1
ATOM 2442 N N . LYS A 1 295 ? 30.002 5.169 3.116 1.00 53.56 295 LYS A N 1
ATOM 2443 C CA . LYS A 1 295 ? 29.940 6.205 2.056 1.00 53.56 295 LYS A CA 1
ATOM 2444 C C . LYS A 1 295 ? 28.566 6.300 1.389 1.00 53.56 295 LYS A C 1
ATOM 2446 O O . LYS A 1 295 ? 28.139 7.401 1.031 1.00 53.56 295 LYS A O 1
ATOM 2451 N N . ILE A 1 296 ? 27.894 5.166 1.183 1.00 54.56 296 ILE A N 1
ATOM 2452 C CA . ILE A 1 296 ? 26.554 5.140 0.588 1.00 54.56 296 ILE A CA 1
ATOM 2453 C C . ILE A 1 296 ? 25.509 5.478 1.658 1.00 54.56 296 ILE A C 1
ATOM 2455 O O . ILE A 1 296 ? 24.641 6.297 1.377 1.00 54.56 296 ILE A O 1
ATOM 2459 N N . SER A 1 297 ? 25.638 4.978 2.890 1.00 60.66 297 SER A N 1
ATOM 2460 C CA . SER A 1 297 ? 24.850 5.419 4.049 1.00 60.66 297 SER A CA 1
ATOM 2461 C C . SER A 1 297 ? 25.046 6.906 4.294 1.00 60.66 297 SER A C 1
ATOM 2463 O O . SER A 1 297 ? 24.047 7.588 4.416 1.00 60.66 297 SER A O 1
ATOM 2465 N N . SER A 1 298 ? 26.265 7.460 4.221 1.00 67.62 298 SER A N 1
ATOM 2466 C CA . SER A 1 298 ? 26.473 8.910 4.370 1.00 67.62 298 SER A CA 1
ATOM 2467 C C . SER A 1 298 ? 25.741 9.718 3.296 1.00 67.62 298 SER A C 1
ATOM 2469 O O . SER A 1 298 ? 25.161 10.755 3.604 1.00 67.62 298 SER A O 1
ATOM 2471 N N . LYS A 1 299 ? 25.716 9.261 2.036 1.00 69.38 299 LYS A N 1
ATOM 2472 C CA . LYS A 1 299 ? 24.940 9.930 0.976 1.00 69.38 299 LYS A CA 1
ATOM 2473 C C . LYS A 1 299 ? 23.430 9.758 1.163 1.00 69.38 299 LYS A C 1
ATOM 2475 O O . LYS A 1 299 ? 22.711 10.740 1.050 1.00 69.38 299 LYS A O 1
ATOM 2480 N N . ARG A 1 300 ? 22.953 8.549 1.472 1.00 71.19 300 ARG A N 1
ATOM 2481 C CA . ARG A 1 300 ? 21.528 8.256 1.717 1.00 71.19 300 ARG A CA 1
ATOM 2482 C C . ARG A 1 300 ? 21.007 9.010 2.937 1.00 71.19 300 ARG A C 1
ATOM 2484 O O . ARG A 1 300 ? 20.026 9.722 2.822 1.00 71.19 300 ARG A O 1
ATOM 2491 N N . TYR A 1 301 ? 21.713 8.921 4.061 1.00 78.00 301 TYR A N 1
ATOM 2492 C CA . TYR A 1 301 ? 21.444 9.670 5.286 1.00 78.00 301 TYR A CA 1
ATOM 2493 C C . TYR A 1 301 ? 21.387 11.168 5.003 1.00 78.00 301 TYR A C 1
ATOM 2495 O O . TYR A 1 301 ? 20.439 11.814 5.417 1.00 78.00 301 TYR A O 1
ATOM 2503 N N . LYS A 1 302 ? 22.329 11.724 4.224 1.00 81.75 302 LYS A N 1
ATOM 2504 C CA . LYS A 1 302 ? 22.255 13.136 3.809 1.00 81.75 302 LYS A CA 1
ATOM 2505 C C . LYS A 1 302 ? 20.988 13.440 3.021 1.00 81.75 302 LYS A C 1
ATOM 2507 O O . LYS A 1 302 ? 20.373 14.467 3.269 1.00 81.75 302 LYS A O 1
ATOM 2512 N N . VAL A 1 303 ? 20.595 12.579 2.084 1.00 81.81 303 VAL A N 1
ATOM 2513 C CA . VAL A 1 303 ? 19.360 12.767 1.310 1.00 81.81 303 VAL A CA 1
ATOM 2514 C C . VAL A 1 303 ? 18.148 12.710 2.233 1.00 81.81 303 VAL A C 1
ATOM 2516 O O . VAL A 1 303 ? 17.348 13.640 2.208 1.00 81.81 303 VAL A O 1
ATOM 2519 N N . TRP A 1 304 ? 18.034 11.704 3.099 1.00 85.69 304 TRP A N 1
ATOM 2520 C CA . TRP A 1 304 ? 16.945 11.612 4.069 1.00 85.69 304 TRP A CA 1
ATOM 2521 C C . TRP A 1 304 ? 16.898 12.806 5.017 1.00 85.69 304 TRP A C 1
ATOM 2523 O O . TRP A 1 304 ? 15.850 13.428 5.148 1.00 85.69 304 TRP A O 1
ATOM 2533 N N . LYS A 1 305 ? 18.038 13.194 5.588 1.00 86.44 305 LYS A N 1
ATOM 2534 C CA . LYS A 1 305 ? 18.162 14.340 6.487 1.00 86.44 305 LYS A CA 1
ATOM 2535 C C . LYS A 1 305 ? 17.762 15.645 5.807 1.00 86.44 305 LYS A C 1
ATOM 2537 O O . LYS A 1 305 ? 16.908 16.356 6.314 1.00 86.44 305 LYS A O 1
ATOM 2542 N N . ILE A 1 306 ? 18.275 15.919 4.604 1.00 84.44 306 ILE A N 1
ATOM 2543 C CA . ILE A 1 306 ? 17.876 17.101 3.818 1.00 84.44 306 ILE A CA 1
ATOM 2544 C C . ILE A 1 306 ? 16.372 17.065 3.507 1.00 84.44 306 ILE A C 1
ATOM 2546 O O . ILE A 1 306 ? 15.711 18.101 3.498 1.00 84.44 306 ILE A O 1
ATOM 2550 N N . SER A 1 307 ? 15.817 15.883 3.235 1.00 85.31 307 SER A N 1
ATOM 2551 C CA . SER A 1 307 ? 14.382 15.712 2.972 1.00 85.31 307 SER A CA 1
ATOM 2552 C C . SER A 1 307 ? 13.533 15.987 4.205 1.00 85.31 307 SER A C 1
ATOM 2554 O O . SER A 1 307 ? 12.487 16.625 4.091 1.00 85.31 307 SER A O 1
ATOM 2556 N N . TYR A 1 308 ? 13.983 15.498 5.360 1.00 89.62 308 TYR A N 1
ATOM 2557 C CA . TYR A 1 308 ? 13.376 15.709 6.665 1.00 89.62 308 TYR A CA 1
ATOM 2558 C C . TYR A 1 308 ? 13.405 17.194 7.039 1.00 89.62 308 TYR A C 1
ATOM 2560 O O . TYR A 1 308 ? 12.353 17.786 7.261 1.00 89.62 308 TYR A O 1
ATOM 2568 N N . GLU A 1 309 ? 14.577 17.831 6.962 1.00 88.31 309 GLU A N 1
ATOM 2569 C CA . GLU A 1 309 ? 14.771 19.266 7.220 1.00 88.31 309 GLU A CA 1
ATOM 2570 C C . GLU A 1 309 ? 13.878 20.140 6.322 1.00 88.31 309 GLU A C 1
ATOM 2572 O O . GLU A 1 309 ? 13.397 21.196 6.734 1.00 88.31 309 GLU A O 1
ATOM 2577 N N . LYS A 1 310 ? 13.606 19.687 5.092 1.00 87.00 310 LYS A N 1
ATOM 2578 C CA . LYS A 1 310 ? 12.700 20.357 4.146 1.00 87.00 310 LYS A CA 1
ATOM 2579 C C . LYS A 1 310 ? 11.230 19.938 4.265 1.00 87.00 310 LYS A C 1
ATOM 2581 O O . LYS A 1 310 ? 10.413 20.448 3.501 1.00 87.00 310 LYS A O 1
ATOM 2586 N N . LYS A 1 311 ? 10.880 19.029 5.181 1.00 89.94 311 LYS A N 1
ATOM 2587 C CA . LYS A 1 311 ? 9.523 18.482 5.381 1.00 89.94 311 LYS A CA 1
ATOM 2588 C C . LYS A 1 311 ? 8.917 17.869 4.109 1.00 89.94 311 LYS A C 1
ATOM 2590 O O . LYS A 1 311 ? 7.745 18.066 3.801 1.00 89.94 311 LYS A O 1
ATOM 2595 N N . MET A 1 312 ? 9.734 17.145 3.343 1.00 86.38 312 MET A N 1
ATOM 2596 C CA . MET A 1 312 ? 9.355 16.541 2.051 1.00 86.38 312 MET A CA 1
ATOM 2597 C C . MET A 1 312 ? 9.105 15.030 2.138 1.00 86.38 312 MET A C 1
ATOM 2599 O O . MET A 1 312 ? 8.889 14.369 1.121 1.00 86.38 312 MET A O 1
ATOM 2603 N N . LEU A 1 313 ? 9.192 14.454 3.338 1.00 90.06 313 LEU A N 1
ATOM 2604 C CA . LEU A 1 313 ? 9.030 13.022 3.546 1.00 90.06 313 LEU A CA 1
ATOM 2605 C C . LEU A 1 313 ? 7.545 12.652 3.625 1.00 90.06 313 LEU A C 1
ATOM 2607 O O . LEU A 1 313 ? 6.800 13.211 4.428 1.00 90.06 313 LEU A O 1
ATOM 2611 N N . LYS A 1 314 ? 7.138 11.677 2.805 1.00 92.75 314 LYS A N 1
ATOM 2612 C CA . LYS A 1 314 ? 5.865 10.958 2.944 1.00 92.75 314 LYS A CA 1
ATOM 2613 C C . LYS A 1 314 ? 5.975 9.963 4.101 1.00 92.75 314 LYS A C 1
ATOM 2615 O O . LYS A 1 314 ? 7.080 9.612 4.506 1.00 92.75 314 LYS A O 1
ATOM 2620 N N . GLU A 1 315 ? 4.847 9.440 4.568 1.00 93.19 315 GLU A N 1
ATOM 2621 C CA . GLU A 1 315 ? 4.804 8.389 5.597 1.00 93.19 315 GLU A CA 1
ATOM 2622 C C . GLU A 1 315 ? 5.745 7.211 5.278 1.00 93.19 315 GLU A C 1
ATOM 2624 O O . GLU A 1 315 ? 6.588 6.842 6.092 1.00 93.19 315 GLU A O 1
ATOM 2629 N N . SER A 1 316 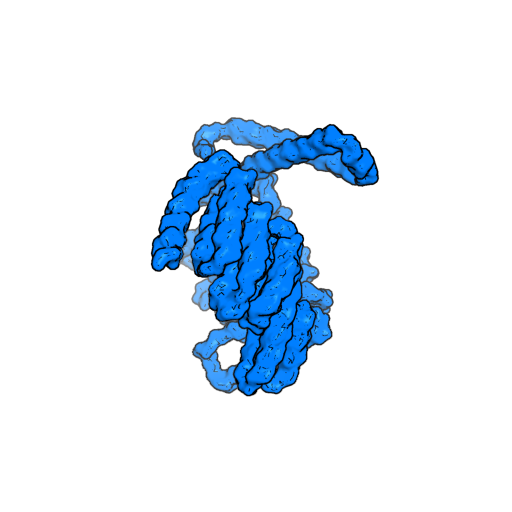? 5.679 6.673 4.054 1.00 91.81 316 SER A N 1
ATOM 2630 C CA . SER A 1 316 ? 6.547 5.574 3.606 1.00 91.81 316 SER A CA 1
ATOM 2631 C C . SER A 1 316 ? 8.035 5.930 3.649 1.00 91.81 316 SER A C 1
ATOM 2633 O O . SER A 1 316 ? 8.868 5.084 3.965 1.00 91.81 316 SER A O 1
ATOM 2635 N N . HIS A 1 317 ? 8.369 7.185 3.345 1.00 91.81 317 HIS A N 1
ATOM 2636 C CA . HIS A 1 317 ? 9.735 7.696 3.374 1.00 91.81 317 HIS A CA 1
ATOM 2637 C C . HIS A 1 317 ? 10.254 7.850 4.804 1.00 91.81 317 HIS A C 1
ATOM 2639 O O . HIS A 1 317 ? 11.403 7.512 5.064 1.00 91.81 317 HIS A O 1
ATOM 2645 N N . LEU A 1 318 ? 9.416 8.332 5.729 1.00 92.94 318 LEU A N 1
ATOM 2646 C CA . LEU A 1 318 ? 9.768 8.426 7.148 1.00 92.94 318 LEU A CA 1
ATOM 2647 C C . LEU A 1 318 ? 10.043 7.049 7.740 1.00 92.94 318 LEU A C 1
ATOM 2649 O O . LEU A 1 318 ? 11.072 6.872 8.380 1.00 92.94 318 LEU A O 1
ATOM 2653 N N . ILE A 1 319 ? 9.177 6.069 7.470 1.00 91.38 319 ILE A N 1
ATOM 2654 C CA . ILE A 1 319 ? 9.369 4.693 7.948 1.00 91.38 319 ILE A CA 1
ATOM 2655 C C . ILE A 1 319 ? 10.712 4.141 7.449 1.00 91.38 319 ILE A C 1
ATOM 2657 O O . ILE A 1 319 ? 11.502 3.644 8.248 1.00 91.38 319 ILE A O 1
ATOM 2661 N N . ALA A 1 320 ? 11.008 4.286 6.152 1.00 90.06 320 ALA A N 1
ATOM 2662 C CA . ALA A 1 320 ? 12.280 3.840 5.580 1.00 90.06 320 ALA A CA 1
ATOM 2663 C C . ALA A 1 320 ? 13.491 4.585 6.174 1.00 90.06 320 ALA A C 1
ATOM 2665 O O . ALA A 1 320 ? 14.539 3.982 6.404 1.00 90.06 320 ALA A O 1
ATOM 2666 N N . TYR A 1 321 ? 13.355 5.888 6.440 1.00 90.88 321 TYR A N 1
ATOM 2667 C CA . TYR A 1 321 ? 14.417 6.679 7.056 1.00 90.88 321 TYR A CA 1
ATOM 2668 C C . TYR A 1 321 ? 14.705 6.212 8.484 1.00 90.88 321 TYR A C 1
ATOM 2670 O O . TYR A 1 321 ? 15.860 5.966 8.823 1.00 90.88 321 TYR A O 1
ATOM 2678 N N . VAL A 1 322 ? 13.665 6.032 9.298 1.00 90.50 322 VAL A N 1
ATOM 2679 C CA . VAL A 1 322 ? 13.810 5.598 10.689 1.00 90.50 322 VAL A CA 1
ATOM 2680 C C . VAL A 1 322 ? 14.408 4.197 10.777 1.00 90.50 322 VAL A C 1
ATOM 2682 O O . VAL A 1 322 ? 15.350 3.995 11.537 1.00 90.50 322 VAL A O 1
ATOM 2685 N N . GLN A 1 323 ? 13.948 3.254 9.952 1.00 88.50 323 GLN A N 1
ATOM 2686 C CA . GLN A 1 323 ? 14.557 1.923 9.861 1.00 88.50 323 GLN A CA 1
ATOM 2687 C C . GLN A 1 323 ? 16.057 2.010 9.578 1.00 88.50 323 GLN A C 1
ATOM 2689 O O . GLN A 1 323 ? 16.855 1.398 10.280 1.00 88.50 323 GLN A O 1
ATOM 2694 N N . GLN A 1 324 ? 16.447 2.829 8.597 1.00 84.44 324 GLN A N 1
ATOM 2695 C CA . GLN A 1 324 ? 17.855 3.006 8.267 1.00 84.44 324 GLN A CA 1
ATOM 2696 C C . GLN A 1 324 ? 18.647 3.636 9.425 1.00 84.44 324 GLN A C 1
ATOM 2698 O O . GLN A 1 324 ? 19.812 3.296 9.617 1.00 84.44 324 GLN A O 1
ATOM 2703 N N . LEU A 1 325 ? 18.063 4.567 10.181 1.00 85.31 325 LEU A N 1
ATOM 2704 C CA . LEU A 1 325 ? 18.735 5.150 11.343 1.00 85.31 325 LEU A CA 1
ATOM 2705 C C . LEU A 1 325 ? 18.945 4.126 12.451 1.00 85.31 325 LEU A C 1
ATOM 2707 O O . LEU A 1 325 ? 20.052 4.047 12.968 1.00 85.31 325 LEU A O 1
ATOM 2711 N N . ILE A 1 326 ? 17.930 3.314 12.745 1.00 84.94 326 ILE A N 1
ATOM 2712 C CA . ILE A 1 326 ? 18.014 2.236 13.736 1.00 84.94 326 ILE A CA 1
ATOM 2713 C C . ILE A 1 326 ? 19.079 1.208 13.330 1.00 84.94 326 ILE A C 1
ATOM 2715 O O . ILE A 1 326 ? 19.837 0.747 14.176 1.00 84.94 326 ILE A O 1
ATOM 2719 N N . GLU A 1 327 ? 19.182 0.882 12.036 1.00 83.00 327 GLU A N 1
ATOM 2720 C CA . GLU A 1 327 ? 20.234 -0.001 11.509 1.00 83.00 327 GLU A CA 1
ATOM 2721 C C . GLU A 1 327 ? 21.649 0.575 11.677 1.00 83.00 327 GLU A C 1
ATOM 2723 O O . GLU A 1 327 ? 22.606 -0.186 11.824 1.00 83.00 327 GLU A O 1
ATOM 2728 N N . ILE A 1 328 ? 21.800 1.903 11.611 1.00 80.81 328 ILE A N 1
ATOM 2729 C CA . ILE A 1 328 ? 23.095 2.579 11.775 1.00 80.81 328 ILE A CA 1
ATOM 2730 C C . ILE A 1 328 ? 23.460 2.689 13.256 1.00 80.81 328 ILE A C 1
ATOM 2732 O O . ILE A 1 328 ? 24.592 2.378 13.627 1.00 80.81 328 ILE A O 1
ATOM 2736 N N . ASP A 1 329 ? 22.529 3.181 14.069 1.00 79.81 329 ASP A N 1
ATOM 2737 C CA . ASP A 1 329 ? 22.697 3.413 15.497 1.00 79.81 329 ASP A CA 1
ATOM 2738 C C . ASP A 1 329 ? 21.323 3.465 16.181 1.00 79.81 329 ASP A C 1
ATOM 2740 O O . ASP A 1 329 ? 20.593 4.456 16.094 1.00 79.81 329 ASP A O 1
ATOM 2744 N N . SER A 1 330 ? 20.981 2.387 16.887 1.00 75.19 330 SER A N 1
ATOM 2745 C CA . SER A 1 330 ? 19.724 2.256 17.627 1.00 75.19 330 SER A CA 1
ATOM 2746 C C . SER A 1 330 ? 19.636 3.157 18.860 1.00 75.19 330 SER A C 1
ATOM 2748 O O . SER A 1 330 ? 18.565 3.238 19.447 1.00 75.19 330 SER A O 1
ATOM 2750 N N . SER A 1 331 ? 20.730 3.811 19.260 1.00 76.81 331 SER A N 1
ATOM 2751 C CA . SER A 1 331 ? 20.788 4.718 20.413 1.00 76.81 331 SER A CA 1
ATOM 2752 C C . SER A 1 331 ? 20.752 6.200 20.026 1.00 76.81 331 SER A C 1
ATOM 2754 O O . SER A 1 331 ? 20.953 7.076 20.864 1.00 76.81 331 SER A O 1
ATOM 2756 N N . ASN A 1 332 ? 20.518 6.499 18.747 1.00 78.56 332 ASN A N 1
ATOM 2757 C CA . ASN A 1 332 ? 20.561 7.858 18.231 1.00 78.56 332 ASN A CA 1
ATOM 2758 C C . ASN A 1 332 ? 19.297 8.651 18.613 1.00 78.56 332 ASN A C 1
ATOM 2760 O O . ASN A 1 332 ? 18.211 8.361 18.113 1.00 78.56 332 ASN A O 1
ATOM 2764 N N . ASP A 1 333 ? 19.453 9.711 19.412 1.00 86.50 333 ASP A N 1
ATOM 2765 C CA . ASP A 1 333 ? 18.374 10.641 19.797 1.00 86.50 333 ASP A CA 1
ATOM 2766 C C . ASP A 1 333 ? 17.603 11.221 18.590 1.00 86.50 333 ASP A C 1
ATOM 2768 O O . ASP A 1 333 ? 16.414 11.530 18.690 1.00 86.50 333 ASP A O 1
ATOM 2772 N N . GLU A 1 334 ? 18.247 11.323 17.420 1.00 88.69 334 GLU A N 1
ATOM 2773 C CA . GLU A 1 334 ? 17.615 11.758 16.165 1.00 88.69 334 GLU A CA 1
ATOM 2774 C C . GLU A 1 334 ? 16.463 10.823 15.748 1.00 88.69 334 GLU A C 1
ATOM 2776 O O . GLU A 1 334 ? 15.490 11.271 15.143 1.00 88.69 334 GLU A O 1
ATOM 2781 N N . VAL A 1 335 ? 16.528 9.533 16.102 1.00 91.75 335 VAL A N 1
ATOM 2782 C CA . VAL A 1 335 ? 15.461 8.556 15.833 1.00 91.75 335 VAL A CA 1
ATOM 2783 C C . VAL A 1 335 ? 14.175 8.955 16.551 1.00 91.75 335 VAL A C 1
ATOM 2785 O O . VAL A 1 335 ? 13.109 8.954 15.934 1.00 91.75 335 VAL A O 1
ATOM 2788 N N . LEU A 1 336 ? 14.274 9.346 17.825 1.00 92.75 336 LEU A N 1
ATOM 2789 C CA . LEU A 1 336 ? 13.128 9.802 18.610 1.00 92.75 336 LEU A CA 1
ATOM 2790 C C . LEU A 1 336 ? 12.538 11.090 18.034 1.00 92.75 336 LEU A C 1
ATOM 2792 O O . LEU A 1 336 ? 11.320 11.188 17.908 1.00 92.75 336 LEU A O 1
ATOM 2796 N N . GLU A 1 337 ? 13.380 12.046 17.630 1.00 94.00 337 GLU A N 1
ATOM 2797 C CA . GLU A 1 337 ? 12.920 13.291 16.999 1.00 94.00 337 GLU A CA 1
ATOM 2798 C C . GLU A 1 337 ? 12.112 13.009 15.722 1.00 94.00 337 GLU A C 1
ATOM 2800 O O . GLU A 1 337 ? 11.039 13.579 15.509 1.00 94.00 337 GLU A O 1
ATOM 2805 N N . ILE A 1 338 ? 12.593 12.088 14.885 1.00 94.25 338 ILE A N 1
ATOM 2806 C CA . ILE A 1 338 ? 11.928 11.741 13.627 1.00 94.25 338 ILE A CA 1
ATOM 2807 C C . ILE A 1 338 ? 10.651 10.935 13.875 1.00 94.25 338 ILE A C 1
ATOM 2809 O O . ILE A 1 338 ? 9.666 11.143 13.161 1.00 94.25 338 ILE A O 1
ATOM 2813 N N . PHE A 1 339 ? 10.631 10.044 14.871 1.00 94.88 339 PHE A N 1
ATOM 2814 C CA . PHE A 1 339 ? 9.402 9.365 15.278 1.00 94.88 339 PHE A CA 1
ATOM 2815 C C . PHE A 1 339 ? 8.353 10.364 15.758 1.00 94.88 339 PHE A C 1
ATOM 2817 O O . PHE A 1 339 ? 7.225 10.312 15.274 1.00 94.88 339 PHE A O 1
ATOM 2824 N N . GLU A 1 340 ? 8.731 11.301 16.631 1.00 94.88 340 GLU A N 1
ATOM 2825 C CA . GLU A 1 340 ? 7.848 12.357 17.133 1.00 94.88 340 GLU A CA 1
ATOM 2826 C C . GLU A 1 340 ? 7.270 13.200 15.996 1.00 94.88 340 GLU A C 1
ATOM 2828 O O . GLU A 1 340 ? 6.051 13.356 15.883 1.00 94.88 340 GLU A O 1
ATOM 2833 N N . TYR A 1 341 ? 8.133 13.656 15.085 1.00 95.12 341 TYR A N 1
ATOM 2834 C CA . TYR A 1 341 ? 7.702 14.348 13.875 1.00 95.12 341 TYR A CA 1
ATOM 2835 C C . TYR A 1 341 ? 6.720 13.499 13.063 1.00 95.12 341 TYR A C 1
ATOM 2837 O O . TYR A 1 341 ? 5.676 13.984 12.619 1.00 95.12 341 TYR A O 1
ATOM 2845 N N . GLY A 1 342 ? 7.048 12.225 12.857 1.00 94.81 342 GLY A N 1
ATOM 2846 C CA . GLY A 1 342 ? 6.247 11.332 12.045 1.00 94.81 342 GLY A CA 1
ATOM 2847 C C . GLY A 1 342 ? 4.863 11.085 12.640 1.00 94.81 342 GLY A C 1
ATOM 2848 O O . GLY A 1 342 ? 3.887 11.156 11.898 1.00 94.81 342 GLY A O 1
ATOM 2849 N N . VAL A 1 343 ? 4.746 10.839 13.948 1.00 93.62 343 VAL A N 1
ATOM 2850 C CA . VAL A 1 343 ? 3.443 10.582 14.582 1.00 93.62 343 VAL A CA 1
ATOM 2851 C C . VAL A 1 343 ? 2.600 11.847 14.715 1.00 93.62 343 VAL A C 1
ATOM 2853 O O . VAL A 1 343 ? 1.377 11.763 14.697 1.00 93.62 343 VAL A O 1
ATOM 2856 N N . GLU A 1 344 ? 3.221 13.027 14.784 1.00 93.62 344 GLU A N 1
ATOM 2857 C CA . GLU A 1 344 ? 2.508 14.308 14.739 1.00 93.62 344 GLU A CA 1
ATOM 2858 C C . GLU A 1 344 ? 1.919 14.589 13.345 1.00 93.62 344 GLU A C 1
ATOM 2860 O O . GLU A 1 344 ? 0.784 15.050 13.222 1.00 93.62 344 GLU A O 1
ATOM 2865 N N . HIS A 1 345 ? 2.670 14.295 12.278 1.00 93.12 345 HIS A N 1
ATOM 2866 C CA . HIS A 1 345 ? 2.256 14.597 10.901 1.00 93.12 345 HIS A CA 1
ATOM 2867 C C . HIS A 1 345 ? 1.433 13.470 10.260 1.00 93.12 345 HIS A C 1
ATOM 2869 O O . HIS A 1 345 ? 0.633 13.724 9.356 1.00 93.12 345 HIS A O 1
ATOM 2875 N N . TYR A 1 346 ? 1.604 12.235 10.734 1.00 93.00 346 TYR A N 1
ATOM 2876 C CA . TYR A 1 346 ? 0.927 11.030 10.255 1.00 93.00 346 TYR A CA 1
ATOM 2877 C C . TYR A 1 346 ? 0.346 10.209 11.425 1.00 93.00 346 TYR A C 1
ATOM 2879 O O . TYR A 1 346 ? 0.647 9.018 11.544 1.00 93.00 346 TYR A O 1
ATOM 2887 N N . PRO A 1 347 ? -0.536 10.791 12.266 1.00 90.81 347 PRO A N 1
ATOM 2888 C CA . PRO A 1 347 ? -1.065 10.130 13.470 1.00 90.81 347 PRO A CA 1
ATOM 2889 C C . PRO A 1 347 ? -1.856 8.852 13.166 1.00 90.81 347 PRO A C 1
ATOM 2891 O O . PRO A 1 347 ? -1.995 7.979 14.017 1.00 90.81 347 PRO A O 1
ATOM 2894 N N . ASN A 1 348 ? -2.330 8.705 11.928 1.00 84.44 348 ASN A N 1
ATOM 2895 C CA . ASN A 1 348 ? -3.107 7.554 11.479 1.00 84.44 348 ASN A CA 1
ATOM 2896 C C . ASN A 1 348 ? -2.229 6.384 10.985 1.00 84.44 348 ASN A C 1
ATOM 2898 O O . ASN A 1 348 ? -2.763 5.354 10.569 1.00 84.44 348 ASN A O 1
ATOM 2902 N N . SER A 1 349 ? -0.899 6.533 10.976 1.00 88.44 349 SER A N 1
ATOM 2903 C CA . SER A 1 349 ? 0.026 5.499 10.502 1.00 88.44 349 SER A CA 1
ATOM 2904 C C . SER A 1 349 ? 0.265 4.433 11.568 1.00 88.44 349 SER A C 1
ATOM 2906 O O . SER A 1 349 ? 1.128 4.579 12.432 1.00 88.44 349 SER A O 1
ATOM 2908 N N . ILE A 1 350 ? -0.463 3.316 11.479 1.00 84.12 350 ILE A N 1
ATOM 2909 C CA . ILE A 1 350 ? -0.272 2.165 12.380 1.00 84.12 350 ILE A CA 1
ATOM 2910 C C . ILE A 1 350 ? 1.180 1.678 12.335 1.00 84.12 350 ILE A C 1
ATOM 2912 O O . ILE A 1 350 ? 1.791 1.478 13.378 1.00 84.12 350 ILE A O 1
ATOM 2916 N N . LYS A 1 351 ? 1.759 1.568 11.133 1.00 85.56 351 LYS A N 1
ATOM 2917 C CA . LYS A 1 351 ? 3.144 1.113 10.962 1.00 85.56 351 LYS A CA 1
ATOM 2918 C C . LYS A 1 351 ? 4.134 2.004 11.696 1.00 85.56 351 LYS A C 1
ATOM 2920 O O . LYS A 1 351 ? 5.079 1.496 12.284 1.00 85.56 351 LYS A O 1
ATOM 2925 N N . LEU A 1 352 ? 3.946 3.322 11.654 1.00 90.62 352 LEU A N 1
ATOM 2926 C CA . LEU A 1 352 ? 4.856 4.228 12.338 1.00 90.62 352 LEU A CA 1
ATOM 2927 C C . LEU A 1 352 ? 4.787 4.046 13.859 1.00 90.62 352 LEU A C 1
ATOM 2929 O O . LEU A 1 352 ? 5.834 3.972 14.494 1.00 90.62 352 LEU A O 1
ATOM 2933 N N . TRP A 1 353 ? 3.583 3.900 14.423 1.00 89.31 353 TRP A N 1
ATOM 2934 C CA . TRP A 1 353 ? 3.407 3.582 15.843 1.00 89.31 353 TRP A CA 1
ATOM 2935 C C . TRP A 1 353 ? 4.020 2.228 16.218 1.00 89.31 353 TRP A C 1
ATOM 2937 O O . TRP A 1 353 ? 4.690 2.134 17.242 1.00 89.31 353 TRP A O 1
ATOM 2947 N N . GLU A 1 354 ? 3.844 1.197 15.386 1.00 84.38 354 GLU A N 1
ATOM 2948 C CA . GLU A 1 354 ? 4.464 -0.123 15.576 1.00 84.38 354 GLU A CA 1
ATOM 2949 C C . GLU A 1 354 ? 5.992 -0.024 15.618 1.00 84.38 354 GLU A C 1
ATOM 2951 O O . GLU A 1 354 ? 6.608 -0.515 16.562 1.00 84.38 354 GLU A O 1
ATOM 2956 N N . TYR A 1 355 ? 6.610 0.655 14.643 1.00 88.88 355 TYR A N 1
ATOM 2957 C CA . TYR A 1 355 ? 8.060 0.870 14.640 1.00 88.88 355 TYR A CA 1
ATOM 2958 C C . TYR A 1 355 ? 8.525 1.692 15.843 1.00 88.88 355 TYR A C 1
ATOM 2960 O O . TYR A 1 355 ? 9.600 1.421 16.375 1.00 88.88 355 TYR A O 1
ATOM 2968 N N . TYR A 1 356 ? 7.725 2.663 16.286 1.00 93.50 356 TYR A N 1
ATOM 2969 C CA . TYR A 1 356 ? 8.063 3.492 17.436 1.00 93.50 356 TYR A CA 1
ATOM 2970 C C . TYR A 1 356 ? 8.048 2.684 18.742 1.00 93.50 356 TYR A C 1
ATOM 2972 O O . TYR A 1 356 ? 8.978 2.769 19.540 1.00 93.50 356 TYR A O 1
ATOM 2980 N N . MET A 1 357 ? 7.049 1.820 18.936 1.00 85.50 357 MET A N 1
ATOM 2981 C CA . MET A 1 357 ? 7.017 0.899 20.077 1.00 85.50 357 MET A CA 1
ATOM 2982 C C . MET A 1 357 ? 8.149 -0.130 20.006 1.00 85.50 357 MET A C 1
ATOM 2984 O O . MET A 1 357 ? 8.845 -0.330 20.997 1.00 85.50 357 MET A O 1
ATOM 2988 N N . ALA A 1 358 ? 8.392 -0.718 18.830 1.00 86.00 358 ALA A N 1
ATOM 2989 C CA . ALA A 1 358 ? 9.478 -1.677 18.630 1.00 86.00 358 ALA A CA 1
ATOM 2990 C C . ALA A 1 358 ? 10.858 -1.059 18.913 1.00 86.00 358 ALA A C 1
ATOM 2992 O O . ALA A 1 358 ? 11.767 -1.748 19.367 1.00 86.00 358 ALA A O 1
ATOM 2993 N N . TYR A 1 359 ? 11.039 0.241 18.662 1.00 91.56 359 TYR A N 1
ATOM 2994 C CA . TYR A 1 359 ? 12.261 0.950 19.037 1.00 91.56 359 TYR A CA 1
ATOM 2995 C C . TYR A 1 359 ? 12.480 0.957 20.555 1.00 91.56 359 TYR A C 1
ATOM 2997 O O . TYR A 1 359 ? 13.582 0.642 20.999 1.00 91.56 359 TYR A O 1
ATOM 3005 N N . PHE A 1 360 ? 11.456 1.281 21.349 1.00 88.56 360 PHE A N 1
ATOM 3006 C CA . PHE A 1 360 ? 11.564 1.254 22.811 1.00 88.56 360 PHE A CA 1
ATOM 3007 C C . PHE A 1 360 ? 11.735 -0.169 23.350 1.00 88.56 360 PHE A C 1
ATOM 3009 O O . PHE A 1 360 ? 12.574 -0.388 24.218 1.00 88.56 360 PHE A O 1
ATOM 3016 N N . GLU A 1 361 ? 11.027 -1.145 22.776 1.00 81.62 361 GLU A N 1
ATOM 3017 C CA . GLU A 1 361 ? 11.171 -2.563 23.127 1.00 81.62 361 GLU A CA 1
ATOM 3018 C C . GLU A 1 361 ? 12.609 -3.058 22.897 1.00 81.62 361 GLU A C 1
ATOM 3020 O O . GLU A 1 361 ? 13.209 -3.661 23.783 1.00 81.62 361 GLU A O 1
ATOM 3025 N N . ASN A 1 362 ? 13.209 -2.731 21.745 1.00 87.88 362 ASN A N 1
ATOM 3026 C CA . ASN A 1 362 ? 14.597 -3.094 21.433 1.00 87.88 362 ASN A CA 1
ATOM 3027 C C . ASN A 1 362 ? 15.636 -2.402 22.332 1.00 87.88 362 ASN A C 1
ATOM 3029 O O . ASN A 1 362 ? 16.769 -2.872 22.417 1.00 87.88 362 ASN A O 1
ATOM 3033 N N . ASN A 1 363 ? 15.271 -1.288 22.970 1.00 89.12 363 ASN A N 1
ATOM 3034 C CA . ASN A 1 363 ? 16.109 -0.567 23.927 1.00 89.12 363 ASN A CA 1
ATOM 3035 C C . ASN A 1 363 ? 15.758 -0.902 25.393 1.00 89.12 363 ASN A C 1
ATOM 3037 O O . ASN A 1 363 ? 16.260 -0.233 26.294 1.00 89.12 363 ASN A O 1
ATOM 3041 N N . GLU A 1 364 ? 14.926 -1.925 25.631 1.00 91.81 364 GLU A N 1
ATOM 3042 C CA . GLU A 1 364 ? 14.483 -2.368 26.964 1.00 91.81 364 GLU A CA 1
ATOM 3043 C C . GLU A 1 364 ? 13.801 -1.252 27.796 1.00 91.81 364 GLU A C 1
ATOM 3045 O O . GLU A 1 364 ? 13.895 -1.225 29.023 1.00 91.81 364 GLU A O 1
ATOM 3050 N N . ASP A 1 365 ? 13.099 -0.321 27.135 1.00 89.12 365 ASP A N 1
ATOM 3051 C CA . ASP A 1 365 ? 12.360 0.784 27.767 1.00 89.12 365 ASP A CA 1
ATOM 3052 C C . ASP A 1 365 ? 10.846 0.506 27.807 1.00 89.12 365 ASP A C 1
ATOM 3054 O O . ASP A 1 365 ? 10.062 1.009 26.995 1.00 89.12 365 ASP A O 1
ATOM 3058 N N . ASP A 1 366 ? 10.424 -0.303 28.784 1.00 79.31 366 ASP A N 1
ATOM 3059 C CA . ASP A 1 366 ? 9.015 -0.667 28.994 1.00 79.31 366 ASP A CA 1
ATOM 3060 C C . ASP A 1 366 ? 8.108 0.561 29.210 1.00 79.31 366 ASP A C 1
ATOM 3062 O O . ASP A 1 366 ? 6.959 0.585 28.756 1.00 79.31 366 ASP A O 1
ATOM 3066 N N . GLU A 1 367 ? 8.605 1.604 29.888 1.00 86.31 367 GLU A N 1
ATOM 3067 C CA . GLU A 1 367 ? 7.840 2.833 30.124 1.00 86.31 367 GLU A CA 1
ATOM 3068 C C . GLU A 1 367 ? 7.593 3.579 28.805 1.00 86.31 367 GLU A C 1
ATOM 3070 O O . GLU A 1 367 ? 6.465 4.014 28.536 1.00 86.31 367 GLU A O 1
ATOM 3075 N N . GLY A 1 368 ? 8.617 3.664 27.951 1.00 84.69 368 GLY A N 1
ATOM 3076 C CA . GLY A 1 368 ? 8.528 4.204 26.598 1.00 84.69 368 GLY A CA 1
ATOM 3077 C C . GLY A 1 368 ? 7.517 3.458 25.725 1.00 84.69 368 GLY A C 1
ATOM 3078 O O . GLY A 1 368 ? 6.679 4.099 25.077 1.00 84.69 368 GLY A O 1
ATOM 3079 N N . VAL A 1 369 ? 7.519 2.117 25.759 1.00 72.81 369 VAL A N 1
ATOM 3080 C CA . VAL A 1 369 ? 6.537 1.281 25.039 1.00 72.81 369 VAL A CA 1
ATOM 3081 C C . VAL A 1 369 ? 5.117 1.608 25.496 1.00 72.81 369 VAL A C 1
ATOM 3083 O O . VAL A 1 369 ? 4.258 1.925 24.672 1.00 72.81 369 VAL A O 1
ATOM 3086 N N . ILE A 1 370 ? 4.872 1.590 26.809 1.00 71.44 370 ILE A N 1
ATOM 3087 C CA . ILE A 1 370 ? 3.545 1.829 27.388 1.00 71.44 370 ILE A CA 1
ATOM 3088 C C . ILE A 1 370 ? 3.046 3.239 27.046 1.00 71.44 370 ILE A C 1
ATOM 3090 O O . ILE A 1 370 ? 1.909 3.411 26.598 1.00 71.44 370 ILE A O 1
ATOM 3094 N N . LYS A 1 371 ? 3.891 4.261 27.214 1.00 83.81 371 LYS A N 1
ATOM 3095 C CA . LYS A 1 371 ? 3.539 5.656 26.915 1.00 83.81 371 LYS A CA 1
ATOM 3096 C C . LYS A 1 371 ? 3.209 5.852 25.434 1.00 83.81 371 LYS A C 1
ATOM 3098 O O . LYS A 1 371 ? 2.226 6.520 25.106 1.00 83.81 371 LYS A O 1
ATOM 3103 N N . THR A 1 372 ? 4.004 5.256 24.550 1.00 83.44 372 THR A N 1
ATOM 3104 C CA . THR A 1 372 ? 3.799 5.319 23.096 1.00 83.44 372 THR A CA 1
ATOM 3105 C C . THR A 1 372 ? 2.522 4.593 22.691 1.00 83.44 372 THR A C 1
ATOM 3107 O O . THR A 1 372 ? 1.727 5.144 21.927 1.00 83.44 372 THR A O 1
ATOM 3110 N N . PHE A 1 373 ? 2.268 3.413 23.268 1.00 76.81 373 PHE A N 1
ATOM 3111 C CA . PHE A 1 373 ? 1.037 2.657 23.059 1.00 76.81 373 PHE A CA 1
ATOM 3112 C C . PHE A 1 373 ? -0.198 3.471 23.445 1.00 76.81 373 PHE A C 1
ATOM 3114 O O . PHE A 1 373 ? -1.118 3.583 22.637 1.00 76.81 373 PHE A O 1
ATOM 3121 N N . TYR A 1 374 ? -0.219 4.084 24.635 1.00 77.88 374 TYR A N 1
ATOM 3122 C CA . TYR A 1 374 ? -1.357 4.897 25.078 1.00 77.88 374 TYR A CA 1
ATOM 3123 C C . TYR A 1 374 ? -1.594 6.116 24.186 1.00 77.88 374 TYR A C 1
ATOM 3125 O O . TYR A 1 374 ? -2.740 6.420 23.857 1.00 77.88 374 TYR A O 1
ATOM 3133 N N . ARG A 1 375 ? -0.528 6.792 23.746 1.00 86.88 375 ARG A N 1
ATOM 3134 C CA . ARG A 1 375 ? -0.650 7.944 22.846 1.00 86.88 375 ARG A CA 1
ATOM 3135 C C . ARG A 1 375 ? -1.175 7.540 21.465 1.00 86.88 375 ARG A C 1
ATOM 3137 O O . ARG A 1 375 ? -2.115 8.161 20.974 1.00 86.88 375 ARG A O 1
ATOM 3144 N N . GLY A 1 376 ? -0.629 6.484 20.860 1.00 81.81 376 GLY A N 1
ATOM 3145 C CA . GLY A 1 376 ? -1.124 5.968 19.576 1.00 81.81 376 GLY A CA 1
ATOM 3146 C C . GLY A 1 376 ? -2.567 5.461 19.669 1.00 81.81 376 GLY A C 1
ATOM 3147 O O . GLY A 1 376 ? -3.383 5.700 18.782 1.00 81.81 376 GLY A O 1
ATOM 3148 N N . SER A 1 377 ? -2.906 4.839 20.795 1.00 72.94 377 SER A N 1
ATOM 3149 C CA . SER A 1 377 ? -4.254 4.400 21.168 1.00 72.94 377 SER A CA 1
ATOM 3150 C C . SER A 1 377 ? -5.259 5.553 21.278 1.00 72.94 377 SER A C 1
ATOM 3152 O O . SER A 1 377 ? -6.421 5.402 20.893 1.00 72.94 377 SER A O 1
ATOM 3154 N N . GLU A 1 378 ? -4.834 6.716 21.775 1.00 81.12 378 GLU A N 1
ATOM 3155 C CA . GLU A 1 378 ? -5.664 7.923 21.829 1.00 81.12 378 GLU A CA 1
ATOM 3156 C C . GLU A 1 378 ? -5.939 8.487 20.426 1.00 81.12 378 GLU A C 1
ATOM 3158 O O . GLU A 1 378 ? -7.079 8.827 20.105 1.00 81.12 378 GLU A O 1
ATOM 3163 N N . GLU A 1 379 ? -4.928 8.535 19.555 1.00 80.12 379 GLU A N 1
ATOM 3164 C CA . GLU A 1 379 ? -5.115 8.951 18.158 1.00 80.12 379 GLU A CA 1
ATOM 3165 C C . GLU A 1 379 ? -6.025 7.979 17.400 1.00 80.12 379 GLU A C 1
ATOM 3167 O O . GLU A 1 379 ? -6.975 8.399 16.733 1.00 80.12 379 GLU A O 1
ATOM 3172 N N . LEU A 1 380 ? -5.831 6.669 17.585 1.00 74.25 380 LEU A N 1
ATOM 3173 C CA . LEU A 1 380 ? -6.732 5.657 17.039 1.00 74.25 380 LEU A CA 1
ATOM 3174 C C . LEU A 1 380 ? -8.163 5.844 17.556 1.00 74.25 380 LEU A C 1
ATOM 3176 O O . LEU A 1 380 ? -9.115 5.731 16.782 1.00 74.25 380 LEU A O 1
ATOM 3180 N N . HIS A 1 381 ? -8.334 6.187 18.834 1.00 73.75 381 HIS A N 1
ATOM 3181 C CA . HIS A 1 381 ? -9.644 6.493 19.395 1.00 73.75 381 HIS A CA 1
ATOM 3182 C C . HIS A 1 381 ? -10.303 7.699 18.707 1.00 73.75 381 HIS A C 1
ATOM 3184 O O . HIS A 1 381 ? -11.489 7.627 18.390 1.00 73.75 381 HIS A O 1
ATOM 3190 N N . LYS A 1 382 ? -9.558 8.768 18.389 1.00 79.62 382 LYS A N 1
ATOM 3191 C CA . LYS A 1 382 ? -10.080 9.933 17.641 1.00 79.62 382 LYS A CA 1
ATOM 3192 C C . LYS A 1 382 ? -10.550 9.549 16.235 1.00 79.62 382 LYS A C 1
ATOM 3194 O O . LYS A 1 382 ? -11.601 10.015 15.777 1.00 79.62 382 LYS A O 1
ATOM 3199 N N . ILE A 1 383 ? -9.806 8.672 15.557 1.00 74.88 383 ILE A N 1
ATOM 3200 C CA . ILE A 1 383 ? -10.187 8.137 14.241 1.00 74.88 383 ILE A CA 1
ATOM 3201 C C . ILE A 1 383 ? -11.446 7.280 14.366 1.00 74.88 383 ILE A C 1
ATOM 3203 O O . ILE A 1 383 ? -12.384 7.455 13.588 1.00 74.88 383 ILE A O 1
ATOM 3207 N N . LEU A 1 384 ? -11.488 6.375 15.347 1.00 73.56 384 LEU A N 1
ATOM 3208 C CA . LEU A 1 384 ? -12.633 5.502 15.586 1.00 73.56 384 LEU A CA 1
ATOM 3209 C C . LEU A 1 384 ? -13.883 6.305 15.958 1.00 73.56 384 LEU A C 1
ATOM 3211 O O . LEU A 1 384 ? -14.942 6.028 15.403 1.00 73.56 384 LEU A O 1
ATOM 3215 N N . ASP A 1 385 ? -13.780 7.330 16.807 1.00 77.06 385 ASP A N 1
ATOM 3216 C CA . ASP A 1 385 ? -14.899 8.229 17.125 1.00 77.06 385 ASP A CA 1
ATOM 3217 C C . ASP A 1 385 ? -15.412 8.942 15.865 1.00 77.06 385 ASP A C 1
ATOM 3219 O O . ASP A 1 385 ? -16.617 8.983 15.608 1.00 77.06 385 ASP A O 1
ATOM 3223 N N . SER A 1 386 ? -14.498 9.419 15.014 1.00 77.12 386 SER A N 1
ATOM 3224 C CA . SER A 1 386 ? -14.848 10.030 13.727 1.00 77.12 386 SER A CA 1
ATOM 3225 C C . SER A 1 386 ? -15.537 9.034 12.786 1.00 77.12 386 SER A C 1
ATOM 3227 O O . SER A 1 386 ? -16.548 9.365 12.164 1.00 77.12 386 SER A O 1
ATOM 3229 N N . ALA A 1 387 ? -15.041 7.796 12.712 1.00 73.69 387 ALA A N 1
ATOM 3230 C CA . ALA A 1 387 ? -15.613 6.730 11.893 1.00 73.69 387 ALA A CA 1
ATOM 3231 C C . ALA A 1 387 ? -16.999 6.293 12.395 1.00 73.69 387 ALA A C 1
ATOM 3233 O O . ALA A 1 387 ? -17.896 6.049 11.589 1.00 73.69 387 ALA A O 1
ATOM 3234 N N . CYS A 1 388 ? -17.215 6.261 13.713 1.00 80.81 388 CYS A N 1
ATOM 3235 C CA . CYS A 1 388 ? -18.500 5.909 14.320 1.00 80.81 388 CYS A CA 1
ATOM 3236 C C . CYS A 1 388 ? -19.627 6.875 13.932 1.00 80.81 388 CYS A C 1
ATOM 3238 O O . CYS A 1 388 ? -20.789 6.465 13.863 1.00 80.81 388 CYS A O 1
ATOM 3240 N N . ARG A 1 389 ? -19.286 8.137 13.643 1.00 83.25 389 ARG A N 1
ATOM 3241 C CA . ARG A 1 389 ? -20.226 9.187 13.214 1.00 83.25 389 ARG A CA 1
ATOM 3242 C C . ARG A 1 389 ? -20.609 9.092 11.735 1.00 83.25 389 ARG A C 1
ATOM 3244 O O . ARG A 1 389 ? -21.507 9.809 11.297 1.00 83.25 389 ARG A O 1
ATOM 3251 N N . LEU A 1 390 ? -19.954 8.231 10.952 1.00 79.94 390 LEU A N 1
ATOM 3252 C CA . LEU A 1 390 ? -20.299 8.034 9.547 1.00 79.94 390 LEU A CA 1
ATOM 3253 C C . LEU A 1 390 ? -21.653 7.319 9.426 1.00 79.94 390 LEU A C 1
ATOM 3255 O O . LEU A 1 390 ? -21.943 6.356 10.136 1.00 79.94 390 LEU A O 1
ATOM 3259 N N . THR A 1 391 ? -22.487 7.796 8.501 1.00 84.81 391 THR A N 1
ATOM 3260 C CA . THR A 1 391 ? -23.857 7.295 8.282 1.00 84.81 391 THR A CA 1
ATOM 3261 C C . THR A 1 391 ? -23.938 6.231 7.185 1.00 84.81 391 THR A C 1
ATOM 3263 O O . THR A 1 391 ? -24.969 5.585 7.003 1.00 84.81 391 THR A O 1
ATOM 3266 N N . HIS A 1 392 ? -22.861 6.034 6.421 1.00 83.69 392 HIS A N 1
ATOM 3267 C CA . HIS A 1 392 ? -22.843 5.061 5.337 1.00 83.69 392 HIS A CA 1
ATOM 3268 C C . HIS A 1 392 ? -22.746 3.635 5.898 1.00 83.69 392 HIS A C 1
ATOM 3270 O O . HIS A 1 392 ? -21.877 3.338 6.716 1.00 83.69 392 HIS A O 1
ATOM 3276 N N . LYS A 1 393 ? -23.624 2.741 5.423 1.00 83.88 393 LYS A N 1
ATOM 3277 C CA . LYS A 1 393 ? -23.806 1.372 5.944 1.00 83.88 393 LYS A CA 1
ATOM 3278 C C . LYS A 1 393 ? -22.508 0.562 6.070 1.00 83.88 393 LYS A C 1
ATOM 3280 O O . LYS A 1 393 ? -22.335 -0.163 7.043 1.00 83.88 393 LYS A O 1
ATOM 3285 N N . ASP A 1 394 ? -21.579 0.740 5.130 1.00 77.75 394 ASP A N 1
ATOM 3286 C CA . ASP A 1 394 ? -20.309 0.004 5.109 1.00 77.75 394 ASP A CA 1
ATOM 3287 C C . ASP A 1 394 ? -19.390 0.385 6.278 1.00 77.75 394 ASP A C 1
ATOM 3289 O O . ASP A 1 394 ? -18.479 -0.368 6.588 1.00 77.75 394 ASP A O 1
ATOM 3293 N N . PHE A 1 395 ? -19.635 1.507 6.964 1.00 77.25 395 PHE A N 1
ATOM 3294 C CA . PHE A 1 395 ? -18.828 1.977 8.095 1.00 77.25 395 PHE A CA 1
ATOM 3295 C C . PHE A 1 395 ? -19.461 1.682 9.459 1.00 77.25 395 PHE A C 1
ATOM 3297 O O . PHE A 1 395 ? -18.828 1.904 10.487 1.00 77.25 395 PHE A O 1
ATOM 3304 N N . LEU A 1 396 ? -20.679 1.132 9.507 1.00 83.56 396 LEU A N 1
ATOM 3305 C CA . LEU A 1 396 ? -21.358 0.847 10.777 1.00 83.56 396 LEU A CA 1
ATOM 3306 C C . LEU A 1 396 ? -20.597 -0.171 11.635 1.00 83.56 396 LEU A C 1
ATOM 3308 O O . LEU A 1 396 ? -20.644 -0.097 12.861 1.00 83.56 396 LEU A O 1
ATOM 3312 N N . HIS A 1 397 ? -19.846 -1.082 11.010 1.00 85.94 397 HIS A N 1
ATOM 3313 C CA . HIS A 1 397 ? -19.021 -2.065 11.713 1.00 85.94 397 HIS A CA 1
ATOM 3314 C C . HIS A 1 397 ? -17.936 -1.426 12.599 1.00 85.94 397 HIS A C 1
ATOM 3316 O O . HIS A 1 397 ? -17.608 -1.993 13.640 1.00 85.94 397 HIS A O 1
ATOM 3322 N N . PHE A 1 398 ? -17.455 -0.218 12.273 1.00 79.81 398 PHE A N 1
ATOM 3323 C CA . PHE A 1 398 ? -16.498 0.506 13.119 1.00 79.81 398 PHE A CA 1
ATOM 3324 C C . PHE A 1 398 ? -17.073 0.878 14.487 1.00 79.81 398 PHE A C 1
ATOM 3326 O O . PHE A 1 398 ? -16.318 0.984 15.449 1.00 79.81 398 PHE A O 1
ATOM 3333 N N . ARG A 1 399 ? -18.403 1.003 14.611 1.00 90.25 399 ARG A N 1
ATOM 3334 C CA . ARG A 1 399 ? -19.068 1.231 15.901 1.00 90.25 399 ARG A CA 1
ATOM 3335 C C . ARG A 1 399 ? -18.854 0.065 16.863 1.00 90.25 399 ARG A C 1
ATOM 3337 O O . ARG A 1 399 ? -18.630 0.299 18.045 1.00 90.25 399 ARG A O 1
ATOM 3344 N N . ILE A 1 400 ? -18.880 -1.172 16.352 1.00 92.44 400 ILE A N 1
ATOM 3345 C CA . ILE A 1 400 ? -18.576 -2.366 17.154 1.00 92.44 400 ILE A CA 1
ATOM 3346 C C . ILE A 1 400 ? -17.109 -2.342 17.556 1.00 92.44 400 ILE A C 1
ATOM 3348 O O . ILE A 1 400 ? -16.820 -2.426 18.739 1.00 92.44 400 ILE A O 1
ATOM 3352 N N . ILE A 1 401 ? -16.203 -2.166 16.587 1.00 85.06 401 ILE A N 1
ATOM 3353 C CA . ILE A 1 401 ? -14.754 -2.171 16.841 1.00 85.06 401 ILE A CA 1
ATOM 3354 C C . ILE A 1 401 ? -14.397 -1.136 17.913 1.00 85.06 401 ILE A C 1
ATOM 3356 O O . ILE A 1 401 ? -13.647 -1.438 18.835 1.00 85.06 401 ILE A O 1
ATOM 3360 N N . CYS A 1 402 ? -14.976 0.065 17.830 1.00 87.44 402 CYS A N 1
ATOM 3361 C CA . CYS A 1 402 ? -14.800 1.107 18.835 1.00 87.44 402 CYS A CA 1
ATOM 3362 C C . CYS A 1 402 ? -15.316 0.666 20.211 1.00 87.44 402 CYS A C 1
ATOM 3364 O O . CYS A 1 402 ? -14.600 0.797 21.200 1.00 87.44 402 CYS A O 1
ATOM 3366 N N . LEU A 1 403 ? -16.525 0.101 20.285 1.00 92.31 403 LEU A N 1
ATOM 3367 C CA . LEU A 1 403 ? -17.090 -0.378 21.545 1.00 92.31 403 LEU A CA 1
ATOM 3368 C C . LEU A 1 403 ? -16.240 -1.491 22.176 1.00 92.31 403 LEU A C 1
ATOM 3370 O O . LEU A 1 403 ? -15.968 -1.443 23.373 1.00 92.31 403 LEU A O 1
ATOM 3374 N N . GLU A 1 404 ? -15.804 -2.469 21.383 1.00 92.25 404 GLU A N 1
ATOM 3375 C CA . GLU A 1 404 ? -14.954 -3.569 21.844 1.00 92.25 404 GLU A CA 1
ATOM 3376 C C . GLU A 1 404 ? -13.607 -3.058 22.340 1.00 92.25 404 GLU A C 1
ATOM 3378 O O . GLU A 1 404 ? -13.178 -3.407 23.436 1.00 92.25 404 GLU A O 1
ATOM 3383 N N . TYR A 1 405 ? -12.972 -2.179 21.566 1.00 86.31 405 TYR A N 1
ATOM 3384 C CA . TYR A 1 405 ? -11.726 -1.537 21.953 1.00 86.31 405 TYR A CA 1
ATOM 3385 C C . TYR A 1 405 ? -11.863 -0.818 23.302 1.00 86.31 405 TYR A C 1
ATOM 3387 O O . TYR A 1 405 ? -11.057 -1.043 24.204 1.00 86.31 405 TYR A O 1
ATOM 3395 N N . ILE A 1 406 ? -12.918 -0.016 23.480 1.00 87.88 406 ILE A N 1
ATOM 3396 C CA . ILE A 1 406 ? -13.150 0.699 24.737 1.00 87.88 406 ILE A CA 1
ATOM 3397 C C . ILE A 1 406 ? -13.409 -0.261 25.896 1.00 87.88 406 ILE A C 1
ATOM 3399 O O . ILE A 1 406 ? -12.876 -0.051 26.983 1.00 87.88 406 ILE A O 1
ATOM 3403 N N . PHE A 1 407 ? -14.191 -1.317 25.676 1.00 92.38 407 PHE A N 1
ATOM 3404 C CA . PHE A 1 407 ? -14.464 -2.324 26.695 1.00 92.38 407 PHE A CA 1
ATOM 3405 C C . PHE A 1 407 ? -13.185 -3.025 27.163 1.00 92.38 407 PHE A C 1
ATOM 3407 O O . PHE A 1 407 ? -12.955 -3.127 28.367 1.00 92.38 407 PHE A O 1
ATOM 3414 N N . TYR A 1 408 ? -12.334 -3.469 26.235 1.00 87.81 408 TYR A N 1
ATOM 3415 C CA . TYR A 1 408 ? -11.111 -4.190 26.586 1.00 87.81 408 TYR A CA 1
ATOM 3416 C C . TYR A 1 408 ? -10.041 -3.291 27.217 1.00 87.81 408 TYR A C 1
ATOM 3418 O O . TYR A 1 408 ? -9.308 -3.763 28.081 1.00 87.81 408 TYR A O 1
ATOM 3426 N N . GLN A 1 409 ? -9.959 -2.015 26.825 1.00 83.44 409 GLN A N 1
ATOM 3427 C CA . GLN A 1 409 ? -8.945 -1.087 27.345 1.00 83.44 409 GLN A CA 1
ATOM 3428 C C . GLN A 1 409 ? -9.372 -0.369 28.631 1.00 83.44 409 GLN A C 1
ATOM 3430 O O . GLN A 1 409 ? -8.570 -0.187 29.541 1.00 83.44 409 GLN A O 1
ATOM 3435 N N . PHE A 1 410 ? -10.636 0.049 28.717 1.00 87.12 410 PHE A N 1
ATOM 3436 C CA . PHE A 1 410 ? -11.129 0.935 29.780 1.00 87.12 410 PHE A CA 1
ATOM 3437 C C . PHE A 1 410 ? -12.251 0.313 30.622 1.00 87.12 410 PHE A C 1
ATOM 3439 O O . PHE A 1 410 ? -12.738 0.940 31.565 1.00 87.12 410 PHE A O 1
ATOM 3446 N N . GLY A 1 411 ? -12.664 -0.917 30.309 1.00 92.94 411 GLY A N 1
ATOM 3447 C CA . GLY A 1 411 ? -13.684 -1.654 31.046 1.00 92.94 411 GLY A CA 1
ATOM 3448 C C . GLY A 1 411 ? -15.127 -1.287 30.684 1.00 92.94 411 GLY A C 1
ATOM 3449 O O . GLY A 1 411 ? -15.415 -0.444 29.828 1.00 92.94 411 GLY A O 1
ATOM 3450 N N . LEU A 1 412 ? -16.065 -1.951 31.369 1.00 95.94 412 LEU A N 1
ATOM 3451 C CA . LEU A 1 412 ? -17.496 -1.906 31.052 1.00 95.94 412 LEU A CA 1
ATOM 3452 C C . LEU A 1 412 ? -18.126 -0.519 31.235 1.00 95.94 412 LEU A C 1
ATOM 3454 O O . LEU A 1 412 ? -18.913 -0.102 30.391 1.00 95.94 412 LEU A O 1
ATOM 3458 N N . GLU A 1 413 ? -17.772 0.226 32.285 1.00 95.50 413 GLU A N 1
ATOM 3459 C CA . GLU A 1 413 ? -18.378 1.546 32.534 1.00 95.50 413 GLU A CA 1
ATOM 3460 C C . GLU A 1 413 ? -18.080 2.540 31.408 1.00 95.50 413 GLU A C 1
ATOM 3462 O O . GLU A 1 413 ? -18.974 3.243 30.933 1.00 95.50 413 GLU A O 1
ATOM 3467 N N . LYS A 1 414 ? -16.837 2.559 30.909 1.00 93.06 414 LYS A N 1
ATOM 3468 C CA . LYS A 1 414 ? -16.482 3.426 29.782 1.00 93.06 414 LYS A CA 1
ATOM 3469 C C . LYS A 1 414 ? -17.142 2.954 28.487 1.00 93.06 414 LYS A C 1
ATOM 3471 O O . LYS A 1 414 ? -17.582 3.783 27.688 1.00 93.06 414 LYS A O 1
ATOM 3476 N N . ALA A 1 415 ? -17.280 1.640 28.305 1.00 95.31 415 ALA A N 1
ATOM 3477 C CA . ALA A 1 415 ? -18.021 1.078 27.181 1.00 95.31 415 ALA A CA 1
ATOM 3478 C C . ALA A 1 415 ? -19.499 1.505 27.202 1.00 95.31 415 ALA A C 1
ATOM 3480 O O . ALA A 1 415 ? -20.013 1.904 26.161 1.00 95.31 415 ALA A O 1
ATOM 3481 N N . ARG A 1 416 ? -20.162 1.529 28.371 1.00 97.12 416 ARG A N 1
ATOM 3482 C CA . ARG A 1 416 ? -21.543 2.038 28.531 1.00 97.12 416 ARG A CA 1
ATOM 3483 C C . ARG A 1 416 ? -21.675 3.502 28.114 1.00 97.12 416 ARG A C 1
ATOM 3485 O O . ARG A 1 416 ? -22.617 3.857 27.401 1.00 97.12 416 ARG A O 1
ATOM 3492 N N . GLU A 1 417 ? -20.743 4.353 28.543 1.00 95.50 417 GLU A N 1
ATOM 3493 C CA . GLU A 1 417 ? -20.724 5.778 28.186 1.00 95.50 417 GLU A CA 1
ATOM 3494 C C . GLU A 1 417 ? -20.618 5.962 26.665 1.00 95.50 417 GLU A C 1
ATOM 3496 O O . GLU A 1 417 ? -21.435 6.656 26.052 1.00 95.50 417 GLU A O 1
ATOM 3501 N N . ILE A 1 418 ? -19.650 5.281 26.046 1.00 93.12 418 ILE A N 1
ATOM 3502 C CA . ILE A 1 418 ? -19.408 5.353 24.604 1.00 93.12 418 ILE A CA 1
ATOM 3503 C C . ILE A 1 418 ? -20.572 4.751 23.813 1.00 93.12 418 ILE A C 1
ATOM 3505 O O . ILE A 1 418 ? -21.038 5.367 22.855 1.00 93.12 418 ILE A O 1
ATOM 3509 N N . PHE A 1 419 ? -21.109 3.608 24.240 1.00 96.50 419 PHE A N 1
ATOM 3510 C CA . PHE A 1 419 ? -22.295 2.996 23.647 1.00 96.50 419 PHE A CA 1
ATOM 3511 C C . PHE A 1 419 ? -23.482 3.961 23.632 1.00 96.50 419 PHE A C 1
ATOM 3513 O O . PHE A 1 419 ? -24.106 4.141 22.590 1.00 96.50 419 PHE A O 1
ATOM 3520 N N . THR A 1 420 ? -23.749 4.632 24.756 1.00 95.81 420 THR A N 1
ATOM 3521 C CA . THR A 1 420 ? -24.841 5.612 24.885 1.00 95.81 420 THR A CA 1
ATOM 3522 C C . THR A 1 420 ? -24.684 6.783 23.913 1.00 95.81 420 THR A C 1
ATOM 3524 O O . THR A 1 420 ? -25.671 7.382 23.483 1.00 95.81 420 THR A O 1
ATOM 3527 N N . ASN A 1 421 ? -23.449 7.151 23.571 1.00 93.31 421 ASN A N 1
ATOM 3528 C CA . ASN A 1 421 ? -23.181 8.178 22.572 1.00 93.31 421 ASN A CA 1
ATOM 3529 C C . ASN A 1 421 ? -23.367 7.637 21.145 1.00 93.31 421 ASN A C 1
ATOM 3531 O O . ASN A 1 421 ? -24.084 8.233 20.345 1.00 93.31 421 ASN A O 1
ATOM 3535 N N . ILE A 1 422 ? -22.766 6.483 20.839 1.00 93.00 422 ILE A N 1
ATOM 3536 C CA . ILE A 1 422 ? -22.740 5.905 19.489 1.00 93.00 422 ILE A CA 1
ATOM 3537 C C . ILE A 1 422 ? -24.119 5.389 19.045 1.00 93.00 422 ILE A C 1
ATOM 3539 O O . ILE A 1 422 ? -24.453 5.481 17.862 1.00 93.00 422 ILE A O 1
ATOM 3543 N N . SER A 1 423 ? -24.939 4.874 19.964 1.00 94.31 423 SER A N 1
ATOM 3544 C CA . SER A 1 423 ? -26.275 4.338 19.663 1.00 94.31 423 SER A CA 1
ATOM 3545 C C . SER A 1 423 ? -27.261 5.397 19.160 1.00 94.31 423 SER A C 1
ATOM 3547 O O . SER A 1 423 ? -28.260 5.052 18.538 1.00 94.31 423 SER A O 1
ATOM 3549 N N . LYS A 1 424 ? -26.959 6.685 19.370 1.00 92.88 424 LYS A N 1
ATOM 3550 C CA . LYS A 1 424 ? -27.767 7.818 18.899 1.00 92.88 424 LYS A CA 1
ATOM 3551 C C . LYS A 1 424 ? -27.566 8.136 17.417 1.00 92.88 424 LYS A C 1
ATOM 3553 O O . LYS A 1 424 ? -28.324 8.934 16.872 1.00 92.88 424 LYS A O 1
ATOM 3558 N N . PHE A 1 425 ? -26.531 7.593 16.775 1.00 89.12 425 PHE A N 1
ATOM 3559 C CA . PHE A 1 425 ? -26.237 7.899 15.377 1.00 89.12 425 PHE A CA 1
ATOM 3560 C C . PHE A 1 425 ? -27.050 7.026 14.420 1.00 89.12 425 PHE A C 1
ATOM 3562 O O . PHE A 1 425 ? -27.023 5.798 14.498 1.00 89.12 425 PHE A O 1
ATOM 3569 N N . ASP A 1 426 ? -27.674 7.658 13.429 1.00 89.44 426 ASP A N 1
ATOM 3570 C CA . ASP A 1 426 ? -28.326 6.950 12.331 1.00 89.44 426 ASP A CA 1
ATOM 3571 C C . ASP A 1 426 ? -27.317 6.423 11.290 1.00 89.44 426 ASP A C 1
ATOM 3573 O O . ASP A 1 426 ? -26.231 6.993 11.116 1.00 89.44 426 ASP A O 1
ATOM 3577 N N . PRO A 1 427 ? -27.658 5.347 10.560 1.00 92.31 427 PRO A N 1
ATOM 3578 C CA . PRO A 1 427 ? -28.746 4.410 10.859 1.00 92.31 427 PRO A CA 1
ATOM 3579 C C . PRO A 1 427 ? -28.434 3.545 12.102 1.00 92.31 427 PRO A C 1
ATOM 3581 O O . PRO A 1 427 ? -27.256 3.348 12.426 1.00 92.31 427 PRO A O 1
ATOM 3584 N N . PRO A 1 428 ? -29.456 2.988 12.781 1.00 93.69 428 PRO A N 1
ATOM 3585 C CA . PRO A 1 428 ? -29.246 2.045 13.874 1.00 93.69 428 PRO A CA 1
ATOM 3586 C C . PRO A 1 428 ? -28.544 0.780 13.365 1.00 93.69 428 PRO A C 1
ATOM 3588 O O . PRO A 1 428 ? -28.747 0.346 12.229 1.00 93.69 428 PRO A O 1
ATOM 3591 N N . TYR A 1 429 ? -27.723 0.160 14.214 1.00 95.56 429 TYR A N 1
ATOM 3592 C CA . TYR A 1 429 ? -26.919 -1.000 13.830 1.00 95.56 429 TY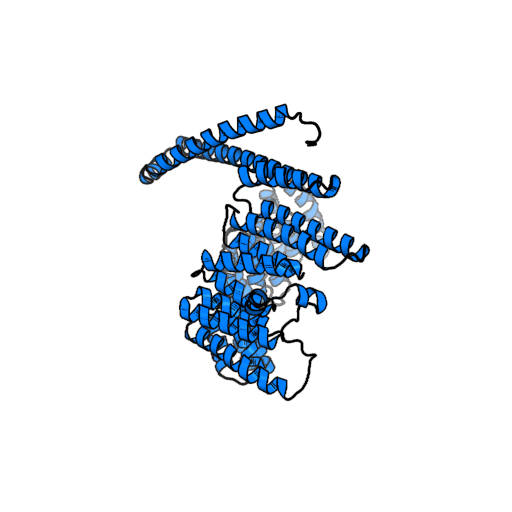R A CA 1
ATOM 3593 C C . TYR A 1 429 ? -27.082 -2.147 14.829 1.00 95.56 429 TYR A C 1
ATOM 3595 O O . TYR A 1 429 ? -26.486 -2.134 15.904 1.00 95.56 429 TYR A O 1
ATOM 3603 N N . LYS A 1 430 ? -27.893 -3.152 14.470 1.00 96.75 430 LYS A N 1
ATOM 3604 C CA . LYS A 1 430 ? -28.245 -4.287 15.343 1.00 96.75 430 LYS A CA 1
ATOM 3605 C C . LYS A 1 430 ? -27.023 -4.972 15.983 1.00 96.75 430 LYS A C 1
ATOM 3607 O O . LYS A 1 430 ? -27.046 -5.151 17.200 1.00 96.75 430 LYS A O 1
ATOM 3612 N N . PRO A 1 431 ? -25.941 -5.299 15.244 1.00 97.25 431 PRO A N 1
ATOM 3613 C CA . PRO A 1 431 ? -24.766 -5.944 15.833 1.00 97.25 431 PRO A CA 1
ATOM 3614 C C . PRO A 1 431 ? -24.107 -5.159 16.978 1.00 97.25 431 PRO A C 1
ATOM 3616 O O . PRO A 1 431 ? -23.596 -5.770 17.908 1.00 97.25 431 PRO A O 1
ATOM 3619 N N . LEU A 1 432 ? -24.153 -3.820 16.955 1.00 97.12 432 LEU A N 1
ATOM 3620 C CA . LEU A 1 432 ? -23.647 -2.990 18.056 1.00 97.12 432 LEU A CA 1
ATOM 3621 C C . LEU A 1 432 ? -24.441 -3.223 19.348 1.00 97.12 432 LEU A C 1
ATOM 3623 O O . LEU A 1 432 ? -23.854 -3.380 20.415 1.00 97.12 432 LEU A O 1
ATOM 3627 N N . LEU A 1 433 ? -25.773 -3.242 19.247 1.00 97.94 433 LEU A N 1
ATOM 3628 C CA . LEU A 1 433 ? -26.664 -3.440 20.393 1.00 97.94 433 LEU A CA 1
ATOM 3629 C C . LEU A 1 433 ? -26.505 -4.855 20.972 1.00 97.94 433 LEU A C 1
ATOM 3631 O O . LEU A 1 433 ? -26.388 -5.015 22.184 1.00 97.94 433 LEU A O 1
ATOM 3635 N N . VAL A 1 434 ? -26.428 -5.870 20.104 1.00 97.75 434 VAL A N 1
ATOM 3636 C CA . VAL A 1 434 ? -26.175 -7.263 20.513 1.00 97.75 434 VAL A CA 1
ATOM 3637 C C . VAL A 1 434 ? -24.837 -7.377 21.239 1.00 97.75 434 VAL A C 1
ATOM 3639 O O . VAL A 1 434 ? -24.770 -7.973 22.311 1.00 97.75 434 VAL A O 1
ATOM 3642 N N . ARG A 1 435 ? -23.781 -6.741 20.719 1.00 97.81 435 ARG A N 1
ATOM 3643 C CA . ARG A 1 435 ? -22.465 -6.800 21.356 1.00 97.81 435 ARG A CA 1
ATOM 3644 C C . ARG A 1 435 ? -22.451 -6.155 22.743 1.00 97.81 435 ARG A C 1
ATOM 3646 O O . ARG A 1 435 ? -21.840 -6.695 23.660 1.00 97.81 435 ARG A O 1
ATOM 3653 N N . MET A 1 436 ? -23.173 -5.048 22.927 1.00 98.00 436 MET A N 1
ATOM 3654 C CA . MET A 1 436 ? -23.333 -4.434 24.248 1.00 98.00 436 MET A CA 1
ATOM 3655 C C . MET A 1 436 ? -24.071 -5.361 25.231 1.00 98.00 436 MET A C 1
ATOM 3657 O O . MET A 1 436 ? -23.670 -5.459 26.389 1.00 98.00 436 MET A O 1
ATOM 3661 N N . LEU A 1 437 ? -25.104 -6.089 24.780 1.00 97.50 437 LEU A N 1
ATOM 3662 C CA . LEU A 1 437 ? -25.782 -7.092 25.615 1.00 97.50 437 LEU A CA 1
ATOM 3663 C C . LEU A 1 437 ? -24.841 -8.212 26.051 1.00 97.50 437 LEU A C 1
ATOM 3665 O O . LEU A 1 437 ? -24.903 -8.644 27.200 1.00 97.50 437 LEU A O 1
ATOM 3669 N N . GLU A 1 438 ? -23.988 -8.698 25.150 1.00 96.88 438 GLU A N 1
ATOM 3670 C CA . GLU A 1 438 ? -22.999 -9.727 25.480 1.00 96.88 438 GLU A CA 1
ATOM 3671 C C . GLU A 1 438 ? -22.041 -9.237 26.571 1.00 96.88 438 GLU A C 1
ATOM 3673 O O . GLU A 1 438 ? -21.788 -9.963 27.536 1.00 96.88 438 GLU A O 1
ATOM 3678 N N . PHE A 1 439 ? -21.563 -7.994 26.471 1.00 96.94 439 PHE A N 1
ATOM 3679 C CA . PHE A 1 439 ? -20.698 -7.393 27.487 1.00 96.94 439 PHE A CA 1
ATOM 3680 C C . PHE A 1 439 ? -21.379 -7.257 28.845 1.00 96.94 439 PHE A C 1
ATOM 3682 O O . PHE A 1 439 ? -20.765 -7.587 29.857 1.00 96.94 439 PHE A O 1
ATOM 3689 N N . GLU A 1 440 ? -22.646 -6.844 28.888 1.00 96.50 440 GLU A N 1
ATOM 3690 C CA . GLU A 1 440 ? -23.396 -6.784 30.145 1.00 96.50 440 GLU A CA 1
ATOM 3691 C C . GLU A 1 440 ? -23.609 -8.174 30.749 1.00 96.50 440 GLU A C 1
ATOM 3693 O O . GLU A 1 440 ? -23.315 -8.392 31.920 1.00 96.50 440 GLU A O 1
ATOM 3698 N N . LYS A 1 441 ? -24.089 -9.136 29.952 1.00 94.19 441 LYS A N 1
ATOM 3699 C CA . LYS A 1 441 ? -24.445 -10.483 30.430 1.00 94.19 441 LYS A CA 1
ATOM 3700 C C . LYS A 1 441 ? -23.242 -11.287 30.917 1.00 94.19 441 LYS A C 1
ATOM 3702 O O . LYS A 1 441 ? -23.399 -12.152 31.772 1.00 94.19 441 LYS A O 1
ATOM 3707 N N . THR A 1 442 ? -22.065 -11.060 30.336 1.00 93.56 442 THR A N 1
ATOM 3708 C CA . THR A 1 442 ? -20.846 -11.805 30.691 1.00 93.56 442 THR A CA 1
ATOM 3709 C C . THR A 1 442 ? -20.095 -11.199 31.875 1.00 93.56 442 THR A C 1
ATOM 3711 O O . THR A 1 442 ? -19.248 -11.872 32.461 1.00 93.56 442 THR A O 1
ATOM 3714 N N . ASN A 1 443 ? -20.393 -9.955 32.259 1.00 92.69 443 ASN A N 1
ATOM 3715 C CA . ASN A 1 443 ? -19.711 -9.290 33.361 1.00 92.69 443 ASN A CA 1
ATOM 3716 C C . ASN A 1 443 ? -20.321 -9.656 34.725 1.00 92.69 443 ASN A C 1
ATOM 3718 O O . ASN A 1 443 ? -21.537 -9.750 34.876 1.00 92.69 443 ASN A O 1
ATOM 3722 N N . VAL A 1 444 ? -19.475 -9.808 35.750 1.00 88.62 444 VAL A N 1
ATOM 3723 C CA . VAL A 1 444 ? -19.908 -10.093 37.134 1.00 88.62 444 VAL A CA 1
ATOM 3724 C C . VAL A 1 444 ? -20.755 -8.946 37.701 1.00 88.62 444 VAL A C 1
ATOM 3726 O O . VAL A 1 444 ? -21.692 -9.185 38.457 1.00 88.62 444 VAL A O 1
ATOM 3729 N N . ASN A 1 445 ? -20.466 -7.709 37.288 1.00 87.56 445 ASN A N 1
ATOM 3730 C CA . ASN A 1 445 ? -21.190 -6.503 37.692 1.00 87.56 445 ASN A CA 1
ATOM 3731 C C . ASN A 1 445 ? -22.245 -6.104 36.644 1.00 87.56 445 ASN A C 1
ATOM 3733 O O . ASN A 1 445 ? -22.310 -4.940 36.234 1.00 87.56 445 ASN A O 1
ATOM 3737 N N . CYS A 1 446 ? -23.032 -7.071 36.158 1.00 89.06 446 CYS A N 1
ATOM 3738 C CA . CYS A 1 446 ? -24.072 -6.786 35.171 1.00 89.06 446 CYS A CA 1
ATOM 3739 C C . CYS A 1 446 ? -25.104 -5.804 35.746 1.00 89.06 446 CYS A C 1
ATOM 3741 O O . CYS A 1 446 ? -25.574 -5.970 36.878 1.00 89.06 446 CYS A O 1
ATOM 3743 N N . ASP A 1 447 ? -25.485 -4.804 34.954 1.00 93.31 447 ASP A N 1
ATOM 3744 C CA . ASP A 1 447 ? -26.583 -3.909 35.303 1.00 93.31 447 ASP A CA 1
ATOM 3745 C C . ASP A 1 447 ? -27.853 -4.384 34.584 1.00 93.31 447 ASP A C 1
ATOM 3747 O O . ASP A 1 447 ? -28.003 -4.267 33.363 1.00 93.31 447 ASP A O 1
ATOM 3751 N N . LYS A 1 448 ? -28.787 -4.951 35.360 1.00 92.88 448 LYS A N 1
ATOM 3752 C CA . LYS A 1 448 ? -30.052 -5.487 34.839 1.00 92.88 448 LYS A CA 1
ATOM 3753 C C . LYS A 1 448 ? -30.872 -4.419 34.117 1.00 92.88 448 LYS A C 1
ATOM 3755 O O . LYS A 1 448 ? -31.590 -4.760 33.174 1.00 92.88 448 LYS A O 1
ATOM 3760 N N . ASP A 1 449 ? -30.793 -3.164 34.548 1.00 94.50 449 ASP A N 1
ATOM 3761 C CA . ASP A 1 449 ? -31.541 -2.071 33.937 1.00 94.50 449 ASP A CA 1
ATOM 3762 C C . ASP A 1 449 ? -30.893 -1.638 32.622 1.00 94.50 449 ASP A C 1
ATOM 3764 O O . ASP A 1 449 ? -31.609 -1.385 31.653 1.00 94.50 449 ASP A O 1
ATOM 3768 N N . LYS A 1 450 ? -29.558 -1.692 32.521 1.00 95.50 450 LYS A N 1
ATOM 3769 C CA . LYS A 1 450 ? -28.851 -1.500 31.244 1.00 95.50 450 LYS A CA 1
ATOM 3770 C C . LYS A 1 450 ? -29.165 -2.597 30.237 1.00 95.50 450 LYS A C 1
ATOM 3772 O O . LYS A 1 450 ? -29.435 -2.291 29.079 1.00 95.50 450 LYS A O 1
ATOM 3777 N N . ILE A 1 451 ? -29.222 -3.859 30.664 1.00 96.56 451 ILE A N 1
ATOM 3778 C CA . ILE A 1 451 ? -29.642 -4.963 29.786 1.00 96.56 451 ILE A CA 1
ATOM 3779 C C . ILE A 1 451 ? -31.050 -4.707 29.233 1.00 96.56 451 ILE A C 1
ATOM 3781 O O . ILE A 1 451 ? -31.274 -4.840 28.029 1.00 96.56 451 ILE A O 1
ATOM 3785 N N . LYS A 1 452 ? -31.996 -4.301 30.094 1.00 95.81 452 LYS A N 1
ATOM 3786 C CA . LYS A 1 452 ? -33.356 -3.940 29.666 1.00 95.81 452 LYS A CA 1
ATOM 3787 C C . LYS A 1 452 ? -33.328 -2.777 28.674 1.00 95.81 452 LYS A C 1
ATOM 3789 O O . LYS A 1 452 ? -33.937 -2.892 27.620 1.00 95.81 452 LYS A O 1
ATOM 3794 N N . GLU A 1 453 ? -32.592 -1.704 28.963 1.00 96.69 453 GLU A N 1
ATOM 3795 C CA . GLU A 1 453 ? -32.454 -0.543 28.072 1.00 96.69 453 GLU A CA 1
ATOM 3796 C C . GLU A 1 453 ? -31.966 -0.941 26.669 1.00 96.69 453 GLU A C 1
ATOM 3798 O O . GLU A 1 453 ? -32.537 -0.508 25.667 1.00 96.69 453 GLU A O 1
ATOM 3803 N N . VAL A 1 454 ? -30.959 -1.815 26.571 1.00 97.81 454 VAL A N 1
ATOM 3804 C CA . VAL A 1 454 ? -30.438 -2.267 25.271 1.00 97.81 454 VAL A CA 1
ATOM 3805 C C . VAL A 1 454 ? -31.453 -3.142 24.523 1.00 97.81 454 VAL A C 1
ATOM 3807 O O . VAL A 1 454 ? -31.603 -2.986 23.309 1.00 97.81 454 VAL A O 1
ATOM 3810 N N . TYR A 1 455 ? -32.196 -4.015 25.215 1.00 98.06 455 TYR A N 1
ATOM 3811 C CA . TYR A 1 455 ? -33.304 -4.752 24.591 1.00 98.06 455 TYR A CA 1
ATOM 3812 C C . TYR A 1 455 ? -34.417 -3.826 24.099 1.00 98.06 455 TYR A C 1
ATOM 3814 O O . TYR A 1 455 ? -34.951 -4.043 23.012 1.00 98.06 455 TYR A O 1
ATOM 3822 N N . GLU A 1 456 ? -34.748 -2.776 24.850 1.00 97.06 456 GLU A N 1
ATOM 3823 C CA . GLU A 1 456 ? -35.731 -1.780 24.420 1.00 97.06 456 GLU A CA 1
ATOM 3824 C C . GLU A 1 456 ? -35.279 -1.051 23.147 1.00 97.06 456 GLU A C 1
ATOM 3826 O O . GLU A 1 456 ? -36.089 -0.860 22.241 1.00 97.06 456 GLU A O 1
ATOM 3831 N N . LEU A 1 457 ? -33.988 -0.718 23.017 1.00 97.38 457 LEU A N 1
ATOM 3832 C CA . LEU A 1 457 ? -33.427 -0.157 21.779 1.00 97.38 457 LEU A CA 1
ATOM 3833 C C . LEU A 1 457 ? -33.488 -1.148 20.608 1.00 97.38 457 LEU A C 1
ATOM 3835 O O . LEU A 1 457 ? -33.839 -0.762 19.491 1.00 97.38 457 LEU A O 1
ATOM 3839 N N . LEU A 1 458 ? -33.175 -2.425 20.847 1.00 97.81 458 LEU A N 1
ATOM 3840 C CA . LEU A 1 458 ? -33.289 -3.482 19.836 1.00 97.81 458 LEU A CA 1
ATOM 3841 C C . LEU A 1 458 ? -34.728 -3.625 19.338 1.00 97.81 458 LEU A C 1
ATOM 3843 O O . LEU A 1 458 ? -34.961 -3.649 18.132 1.00 97.81 458 LEU A O 1
ATOM 3847 N N . ILE A 1 459 ? -35.690 -3.671 20.258 1.00 97.38 459 ILE A N 1
ATOM 3848 C CA . ILE A 1 459 ? -37.117 -3.755 19.944 1.00 97.38 459 ILE A CA 1
ATOM 3849 C C . ILE A 1 459 ? -37.586 -2.507 19.197 1.00 97.38 459 ILE A C 1
ATOM 3851 O O . ILE A 1 459 ? -38.322 -2.622 18.220 1.00 97.38 459 ILE A O 1
ATOM 3855 N N . PHE A 1 460 ? -37.159 -1.322 19.632 1.00 96.62 460 PHE A N 1
ATOM 3856 C CA . PHE A 1 460 ? -37.550 -0.064 19.007 1.00 96.62 460 PHE A CA 1
ATOM 3857 C C . PHE A 1 460 ? -37.106 0.022 17.541 1.00 96.62 460 PHE A C 1
ATOM 3859 O O . PHE A 1 460 ? -37.879 0.473 16.699 1.00 96.62 460 PHE A O 1
ATOM 3866 N N . HIS A 1 461 ? -35.885 -0.420 17.228 1.00 96.00 461 HIS A N 1
ATOM 3867 C CA . HIS A 1 461 ? -35.328 -0.306 15.879 1.00 96.00 461 HIS A CA 1
ATOM 3868 C C . HIS A 1 461 ? -35.583 -1.514 14.970 1.00 96.00 461 HIS A C 1
ATOM 3870 O O . HIS A 1 461 ? -35.596 -1.342 13.754 1.00 96.00 461 HIS A O 1
ATOM 3876 N N . PHE A 1 462 ? -35.738 -2.718 15.529 1.00 96.31 462 PHE A N 1
ATOM 3877 C CA . PHE A 1 462 ? -35.758 -3.973 14.760 1.00 96.31 462 PHE A CA 1
ATOM 3878 C C . PHE A 1 462 ? -36.888 -4.934 15.171 1.00 96.31 462 PHE A C 1
ATOM 3880 O O . PHE A 1 462 ? -37.030 -6.009 14.591 1.00 96.31 462 PHE A O 1
ATOM 3887 N N . GLY A 1 463 ? -37.686 -4.587 16.184 1.00 95.62 463 GLY A N 1
ATOM 3888 C CA . GLY A 1 463 ? -38.645 -5.503 16.800 1.00 95.62 463 GLY A CA 1
ATOM 3889 C C . GLY A 1 463 ? -39.925 -5.754 16.003 1.00 95.62 463 GLY A C 1
ATOM 3890 O O . GLY A 1 463 ? -40.690 -6.631 16.386 1.00 95.62 463 GLY A O 1
ATOM 3891 N N . ASP A 1 464 ? -40.209 -5.019 14.930 1.00 94.50 464 ASP A N 1
ATOM 3892 C CA . ASP A 1 464 ? -41.379 -5.287 14.082 1.00 94.50 464 ASP A CA 1
ATOM 3893 C C . ASP A 1 464 ? -41.119 -6.383 13.033 1.00 94.50 464 ASP A C 1
ATOM 3895 O O . ASP A 1 464 ? -42.065 -7.014 12.551 1.00 94.50 464 ASP A O 1
ATOM 3899 N N . GLU A 1 465 ? -39.848 -6.635 12.713 1.00 92.25 465 GLU A N 1
ATOM 3900 C CA . GLU A 1 465 ? -39.407 -7.630 11.731 1.00 92.25 465 GLU A CA 1
ATOM 3901 C C . GLU A 1 465 ? -38.740 -8.853 12.380 1.00 92.25 465 GLU A C 1
ATOM 3903 O O . GLU A 1 465 ? -38.890 -9.969 11.879 1.00 92.25 465 GLU A O 1
ATOM 3908 N N . ASP A 1 466 ? -38.050 -8.672 13.509 1.00 95.25 466 ASP A N 1
ATOM 3909 C CA . ASP A 1 466 ? -37.169 -9.685 14.089 1.00 95.25 466 ASP A CA 1
ATOM 3910 C C . ASP A 1 466 ? -37.748 -10.328 15.361 1.00 95.25 466 ASP A C 1
ATOM 3912 O O . ASP A 1 466 ? -37.707 -9.774 16.464 1.00 95.25 466 ASP A O 1
ATOM 3916 N N . VAL A 1 467 ? -38.306 -11.530 15.197 1.00 96.56 467 VAL A N 1
ATOM 3917 C CA . VAL A 1 467 ? -38.911 -12.317 16.286 1.00 96.56 467 VAL A CA 1
ATOM 3918 C C . VAL A 1 467 ? -37.874 -12.744 17.325 1.00 96.56 467 VAL A C 1
ATOM 3920 O O . VAL A 1 467 ? -38.199 -12.813 18.513 1.00 96.56 467 VAL A O 1
ATOM 3923 N N . ASP A 1 468 ? -36.634 -12.995 16.905 1.00 96.75 468 ASP A N 1
ATOM 3924 C CA . ASP A 1 468 ? -35.605 -13.580 17.764 1.00 96.75 468 ASP A CA 1
ATOM 3925 C C . ASP A 1 468 ? -35.232 -12.624 18.904 1.00 96.75 468 ASP A C 1
ATOM 3927 O O . ASP A 1 468 ? -35.008 -13.068 20.029 1.00 96.75 468 ASP A O 1
ATOM 3931 N N . ILE A 1 469 ? -35.284 -11.307 18.660 1.00 97.06 469 ILE A N 1
ATOM 3932 C CA . ILE A 1 469 ? -35.064 -10.272 19.686 1.00 97.06 469 ILE A CA 1
ATOM 3933 C C . ILE A 1 469 ? -36.053 -10.429 20.852 1.00 97.06 469 ILE A C 1
ATOM 3935 O O . ILE A 1 469 ? -35.667 -10.356 22.021 1.00 97.06 469 ILE A O 1
ATOM 3939 N N . TRP A 1 470 ? -37.334 -10.661 20.552 1.00 97.31 470 TRP A N 1
ATOM 3940 C CA . TRP A 1 470 ? -38.368 -10.831 21.575 1.00 97.31 470 TRP A CA 1
ATOM 3941 C C . TRP A 1 470 ? -38.193 -12.130 22.353 1.00 97.31 470 TRP A C 1
ATOM 3943 O O . TRP A 1 470 ? -38.348 -12.147 23.574 1.00 97.31 470 TRP A O 1
ATOM 3953 N N . ILE A 1 471 ? -37.869 -13.216 21.649 1.00 96.81 471 ILE A N 1
ATOM 3954 C CA . ILE A 1 471 ? -37.644 -14.535 22.244 1.00 96.81 471 ILE A CA 1
ATOM 3955 C C . ILE A 1 471 ? -36.423 -14.510 23.166 1.00 96.81 471 ILE A C 1
ATOM 3957 O O . ILE A 1 471 ? -36.486 -15.024 24.287 1.00 96.81 471 ILE A O 1
ATOM 3961 N N . GLU A 1 472 ? -35.342 -13.848 22.758 1.00 96.44 472 GLU A N 1
ATOM 3962 C CA . GLU A 1 472 ? -34.154 -13.664 23.588 1.00 96.44 472 GLU A CA 1
ATOM 3963 C C . GLU A 1 472 ? -34.465 -12.827 24.839 1.00 96.44 472 GLU A C 1
ATOM 3965 O O . GLU A 1 472 ? -34.073 -13.206 25.948 1.00 96.44 472 GLU A O 1
ATOM 3970 N N . PHE A 1 473 ? -35.241 -11.742 24.702 1.00 96.31 473 PHE A N 1
ATOM 3971 C CA . PHE A 1 473 ? -35.619 -10.915 25.850 1.00 96.31 473 PHE A CA 1
ATOM 3972 C C . PHE A 1 473 ? -36.534 -11.661 26.832 1.00 96.31 473 PHE A C 1
ATOM 3974 O O . PHE A 1 473 ? -36.338 -11.568 28.044 1.00 96.31 473 PHE A O 1
ATOM 3981 N N . LEU A 1 474 ? -37.483 -12.466 26.339 1.00 94.81 474 LEU A N 1
ATOM 3982 C CA . LEU A 1 474 ? -38.315 -13.335 27.180 1.00 94.81 474 LEU A CA 1
ATOM 3983 C C . LEU A 1 474 ? -37.500 -14.411 27.891 1.00 94.81 474 LEU A C 1
ATOM 3985 O O . LEU A 1 474 ? -37.750 -14.692 29.064 1.00 94.81 474 LEU A O 1
ATOM 3989 N N . THR A 1 475 ? -36.525 -15.000 27.203 1.00 93.31 475 THR A N 1
ATOM 3990 C CA . THR A 1 475 ? -35.620 -15.998 27.785 1.00 93.31 475 THR A CA 1
ATOM 3991 C C . THR A 1 475 ? -34.811 -15.372 28.917 1.00 93.31 475 THR A C 1
ATOM 3993 O O . THR A 1 475 ? -34.761 -15.918 30.019 1.00 93.31 475 THR A O 1
ATOM 3996 N N . TYR A 1 476 ? -34.263 -14.173 28.691 1.00 92.50 476 TYR A N 1
ATOM 3997 C CA . TYR A 1 476 ? -33.595 -13.399 29.733 1.00 92.50 476 TYR A CA 1
ATOM 3998 C C . TYR A 1 476 ? -34.542 -13.082 30.901 1.00 92.50 476 TYR A C 1
ATOM 4000 O O . TYR A 1 476 ? -34.218 -13.402 32.040 1.00 92.50 476 TYR A O 1
ATOM 4008 N N . ALA A 1 477 ? -35.737 -12.540 30.646 1.00 91.06 477 ALA A N 1
ATOM 4009 C CA . ALA A 1 477 ? -36.708 -12.209 31.694 1.00 91.06 477 ALA A CA 1
ATOM 4010 C C . ALA A 1 477 ? -37.175 -13.438 32.500 1.00 91.06 477 ALA A C 1
ATOM 4012 O O . ALA A 1 477 ? -37.468 -13.319 33.686 1.00 91.06 477 ALA A O 1
ATOM 4013 N N . SER A 1 478 ? -37.220 -14.620 31.877 1.00 88.44 478 SER A N 1
ATOM 4014 C CA . SER A 1 478 ? -37.564 -15.889 32.539 1.00 88.44 478 SER A CA 1
ATOM 4015 C C . SER A 1 478 ? -36.449 -16.408 33.441 1.00 88.44 478 SER A C 1
ATOM 4017 O O . SER A 1 478 ? -36.733 -17.086 34.424 1.00 88.44 478 SER A O 1
ATOM 4019 N N . SER A 1 479 ? -35.192 -16.092 33.112 1.00 87.94 479 SER A N 1
ATOM 4020 C CA . SER A 1 479 ? -34.031 -16.444 33.938 1.00 87.94 479 SER A CA 1
ATOM 4021 C C . SER A 1 479 ? -33.950 -15.636 35.240 1.00 87.94 479 SER A C 1
ATOM 4023 O O . SER A 1 479 ? -33.223 -16.017 36.154 1.00 87.94 479 SER A O 1
ATOM 4025 N N . LEU A 1 480 ? -34.708 -14.540 35.344 1.00 85.19 480 LEU A N 1
ATOM 4026 C CA . LEU A 1 480 ? -34.801 -13.728 36.550 1.00 85.19 480 LEU A CA 1
ATOM 4027 C C . LEU A 1 480 ? -35.888 -14.301 37.486 1.00 85.19 480 LEU A C 1
ATOM 4029 O O . LEU A 1 480 ? -37.017 -14.582 37.067 1.00 85.19 480 LEU A O 1
ATOM 4033 N N . THR A 1 481 ? -35.529 -14.519 38.752 1.00 73.88 481 THR A N 1
ATOM 4034 C CA . THR A 1 481 ? -36.318 -15.289 39.731 1.00 73.88 481 THR A CA 1
ATOM 4035 C C . THR A 1 481 ? -37.350 -14.475 40.518 1.00 73.88 481 THR A C 1
ATOM 4037 O O . THR A 1 481 ? -38.084 -15.065 41.308 1.00 73.88 481 THR A O 1
ATOM 4040 N N . ASP A 1 482 ? -37.438 -13.154 40.341 1.00 73.25 482 ASP A N 1
ATOM 4041 C CA . ASP A 1 482 ? -38.219 -12.305 41.247 1.00 73.25 482 ASP A CA 1
ATOM 4042 C C . ASP A 1 482 ? -39.678 -12.129 40.775 1.00 73.25 482 ASP A C 1
ATOM 4044 O O . ASP A 1 482 ? -39.983 -12.113 39.580 1.00 73.25 482 ASP A O 1
ATOM 4048 N N . GLU A 1 483 ? -40.625 -11.940 41.706 1.00 69.56 483 GLU A N 1
ATOM 4049 C CA . GLU A 1 483 ? -42.047 -11.708 41.374 1.00 69.56 483 GLU A CA 1
ATOM 4050 C C . GLU A 1 483 ? -42.260 -10.481 40.469 1.00 69.56 483 GLU A C 1
ATOM 4052 O O . GLU A 1 483 ? -43.145 -10.477 39.608 1.00 69.56 483 GLU A O 1
ATOM 4057 N N . ALA A 1 484 ? -41.423 -9.447 40.610 1.00 65.94 484 ALA A N 1
ATOM 4058 C CA . ALA A 1 484 ? -41.432 -8.279 39.731 1.00 65.94 484 ALA A CA 1
ATOM 4059 C C . ALA A 1 484 ? -41.134 -8.648 38.261 1.00 65.94 484 ALA A C 1
ATOM 4061 O O . ALA A 1 484 ? -41.634 -7.994 37.340 1.00 65.94 484 ALA A O 1
ATOM 4062 N N . ASP A 1 485 ? -40.408 -9.741 38.025 1.00 71.19 485 ASP A N 1
ATOM 4063 C CA . ASP A 1 485 ? -40.014 -10.208 36.697 1.00 71.19 485 ASP A CA 1
ATOM 4064 C C . ASP A 1 485 ? -41.112 -11.036 36.010 1.00 71.19 485 ASP A C 1
ATOM 4066 O O . ASP A 1 485 ? -41.130 -11.160 34.781 1.00 71.19 485 ASP A O 1
ATOM 4070 N N . ASN A 1 486 ? -42.090 -11.560 36.761 1.00 79.88 486 ASN A N 1
ATOM 4071 C CA . ASN A 1 486 ? -43.315 -12.123 36.174 1.00 79.88 486 ASN A CA 1
ATOM 4072 C C . ASN A 1 486 ? -44.121 -11.041 35.454 1.00 79.88 486 ASN A C 1
ATOM 4074 O O . ASN A 1 486 ? -44.628 -11.260 34.351 1.00 79.88 486 ASN A O 1
ATOM 4078 N N . LYS A 1 487 ? -44.181 -9.843 36.043 1.00 87.50 487 LYS A N 1
ATOM 4079 C CA . LYS A 1 487 ? -44.839 -8.696 35.419 1.00 87.50 487 LYS A CA 1
ATOM 4080 C C . LYS A 1 487 ? -44.109 -8.264 34.148 1.00 87.50 487 LYS A C 1
ATOM 4082 O O . LYS A 1 487 ? -44.771 -8.028 33.139 1.00 87.50 487 LYS A O 1
ATOM 4087 N N . LEU A 1 488 ? -42.775 -8.215 34.176 1.00 88.44 488 LEU A N 1
ATOM 4088 C CA . LEU A 1 488 ? -41.967 -7.885 33.000 1.00 88.44 488 LEU A CA 1
ATOM 4089 C C . LEU A 1 488 ? -42.193 -8.887 31.859 1.00 88.44 488 LEU A C 1
ATOM 4091 O O . LEU A 1 488 ? -42.453 -8.476 30.734 1.00 88.44 488 LEU A O 1
ATOM 4095 N N . PHE A 1 489 ? -42.175 -10.190 32.147 1.00 90.62 489 PHE A N 1
ATOM 4096 C CA . PHE A 1 489 ? -42.422 -11.226 31.140 1.00 90.62 489 PHE A CA 1
ATOM 4097 C C . PHE A 1 489 ? -43.776 -11.036 30.438 1.00 90.62 489 PHE A C 1
ATOM 4099 O O . PHE A 1 489 ? -43.842 -10.982 29.210 1.00 90.62 489 PHE A O 1
ATOM 4106 N N . GLN A 1 490 ? -44.853 -10.851 31.208 1.00 91.75 490 GLN A N 1
ATOM 4107 C CA . GLN A 1 490 ? -46.192 -10.635 30.648 1.00 91.75 490 GLN A CA 1
ATOM 4108 C C . GLN A 1 490 ? -46.283 -9.330 29.842 1.00 91.75 490 GLN A C 1
ATOM 4110 O O . GLN A 1 490 ? -46.951 -9.281 28.808 1.00 91.75 490 GLN A O 1
ATOM 4115 N N . GLN A 1 491 ? -45.577 -8.278 30.271 1.00 94.25 491 GLN A N 1
ATOM 4116 C CA . GLN A 1 491 ? -45.475 -7.028 29.515 1.00 94.25 491 GLN A CA 1
ATOM 4117 C C . GLN A 1 491 ? -44.769 -7.224 28.170 1.00 94.25 491 GLN A C 1
ATOM 4119 O O . GLN A 1 491 ? -45.245 -6.700 27.163 1.00 94.25 491 GLN A O 1
ATOM 4124 N N . ILE A 1 492 ? -43.674 -7.991 28.134 1.00 95.12 492 ILE A N 1
ATOM 4125 C CA . ILE A 1 492 ? -42.945 -8.291 26.895 1.00 95.12 492 ILE A CA 1
ATOM 4126 C C . ILE A 1 492 ? -43.849 -9.068 25.930 1.00 95.12 492 ILE A C 1
ATOM 4128 O O . ILE A 1 492 ? -43.981 -8.660 24.778 1.00 95.12 492 ILE A O 1
ATOM 4132 N N . VAL A 1 493 ? -44.546 -10.116 26.393 1.00 95.31 493 VAL A N 1
ATOM 4133 C CA . VAL A 1 493 ? -45.497 -10.884 25.560 1.00 95.31 493 VAL A CA 1
ATOM 4134 C C . VAL A 1 493 ? -46.610 -9.988 25.012 1.00 95.31 493 VAL A C 1
ATOM 4136 O O . VAL A 1 493 ? -46.926 -10.039 23.822 1.00 95.31 493 VAL A O 1
ATOM 4139 N N . GLY A 1 494 ? -47.199 -9.144 25.866 1.00 95.88 494 GLY A N 1
ATOM 4140 C CA . GLY A 1 494 ? -48.247 -8.207 25.463 1.00 95.88 494 GLY A CA 1
ATOM 4141 C C . GLY A 1 494 ? -47.780 -7.233 24.380 1.00 95.88 494 GLY A C 1
ATOM 4142 O O . GLY A 1 494 ? -48.491 -7.027 23.400 1.00 95.88 494 GLY A O 1
ATOM 4143 N N . ARG A 1 495 ? -46.567 -6.684 24.518 1.00 96.94 495 ARG A N 1
ATOM 4144 C CA . ARG A 1 495 ? -45.981 -5.757 23.539 1.00 96.94 495 ARG A CA 1
ATOM 4145 C C . ARG A 1 495 ? -45.600 -6.442 22.231 1.00 96.94 495 ARG A C 1
ATOM 4147 O O . ARG A 1 495 ? -45.905 -5.905 21.171 1.00 96.94 495 ARG A O 1
ATOM 4154 N N . ALA A 1 496 ? -45.006 -7.633 22.288 1.00 96.31 496 ALA A N 1
ATOM 4155 C CA . ALA A 1 496 ? -44.668 -8.410 21.098 1.00 96.31 496 ALA A CA 1
ATOM 4156 C C . ALA A 1 496 ? -45.910 -8.654 20.227 1.00 96.31 496 ALA A C 1
ATOM 4158 O O . ALA A 1 496 ? -45.870 -8.437 19.017 1.00 96.31 496 ALA A O 1
ATOM 4159 N N . ARG A 1 497 ? -47.047 -8.995 20.856 1.00 95.75 497 ARG A N 1
ATOM 4160 C CA . ARG A 1 497 ? -48.338 -9.180 20.173 1.00 95.75 497 ARG A CA 1
ATOM 4161 C C . ARG A 1 497 ? -48.849 -7.938 19.449 1.00 95.75 497 ARG A C 1
ATOM 4163 O O . ARG A 1 497 ? -49.543 -8.073 18.450 1.00 95.75 497 ARG A O 1
ATOM 4170 N N . THR A 1 498 ? -48.545 -6.747 19.962 1.00 95.88 498 THR A N 1
ATOM 4171 C CA . THR A 1 498 ? -48.981 -5.483 19.350 1.00 95.88 498 THR A CA 1
ATOM 4172 C C . THR A 1 498 ? -48.006 -4.937 18.311 1.00 95.88 498 THR A C 1
ATOM 4174 O O . THR A 1 498 ? -48.421 -4.157 17.459 1.00 95.88 498 THR A O 1
ATOM 4177 N N . THR A 1 499 ? -46.725 -5.308 18.387 1.00 94.69 499 THR A N 1
ATOM 4178 C CA . THR A 1 499 ? -45.669 -4.763 17.520 1.00 94.69 499 THR A CA 1
ATOM 4179 C C . THR A 1 499 ? -45.382 -5.651 16.308 1.00 94.69 499 THR A C 1
ATOM 4181 O O . THR A 1 499 ? -45.137 -5.133 15.220 1.00 94.69 499 THR A O 1
ATOM 4184 N N . LEU A 1 500 ? -45.406 -6.978 16.474 1.00 94.12 500 LEU A N 1
ATOM 4185 C CA . LEU A 1 500 ? -45.085 -7.921 15.400 1.00 94.12 500 LEU A CA 1
ATOM 4186 C C . LEU A 1 500 ? -46.211 -7.999 14.361 1.00 94.12 500 LEU A C 1
ATOM 4188 O O . LEU A 1 500 ? -47.392 -8.060 14.696 1.00 94.12 500 LEU A O 1
ATOM 4192 N N . LYS A 1 501 ? -45.827 -8.052 13.084 1.00 91.94 501 LYS A N 1
ATOM 4193 C CA . LYS A 1 501 ? -46.745 -8.198 11.941 1.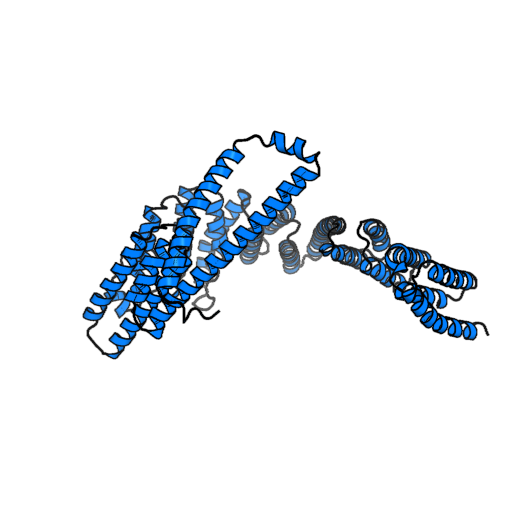00 91.94 501 LYS A CA 1
ATOM 4194 C C . LYS A 1 501 ? -47.098 -9.675 11.697 1.00 91.94 501 LYS A C 1
ATOM 4196 O O . LYS A 1 501 ? -46.294 -10.553 12.000 1.00 91.94 501 LYS A O 1
ATOM 4201 N N . ASP A 1 502 ? -48.270 -9.939 11.112 1.00 87.75 502 ASP A N 1
ATOM 4202 C CA . ASP A 1 502 ? -48.907 -11.247 10.835 1.00 87.75 502 ASP A CA 1
ATOM 4203 C C . ASP A 1 502 ? -48.021 -12.508 10.961 1.00 87.75 502 ASP A C 1
ATOM 4205 O O . ASP A 1 502 ? -48.148 -13.281 11.913 1.00 87.75 502 ASP A O 1
ATOM 4209 N N . LEU A 1 503 ? -47.119 -12.741 9.999 1.00 84.81 503 LEU A N 1
ATOM 4210 C CA . LEU A 1 503 ? -46.291 -13.955 9.942 1.00 84.81 503 LEU A CA 1
ATOM 4211 C C . LEU A 1 503 ? -45.289 -14.039 11.105 1.00 84.81 503 LEU A C 1
ATOM 4213 O O . LEU A 1 503 ? -45.086 -15.115 11.670 1.00 84.81 503 LEU A O 1
ATOM 4217 N N . SER A 1 504 ? -44.699 -12.908 11.494 1.00 90.06 504 SER A N 1
ATOM 4218 C CA . SER A 1 504 ? -43.780 -12.815 12.630 1.00 90.06 504 SER A CA 1
ATOM 4219 C C . SER A 1 504 ? -44.507 -13.053 13.954 1.00 90.06 504 SER A C 1
ATOM 4221 O O . SER A 1 504 ? -43.972 -13.727 14.832 1.00 90.06 504 SER A O 1
ATOM 4223 N N . LEU A 1 505 ? -45.757 -12.591 14.077 1.00 91.81 505 LEU A N 1
ATOM 4224 C CA . LEU A 1 505 ? -46.591 -12.850 15.248 1.00 91.81 505 LEU A CA 1
ATOM 4225 C C . LEU A 1 505 ? -46.893 -14.346 15.406 1.00 91.81 505 LEU A C 1
ATOM 4227 O O . LEU A 1 505 ? -46.710 -14.895 16.490 1.00 91.81 505 LEU A O 1
ATOM 4231 N N . SER A 1 506 ? -47.293 -15.029 14.330 1.00 91.31 506 SER A N 1
ATOM 4232 C CA . SER A 1 506 ? -47.555 -16.476 14.383 1.00 91.31 506 SER A CA 1
ATOM 4233 C C . SER A 1 506 ? -46.302 -17.282 14.753 1.00 91.31 506 SER A C 1
ATOM 4235 O O . SER A 1 506 ? -46.397 -18.263 15.498 1.00 91.31 506 SER A O 1
ATOM 4237 N N . ASN A 1 507 ? -45.131 -16.884 14.242 1.00 92.94 507 ASN A N 1
ATOM 4238 C CA . ASN A 1 507 ? -43.857 -17.513 14.594 1.00 92.94 507 ASN A CA 1
ATOM 4239 C C . ASN A 1 507 ? -43.527 -17.285 16.078 1.00 92.94 507 ASN A C 1
ATOM 4241 O O . ASN A 1 507 ? -43.264 -18.238 16.812 1.00 92.94 507 ASN A O 1
ATOM 4245 N N . PHE A 1 508 ? -43.647 -16.039 16.543 1.00 95.12 508 PHE A N 1
ATOM 4246 C CA . PHE A 1 508 ? -43.475 -15.684 17.947 1.00 95.12 508 PHE A CA 1
ATOM 4247 C C . PHE A 1 508 ? -44.387 -16.515 18.857 1.00 95.12 508 PHE A C 1
ATOM 4249 O O . PHE A 1 508 ? -43.896 -17.138 19.796 1.00 95.12 508 PHE A O 1
ATOM 4256 N N . GLU A 1 509 ? -45.691 -16.599 18.557 1.00 92.69 509 GLU A N 1
ATOM 4257 C CA . GLU A 1 509 ? -46.675 -17.362 19.343 1.00 92.69 509 GLU A CA 1
ATOM 4258 C C . GLU A 1 509 ? -46.380 -18.854 19.456 1.00 92.69 509 GLU A C 1
ATOM 4260 O O . GLU A 1 509 ? -46.768 -19.489 20.440 1.00 92.69 509 GLU A O 1
ATOM 4265 N N . THR A 1 510 ? -45.695 -19.408 18.460 1.00 93.06 510 THR A N 1
ATOM 4266 C CA . THR A 1 510 ? -45.244 -20.797 18.486 1.00 93.06 510 THR A CA 1
ATOM 4267 C C . THR A 1 510 ? -44.040 -20.946 19.415 1.00 93.06 510 THR A C 1
ATOM 4269 O O . THR A 1 510 ? -44.015 -21.853 20.240 1.00 93.06 510 THR A O 1
ATOM 4272 N N . GLN A 1 511 ? -43.070 -20.032 19.336 1.00 92.62 511 GLN A N 1
ATOM 4273 C CA . GLN A 1 511 ? -41.824 -20.123 20.097 1.00 92.62 511 GLN A CA 1
ATOM 4274 C C . GLN A 1 511 ? -41.986 -19.783 21.587 1.00 92.62 511 GLN A C 1
ATOM 4276 O O . GLN A 1 511 ? -41.494 -20.526 22.437 1.00 92.62 511 GLN A O 1
ATOM 4281 N N . TRP A 1 512 ? -42.693 -18.704 21.946 1.00 91.06 512 TRP A N 1
ATOM 4282 C CA . TRP A 1 512 ? -42.722 -18.254 23.348 1.00 91.06 512 TRP A CA 1
ATOM 4283 C C . TRP A 1 512 ? -43.494 -19.210 24.277 1.00 91.06 512 TRP A C 1
ATOM 4285 O O . TRP A 1 512 ? -43.152 -19.328 25.454 1.00 91.06 512 TRP A O 1
ATOM 4295 N N . LYS A 1 513 ? -44.469 -19.967 23.747 1.00 89.81 513 LYS A N 1
ATOM 4296 C CA . LYS A 1 513 ? -45.190 -21.028 24.481 1.00 89.81 513 LYS A CA 1
ATOM 4297 C C . LYS A 1 513 ? -44.285 -22.160 24.962 1.00 89.81 513 LYS A C 1
ATOM 4299 O O . LYS A 1 513 ? -44.692 -22.916 25.833 1.00 89.81 513 LYS A O 1
ATOM 4304 N N . HIS A 1 514 ? -43.083 -22.307 24.407 1.00 86.94 514 HIS A N 1
ATOM 4305 C CA . HIS A 1 514 ? -42.097 -23.268 24.903 1.00 86.94 514 HIS A CA 1
ATOM 4306 C C . HIS A 1 514 ? -41.278 -22.729 26.084 1.00 86.94 514 HIS A C 1
ATOM 4308 O O . HIS A 1 514 ? -40.671 -23.515 26.804 1.00 86.94 514 HIS A O 1
ATOM 4314 N N . ILE A 1 515 ? -41.287 -21.413 26.318 1.00 85.25 515 ILE A N 1
ATOM 4315 C CA . ILE A 1 515 ? -40.558 -20.760 27.415 1.00 85.25 515 ILE A CA 1
ATOM 4316 C C . ILE A 1 515 ? -41.414 -20.722 28.694 1.00 85.25 515 ILE A C 1
ATOM 4318 O O . ILE A 1 515 ? -40.904 -20.954 29.788 1.00 85.25 515 ILE A O 1
ATOM 4322 N N . GLU A 1 516 ? -42.726 -20.500 28.559 1.00 77.62 516 GLU A N 1
ATOM 4323 C CA . GLU A 1 516 ? -43.698 -20.451 29.668 1.00 77.62 516 GLU A CA 1
ATOM 4324 C C . GLU A 1 516 ? -43.733 -21.714 30.577 1.00 77.62 516 GLU A C 1
ATOM 4326 O O . GLU A 1 516 ? -43.736 -21.559 31.804 1.00 77.62 516 GLU A O 1
ATOM 4331 N N . PRO A 1 517 ? -43.687 -22.961 30.055 1.00 59.31 517 PRO A N 1
ATOM 4332 C CA . PRO A 1 517 ? -43.785 -24.185 30.855 1.00 59.31 517 PRO A CA 1
ATOM 4333 C C . PRO A 1 517 ? -42.636 -24.345 31.853 1.00 59.31 517 PRO A C 1
ATOM 4335 O O . PRO A 1 517 ? -42.849 -24.801 32.977 1.00 59.31 517 PRO A O 1
ATOM 4338 N N . THR A 1 518 ? -41.431 -23.912 31.481 1.00 59.59 518 THR A N 1
ATOM 4339 C CA . THR A 1 518 ? -40.214 -24.031 32.297 1.00 59.59 518 THR A CA 1
ATOM 4340 C C . THR A 1 518 ? -40.302 -23.218 33.591 1.00 59.59 518 THR A C 1
ATOM 4342 O O . THR A 1 518 ? -39.680 -23.575 34.586 1.00 59.59 518 THR A O 1
ATOM 4345 N N . ARG A 1 519 ? -41.118 -22.156 33.620 1.00 58.59 519 ARG A N 1
ATOM 4346 C CA . ARG A 1 519 ? -41.286 -21.287 34.794 1.00 58.59 519 ARG A CA 1
ATOM 4347 C C . ARG A 1 519 ? -42.261 -21.864 35.825 1.00 58.59 519 ARG A C 1
ATOM 4349 O O . ARG A 1 519 ? -42.021 -21.754 37.023 1.00 58.59 519 ARG A O 1
ATOM 4356 N N . SER A 1 520 ? -43.318 -22.535 35.359 1.00 57.38 520 SER A N 1
ATOM 43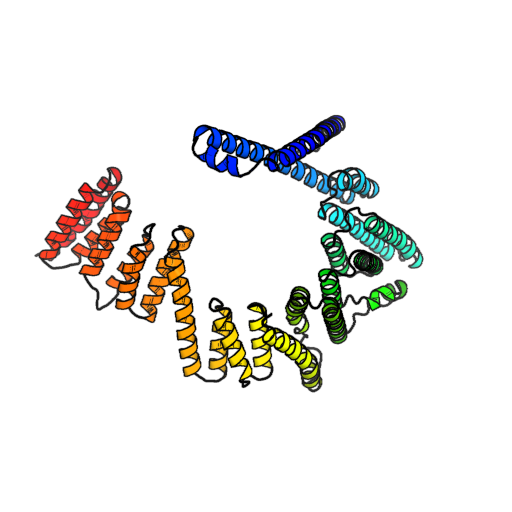57 C CA . SER A 1 520 ? -44.328 -23.164 36.229 1.00 57.38 520 SER A CA 1
ATOM 4358 C C . SER A 1 520 ? -43.777 -24.311 37.089 1.00 57.38 520 SER A C 1
ATOM 4360 O O . SER A 1 520 ? -44.324 -24.593 38.150 1.00 57.38 520 SER A O 1
ATOM 4362 N N . ALA A 1 521 ? -42.668 -24.926 36.665 1.00 56.19 521 ALA A N 1
ATOM 4363 C CA . ALA A 1 521 ? -41.995 -26.003 37.390 1.00 56.19 521 ALA A CA 1
ATOM 4364 C C . ALA A 1 521 ? -41.016 -25.518 38.482 1.00 56.19 521 ALA A C 1
ATOM 4366 O O . ALA A 1 521 ? -40.569 -26.330 39.283 1.00 56.19 521 ALA A O 1
ATOM 4367 N N . ILE A 1 522 ? -40.660 -24.226 38.511 1.00 54.31 522 ILE A N 1
ATOM 4368 C CA . ILE A 1 522 ? -39.701 -23.647 39.477 1.00 54.31 522 ILE A CA 1
ATOM 4369 C C . ILE A 1 522 ? -40.431 -23.007 40.677 1.00 54.31 522 ILE A C 1
ATOM 4371 O O . ILE A 1 522 ? -39.838 -22.810 41.732 1.00 54.31 522 ILE A O 1
ATOM 4375 N N . SER A 1 523 ? -41.728 -22.699 40.542 1.00 48.97 523 SER A N 1
ATOM 4376 C CA . SER A 1 523 ? -42.560 -22.087 41.593 1.00 48.97 523 SER A CA 1
ATOM 4377 C C . SER A 1 523 ? -43.260 -23.081 42.539 1.00 48.97 523 SER A C 1
ATOM 4379 O O . SER A 1 523 ? -44.097 -22.663 43.338 1.00 48.97 523 SER A O 1
ATOM 4381 N N . THR A 1 524 ? -42.964 -24.378 42.429 1.00 44.97 524 THR A N 1
ATOM 4382 C CA . THR A 1 524 ? -43.383 -25.452 43.355 1.00 44.97 524 THR A CA 1
ATOM 4383 C C . THR A 1 524 ? -42.170 -26.011 44.062 1.00 44.97 524 THR A C 1
ATOM 4385 O O . THR A 1 524 ? -42.258 -26.217 45.291 1.00 44.97 524 THR A O 1
#

Sequence (524 aa):
MDLSSAPKNELIKAMKTYSNYISFLNALKNGFEKSKKCNMEKISDLARGSEEFKRISNNIQDLAKIIKKIVDNLYVLYIGMLEAMKWAFTKRNDMNLAKKFFIDIGVKYFFTKTPIFLTYLSFLYERMLHIIDDLEKKNSFREFVMEKLEGGIKEVIKEIKAGPVKQFDYLTKVLNQCEDLNHYFTIPIQAAIIGIMQGEFPQSEEFFNILALRELKGFNRCDLENCDLNEVMRNGYKKRSKRTCINLAYLTFEKSYELFKSNRMWEYFLDALPNITEVDSNDQPIIWKTFQEFKISSKRYKVWKISYEKKMLKESHLIAYVQQLIEIDSSNDEVLEIFEYGVEHYPNSIKLWEYYMAYFENNEDDEGVIKTFYRGSEELHKILDSACRLTHKDFLHFRIICLEYIFYQFGLEKAREIFTNISKFDPPYKPLLVRMLEFEKTNVNCDKDKIKEVYELLIFHFGDEDVDIWIEFLTYASSLTDEADNKLFQQIVGRARTTLKDLSLSNFETQWKHIEPTRSAIST

Secondary structure (DSSP, 8-state):
--GGG--HHHHHHHHHHHHHHHHHHHHHHHHHHHHTTS-THHHHHHTTSHHHHHHHHHHHHHHHHHHHHHHHHHHHHHHHHHHHHHHHHHTT--HHHHHHIIIIIIIHH-TT-HHHHHHHHHHHHHHHHHHHHHHHHTT--HHHHHHHHHHHHHHHHHHHHH-S---HHHHHHHHHHHHHHT-GGGHHHHHHHHHHHHHH-TT-HHHHHHHHHHHHHT--HHHHHT--HHHHHHH---PPPHHHHHHHHHHHHHHHHHHH--HHHHHHHHHHTGGGT---TTS--HHHHHHHHHHHHHHHHHHHHHHHHTT---HHHHHHHHHHHHHH-TT-HHHHHHHHHHHHH-TT-HHHHHHHHHHHHHTT-HHHHHHHHHHHHHHHHHHHHHHHT--SGGGTHHHHHHHHHHHHHHHHHHHHHHHHHHTTSSSP-HHHHHHHHHHHHHSTT--HHHHHHHHHHHHHHHTTT-HHHHHHHHHHHHH--SHHHHHHHHHHHHHHHHHS-HHHHHHHHHHHTTTHHHHHTT--

pLDDT: mean 79.84, std 16.14, range [28.44, 98.06]